Protein AF-A0AAD5GJM3-F1 (afdb_monomer_lite)

Sequence (458 aa):
MDRRSWLWRRKSSEKSPGETESSAGSMSSHSERFSDDQLYSNQSFQSPEVTSKAELQPEELEGSVKTLSQKLSEALLNISLKEDLVKQHSKVAEEAVEGWEKAESEVLALKQQVEVLTLRNSTLEDRVSHLDGALKECLRQLRQTREESDEKVDEILEKKTSEWQMTKAELEKQLADLRSQLQSAKKTEPSSTSNEMAEKQISALKLELASMAEELELRYIERELSNQAAEQASKLHLESAKKANKFEAECRRLNAALRKALAINGQKSSTDSQSTVESDDLKDANEFESNRPTPAKGINLMHDFLEMERLVALPKSDPSDSLQNRLSEIEEVLKRVEMEKQNVEIALSERENELKTSRNELKVAKSKLVKLEALLINANDARETTEKELKSVNGIVNLLQERYPKPAIRNPELTIKQYKKTIASLNRQLKTLATLEDFLIDTNEFSRHYRPSTGKMM

Organism: Ambrosia artemisiifolia (NCBI:txid4212)

InterPro domains:
  IPR008587 Filament-like plant protein [PF05911] (82-185)
  IPR008587 Filament-like plant protein [PF05911] (196-262)

Secondary structure (DSSP, 8-state):
---------------------------------------------------------HHHHHHHHHHHHHHHHHHHHHHHHHHHHHHHHHHHHHHHHHHHHHHHHHHHHHHHHHHHHHHHHHHHHHHHHHHHHHHHHHHHHHHHHHHHHHHHHHHHHHHHHHHHHHHHHHHHHHHHHHHHHHHHHTTSPPPHHHHHHHHHHHHHHHHHHHHHHHHHHHHHHHHHHHHHHHHHHHHHHHHHHHHHHHHHHHHHHHHHHHHHHHHHHT--S------------------------PPPSP--HHHHHHHHHHHHSS----THHHHHHHHHHHHHHHHHHHHHHHHHHHHHHHHHHHHHHHHHHHHHHHHHHHHHHHHHHHHHHHHHHHHHHHHHHHHHHHHHHHHS-----S-HHHHHHHHHHHHHHHHHHHHHHHHHHHHHHHHHHGGGG---------

Structure (mmCIF, N/CA/C/O backbone):
data_AF-A0AAD5GJM3-F1
#
_entry.id   AF-A0AAD5GJM3-F1
#
loop_
_atom_site.group_PDB
_atom_site.id
_atom_site.type_symbol
_atom_site.label_atom_id
_atom_site.label_alt_id
_atom_site.label_comp_id
_atom_site.label_asym_id
_atom_site.label_entity_id
_atom_site.label_seq_id
_atom_site.pdbx_PDB_ins_code
_atom_site.Cartn_x
_atom_site.Cartn_y
_atom_site.Cartn_z
_atom_site.occupancy
_atom_site.B_iso_or_equiv
_atom_site.auth_seq_id
_atom_site.auth_comp_id
_atom_site.auth_asym_id
_atom_site.auth_atom_id
_atom_site.pdbx_PDB_model_num
ATOM 1 N N . MET A 1 1 ? -13.395 41.910 16.707 1.00 40.91 1 MET A N 1
ATOM 2 C CA . MET A 1 1 ? -14.623 41.091 16.747 1.00 40.91 1 MET A CA 1
ATOM 3 C C . MET A 1 1 ? -14.185 39.657 16.462 1.00 40.91 1 MET A C 1
ATOM 5 O O . MET A 1 1 ? -13.370 39.500 15.568 1.00 40.91 1 MET A O 1
ATOM 9 N N . ASP A 1 2 ? -14.539 38.630 17.233 1.00 43.12 2 ASP A N 1
ATOM 10 C CA . ASP A 1 2 ? -15.557 38.582 18.291 1.00 43.12 2 ASP A CA 1
ATOM 11 C C . ASP A 1 2 ? -15.086 37.967 19.621 1.00 43.12 2 ASP A C 1
ATOM 13 O O . ASP A 1 2 ? -13.996 37.408 19.723 1.00 43.12 2 ASP A O 1
ATOM 17 N N . ARG A 1 3 ? -15.908 38.129 20.666 1.00 58.38 3 ARG A N 1
ATOM 18 C CA . ARG A 1 3 ? -15.676 37.604 22.025 1.00 58.38 3 ARG A CA 1
ATOM 19 C C . ARG A 1 3 ? -16.586 36.403 22.306 1.00 58.38 3 ARG A C 1
ATOM 21 O O . ARG A 1 3 ? -17.781 36.526 22.065 1.00 58.38 3 ARG A O 1
ATOM 28 N N . ARG A 1 4 ? -16.051 35.347 22.941 1.00 56.03 4 ARG A N 1
ATOM 29 C CA . ARG A 1 4 ? -16.660 34.450 23.972 1.00 56.03 4 ARG A CA 1
ATOM 30 C C . ARG A 1 4 ? -15.701 33.256 24.176 1.00 56.03 4 ARG A C 1
ATOM 32 O O . ARG A 1 4 ? -15.303 32.657 23.192 1.00 56.03 4 ARG A O 1
ATOM 39 N N . SER A 1 5 ? -15.086 32.989 25.336 1.00 55.81 5 SER A N 1
ATOM 40 C CA . SER A 1 5 ? -15.601 32.664 26.689 1.00 55.81 5 SER A CA 1
ATOM 41 C C . SER A 1 5 ? -16.298 31.301 26.770 1.00 55.81 5 SER A C 1
ATOM 43 O O . SER A 1 5 ? -17.261 31.119 26.037 1.00 55.81 5 SER A O 1
ATOM 45 N N . TRP A 1 6 ? -15.962 30.343 27.644 1.00 44.53 6 TRP A N 1
ATOM 46 C CA . TRP A 1 6 ? -14.944 30.161 28.713 1.00 44.53 6 TRP A CA 1
ATOM 47 C C . TRP A 1 6 ? -14.582 28.646 28.747 1.00 44.53 6 TRP A C 1
ATOM 49 O O . TRP A 1 6 ? -15.169 27.889 27.983 1.00 44.53 6 TRP A O 1
ATOM 59 N N . LEU A 1 7 ? -13.683 28.190 29.639 1.00 44.50 7 LEU A N 1
ATOM 60 C CA . LEU A 1 7 ? -13.953 27.136 30.655 1.00 44.50 7 LEU A CA 1
ATOM 61 C C . LEU A 1 7 ? -12.649 26.632 31.327 1.00 44.50 7 LEU A C 1
ATOM 63 O O . LEU A 1 7 ? -11.776 26.035 30.709 1.00 44.50 7 LEU A O 1
ATOM 67 N N . TRP A 1 8 ? -12.558 26.914 32.626 1.00 45.59 8 TRP A N 1
ATOM 68 C CA . TRP A 1 8 ? -11.717 26.350 33.693 1.00 45.59 8 TRP A CA 1
ATOM 69 C C . TRP A 1 8 ? -10.678 25.255 33.362 1.00 45.59 8 TRP A C 1
ATOM 71 O O . TRP A 1 8 ? -11.000 24.075 33.256 1.00 45.59 8 TRP A O 1
ATOM 81 N N . ARG A 1 9 ? -9.388 25.620 33.438 1.00 40.94 9 ARG A N 1
ATOM 82 C CA . ARG A 1 9 ? -8.285 24.682 33.719 1.00 40.94 9 ARG A CA 1
ATOM 83 C C . ARG A 1 9 ? -7.893 24.796 35.197 1.00 40.94 9 ARG A C 1
ATOM 85 O O . ARG A 1 9 ? -7.357 25.825 35.601 1.00 40.94 9 ARG A O 1
ATOM 92 N N . ARG A 1 10 ? -8.107 23.746 36.001 1.00 40.34 10 ARG A N 1
ATOM 93 C CA . ARG A 1 10 ? -7.501 23.610 37.342 1.00 40.34 10 ARG A CA 1
ATOM 94 C C . ARG A 1 10 ? -7.205 22.152 37.701 1.00 40.34 10 ARG A C 1
ATOM 96 O O . ARG A 1 10 ? -8.125 21.376 37.932 1.00 40.34 10 ARG A O 1
ATOM 103 N N . LYS A 1 11 ? -5.906 21.849 37.754 1.00 38.75 11 LYS A N 1
ATOM 104 C CA . LYS A 1 11 ? -5.144 20.772 38.428 1.00 38.75 11 LYS A CA 1
ATOM 105 C C . LYS A 1 11 ? -3.722 20.879 37.826 1.00 38.75 11 LYS A C 1
ATOM 107 O O . LYS A 1 11 ? -3.620 21.193 36.644 1.00 38.75 11 LYS A O 1
ATOM 112 N N . SER A 1 12 ? -2.613 20.775 38.553 1.00 35.38 12 SER A N 1
ATOM 113 C CA . SER A 1 12 ? -2.385 20.285 39.921 1.00 35.38 12 SER A CA 1
ATOM 114 C C . SER A 1 12 ? -1.340 21.156 40.632 1.00 35.38 12 SER A C 1
ATOM 116 O O . SER A 1 12 ? -0.503 21.756 39.966 1.00 35.38 12 SER A O 1
ATOM 118 N N . SER A 1 13 ? -1.357 21.204 41.968 1.00 36.16 13 SER A N 1
ATOM 119 C CA . SER A 1 13 ? -0.197 21.691 42.728 1.00 36.16 13 SER A CA 1
ATOM 120 C C . SER A 1 13 ? 0.829 20.570 42.816 1.00 36.16 13 SER A C 1
ATOM 122 O O . SER A 1 13 ? 0.507 19.491 43.314 1.00 36.16 13 SER A O 1
ATOM 124 N N . GLU A 1 14 ? 2.055 20.838 42.385 1.00 34.44 14 GLU A N 1
ATOM 125 C CA . GLU A 1 14 ? 3.218 20.055 42.800 1.00 34.44 14 GLU A CA 1
ATOM 126 C C . GLU A 1 14 ? 3.517 20.323 44.287 1.00 34.44 14 GLU A C 1
ATOM 128 O O . GLU A 1 14 ? 2.916 21.207 44.914 1.00 34.44 14 GLU A O 1
ATOM 133 N N . LYS A 1 15 ? 4.403 19.518 44.877 1.00 46.34 15 LYS A N 1
ATOM 134 C CA . LYS A 1 15 ? 4.763 19.575 46.300 1.00 46.34 15 LYS A CA 1
ATOM 135 C C . LYS A 1 15 ? 6.283 19.564 46.468 1.00 46.34 15 LYS A C 1
ATOM 137 O O . LYS A 1 15 ? 6.972 18.957 45.655 1.00 46.34 15 LYS A O 1
ATOM 142 N N . SER A 1 16 ? 6.740 20.110 47.603 1.00 36.00 16 SER A N 1
ATOM 143 C CA . SER A 1 16 ? 8.128 20.149 48.113 1.00 36.00 16 SER A CA 1
ATOM 144 C C . SER A 1 16 ? 8.909 21.436 47.751 1.00 36.00 16 SER A C 1
ATOM 146 O O . SER A 1 16 ? 8.458 22.185 46.889 1.00 36.00 16 SER A O 1
ATOM 148 N N . PRO A 1 17 ? 10.000 21.778 48.468 1.00 51.00 17 PRO A N 1
ATOM 149 C CA . PRO A 1 17 ? 9.912 22.290 49.843 1.00 51.00 17 PRO A CA 1
ATOM 150 C C . PRO A 1 17 ? 10.738 23.582 50.048 1.00 51.00 17 PRO A C 1
ATOM 152 O O . PRO A 1 17 ? 11.680 23.842 49.305 1.00 51.00 17 PRO A O 1
ATOM 155 N N . GLY A 1 18 ? 10.455 24.362 51.095 1.00 32.66 18 GLY A N 1
ATOM 156 C CA . GLY A 1 18 ? 11.289 25.523 51.427 1.00 32.66 18 GLY A CA 1
ATOM 157 C C . GLY A 1 18 ? 10.789 26.346 52.612 1.00 32.66 18 GLY A C 1
ATOM 158 O O . GLY A 1 18 ? 9.662 26.829 52.612 1.00 32.66 18 GLY A O 1
ATOM 159 N N . GLU A 1 19 ? 11.661 26.476 53.605 1.00 39.97 19 GLU A N 1
ATOM 160 C CA . GLU A 1 19 ? 11.643 27.424 54.727 1.00 39.97 19 GLU A CA 1
ATOM 161 C C . GLU A 1 19 ? 11.663 28.889 54.189 1.00 39.97 19 GLU A C 1
ATOM 163 O O . GLU A 1 19 ? 11.973 29.085 53.016 1.00 39.97 19 GLU A O 1
ATOM 168 N N . THR A 1 20 ? 11.332 29.982 54.891 1.00 40.59 20 THR A N 1
ATOM 169 C CA . THR A 1 20 ? 11.406 30.351 56.324 1.00 40.59 20 THR A CA 1
ATOM 170 C C . THR A 1 20 ? 10.516 31.605 56.607 1.00 40.59 20 THR A C 1
ATOM 172 O O . THR A 1 20 ? 9.919 32.173 55.700 1.00 40.59 20 THR A O 1
ATOM 175 N N . GLU A 1 21 ? 10.499 32.070 57.869 1.00 32.47 21 GLU A N 1
ATOM 176 C CA . GLU A 1 21 ? 10.176 33.446 58.344 1.00 32.47 21 GLU A CA 1
ATOM 177 C C . GLU A 1 21 ? 8.703 33.906 58.509 1.00 32.47 21 GLU A C 1
ATOM 179 O O . GLU A 1 21 ? 8.066 34.488 57.641 1.00 32.47 21 GLU A O 1
ATOM 184 N N . SER A 1 22 ? 8.218 33.726 59.743 1.00 41.19 22 SER A N 1
ATOM 185 C CA . SER A 1 22 ? 7.732 34.776 60.661 1.00 41.19 22 SER A CA 1
ATOM 186 C C . SER A 1 22 ? 6.864 35.971 60.200 1.00 41.19 22 SER A C 1
ATOM 188 O O . SER A 1 22 ? 7.323 36.898 59.546 1.00 41.19 22 SER A O 1
ATOM 190 N N . SER A 1 23 ? 5.736 36.089 60.920 1.00 39.78 23 SER A N 1
ATOM 191 C CA . SER A 1 23 ? 5.153 37.333 61.476 1.00 39.78 23 SER A CA 1
ATOM 192 C C . SER A 1 23 ? 4.178 38.172 60.632 1.00 39.78 23 SER A C 1
ATOM 194 O O . SER A 1 23 ? 4.576 38.983 59.804 1.00 39.78 23 SER A O 1
ATOM 196 N N . ALA A 1 24 ? 2.887 38.083 60.991 1.00 36.56 24 ALA A N 1
ATOM 197 C CA . ALA A 1 24 ? 2.109 39.153 61.657 1.00 36.56 24 ALA A CA 1
ATOM 198 C C . ALA A 1 24 ? 0.624 39.134 61.232 1.00 36.56 24 ALA A C 1
ATOM 200 O O . ALA A 1 24 ? 0.319 39.205 60.046 1.00 36.56 24 ALA A O 1
ATOM 201 N N . GLY A 1 25 ? -0.312 39.100 62.194 1.00 33.25 25 GLY A N 1
ATOM 202 C CA . GLY A 1 25 ? -1.751 39.217 61.891 1.00 33.25 25 GLY A CA 1
ATOM 203 C C . GLY A 1 25 ? -2.696 38.528 62.879 1.00 33.25 25 GLY A C 1
ATOM 204 O O . GLY A 1 25 ? -3.436 37.630 62.494 1.00 33.25 25 GLY A O 1
ATOM 205 N N . SER A 1 26 ? -2.668 38.921 64.155 1.00 41.12 26 SER A N 1
ATOM 206 C CA . SER A 1 26 ? -3.616 38.428 65.171 1.00 41.12 26 SER A CA 1
ATOM 207 C C . SER A 1 26 ? -5.036 38.989 64.999 1.00 41.12 26 SER A C 1
ATOM 209 O O . SER A 1 26 ? -5.192 40.063 64.428 1.00 41.12 26 SER A O 1
ATOM 211 N N . MET A 1 27 ? -6.003 38.295 65.631 1.00 34.09 27 MET A N 1
ATOM 212 C CA . MET A 1 27 ? -7.373 38.661 66.087 1.00 34.09 27 MET A CA 1
ATOM 213 C C . MET A 1 27 ? -8.412 37.645 65.548 1.00 34.09 27 MET A C 1
ATOM 215 O O . MET A 1 27 ? -8.387 37.345 64.364 1.00 34.09 27 MET A O 1
ATOM 219 N N . SER A 1 28 ? -9.382 37.101 66.301 1.00 32.75 28 SER A N 1
ATOM 220 C CA . SER A 1 28 ? -9.676 37.113 67.750 1.00 32.75 28 SER A CA 1
ATOM 221 C C . SER A 1 28 ? -10.874 36.175 68.050 1.00 32.75 28 SER A C 1
ATOM 223 O O . SER A 1 28 ? -11.890 36.358 67.393 1.00 32.75 28 SER A O 1
ATOM 225 N N . SER A 1 29 ? -10.790 35.304 69.079 1.00 35.81 29 SER A N 1
ATOM 226 C CA . SER A 1 29 ? -11.909 34.724 69.899 1.00 35.81 29 SER A CA 1
ATOM 227 C C . SER A 1 29 ? -13.072 33.985 69.153 1.00 35.81 29 SER A C 1
ATOM 229 O O . SER A 1 29 ? -13.086 33.969 67.933 1.00 35.81 29 SER A O 1
ATOM 231 N N . HIS A 1 30 ? -14.091 33.298 69.714 1.00 34.19 30 HIS A N 1
ATOM 232 C CA . HIS A 1 30 ? -14.603 32.932 71.062 1.00 34.19 30 HIS A CA 1
ATOM 233 C C . HIS A 1 30 ? -15.666 31.792 70.854 1.00 34.19 30 HIS A C 1
ATOM 235 O O . HIS A 1 30 ? -16.366 31.870 69.848 1.00 34.19 30 HIS A O 1
ATOM 241 N N . SER A 1 31 ? -15.953 30.778 71.692 1.00 37.41 31 SER A N 1
ATOM 242 C CA . SER A 1 31 ? -15.162 29.931 72.614 1.00 37.41 31 SER A CA 1
ATOM 243 C C . SER A 1 31 ? -15.914 28.596 72.926 1.00 37.41 31 SER A C 1
ATOM 245 O O . SER A 1 31 ? -17.112 28.491 72.698 1.00 37.41 31 SER A O 1
ATOM 247 N N . GLU A 1 32 ? -15.189 27.611 73.484 1.00 38.28 32 GLU A N 1
ATOM 248 C CA . GLU A 1 32 ? -15.596 26.697 74.588 1.00 38.28 32 GLU A CA 1
ATOM 249 C C . GLU A 1 32 ? -16.571 25.503 74.462 1.00 38.28 32 GLU A C 1
ATOM 251 O O . GLU A 1 32 ? -17.495 25.421 73.659 1.00 38.28 32 GLU A O 1
ATOM 256 N N . ARG A 1 33 ? -16.294 24.543 75.364 1.00 46.44 33 ARG A N 1
ATOM 257 C CA . ARG A 1 33 ? -17.126 23.406 75.778 1.00 46.44 33 ARG A CA 1
ATOM 258 C C . ARG A 1 33 ? -18.122 23.854 76.855 1.00 46.44 33 ARG A C 1
ATOM 260 O O . ARG A 1 33 ? -17.742 24.624 77.729 1.00 46.44 33 ARG A O 1
ATOM 267 N N . PHE A 1 34 ? -19.284 23.210 76.892 1.00 35.47 34 PHE A N 1
ATOM 268 C CA . PHE A 1 34 ? -20.183 2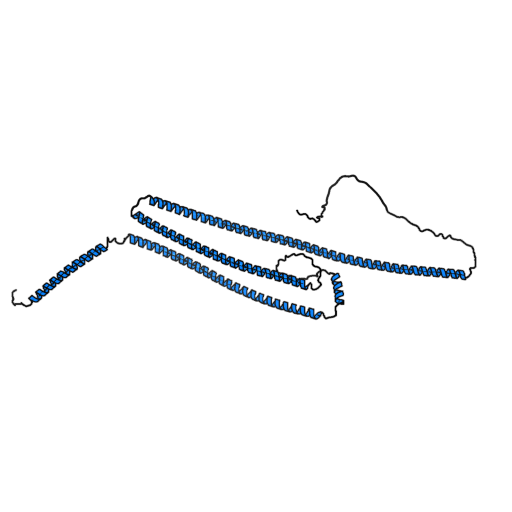3.113 78.052 1.00 35.47 34 PHE A CA 1
ATOM 269 C C . PHE A 1 34 ? -20.612 21.629 78.150 1.00 35.47 34 PHE A C 1
ATOM 271 O O . PHE A 1 34 ? -20.827 21.025 77.101 1.00 35.47 34 PHE A O 1
ATOM 278 N N . SER A 1 35 ? -20.738 20.903 79.269 1.00 43.62 35 SER A N 1
ATOM 279 C CA . SER A 1 35 ? -20.708 21.189 80.715 1.00 43.62 35 SER A CA 1
ATOM 280 C C . SER A 1 35 ? -21.354 22.508 81.137 1.00 43.62 35 SER A C 1
ATOM 282 O O . SER A 1 35 ? -20.677 23.528 81.147 1.00 43.62 35 SER A O 1
ATOM 284 N N . ASP A 1 36 ? -22.628 22.495 81.536 1.00 34.09 36 ASP A N 1
ATOM 285 C CA . ASP A 1 36 ? -22.986 22.211 82.940 1.00 34.09 36 ASP A CA 1
ATOM 286 C C . ASP A 1 36 ? -24.517 22.027 83.121 1.00 34.09 36 ASP A C 1
ATOM 288 O O . ASP A 1 36 ? -25.283 22.189 82.167 1.00 34.09 36 ASP A O 1
ATOM 292 N N . ASP A 1 37 ? -24.936 21.644 84.329 1.00 38.66 37 ASP A N 1
ATOM 293 C CA . ASP A 1 37 ? -26.302 21.339 84.791 1.00 38.66 37 ASP A CA 1
ATOM 294 C C . ASP A 1 37 ? -27.403 22.382 84.486 1.00 38.66 37 ASP A C 1
ATOM 296 O O . ASP A 1 37 ? -27.173 23.586 84.587 1.00 38.66 37 ASP A O 1
ATOM 300 N N . GLN A 1 38 ? -28.664 21.919 84.348 1.00 42.00 38 GLN A N 1
ATOM 301 C CA . GLN A 1 38 ? -29.819 22.600 84.972 1.00 42.00 38 GLN A CA 1
ATOM 302 C C . GLN A 1 38 ? -30.899 21.656 85.545 1.00 42.00 38 GLN A C 1
ATOM 304 O O . GLN A 1 38 ? -31.699 21.031 84.853 1.00 42.00 38 GLN A O 1
ATOM 309 N N . LEU A 1 39 ? -30.922 21.675 86.876 1.00 36.06 39 LEU A N 1
ATOM 310 C CA . LEU A 1 39 ? -31.987 21.385 87.838 1.00 36.06 39 LEU A CA 1
ATOM 311 C C . LEU A 1 39 ? -33.457 21.604 87.398 1.00 36.06 39 LEU A C 1
ATOM 313 O O . LEU A 1 39 ? -33.851 22.705 87.025 1.00 36.06 39 LEU A O 1
ATOM 317 N N . TYR A 1 40 ? -34.309 20.637 87.759 1.00 39.62 40 TYR A N 1
ATOM 318 C CA . TYR A 1 40 ? -35.607 20.891 88.413 1.00 39.62 40 TYR A CA 1
ATOM 319 C C . TYR A 1 40 ? -35.608 20.071 89.720 1.00 39.62 40 TYR A C 1
ATOM 321 O O . TYR A 1 40 ? -35.653 18.849 89.686 1.00 39.62 40 TYR A O 1
ATOM 329 N N . SER A 1 41 ? -35.273 20.643 90.878 1.00 37.09 41 SER A N 1
ATOM 330 C CA . SER A 1 41 ? -36.089 21.538 91.716 1.00 37.09 41 SER A CA 1
ATOM 331 C C . SER A 1 41 ? -37.306 20.859 92.371 1.00 37.09 41 SER A C 1
ATOM 333 O O . SER A 1 41 ? -38.387 20.790 91.800 1.00 37.09 41 SER A O 1
ATOM 335 N N . ASN A 1 42 ? -37.094 20.470 93.634 1.00 30.70 42 ASN A N 1
ATOM 336 C CA . ASN A 1 42 ? -38.068 20.368 94.728 1.00 30.70 42 ASN A CA 1
ATOM 337 C C . ASN A 1 42 ? -39.279 19.417 94.608 1.00 30.70 42 ASN A C 1
ATOM 339 O O . ASN A 1 42 ? -40.338 19.794 94.116 1.00 30.70 42 ASN A O 1
ATOM 343 N N . GLN A 1 43 ? -39.236 18.350 95.415 1.00 35.62 43 GLN A N 1
ATOM 344 C CA . GLN A 1 43 ? -40.120 18.344 96.588 1.00 35.62 43 GLN A CA 1
ATOM 345 C C . GLN A 1 43 ? -39.462 17.704 97.816 1.00 35.62 43 GLN A C 1
ATOM 347 O O . GLN A 1 43 ? -39.045 16.550 97.809 1.00 35.62 43 GLN A O 1
ATOM 352 N N . SER A 1 44 ? -39.386 18.501 98.882 1.00 36.50 44 SER A N 1
ATOM 353 C CA . SER A 1 44 ? -39.116 18.037 100.238 1.00 36.50 44 SER A CA 1
ATOM 354 C C . SER A 1 44 ? -40.259 17.136 100.702 1.00 36.50 44 SER A C 1
ATOM 356 O O . SER A 1 44 ? -41.406 17.579 100.726 1.00 36.50 44 SER A O 1
ATOM 358 N N . PHE A 1 45 ? -39.935 15.921 101.139 1.00 32.28 45 PHE A N 1
ATOM 359 C CA . PHE A 1 45 ? -40.770 15.188 102.082 1.00 32.28 45 PHE A CA 1
ATOM 360 C C . PHE A 1 45 ? -39.995 15.036 103.384 1.00 32.28 45 PHE A C 1
ATOM 362 O O . PHE A 1 45 ? -39.095 14.210 103.513 1.00 32.28 45 PHE A O 1
ATOM 369 N N . GLN A 1 46 ? -40.348 15.892 104.341 1.00 34.94 46 GLN A N 1
ATOM 370 C CA . GLN A 1 46 ? -39.958 15.737 105.734 1.00 34.94 46 GLN A CA 1
ATOM 371 C C . GLN A 1 46 ? -40.465 14.387 106.248 1.00 34.94 46 GLN A C 1
ATOM 373 O O . GLN A 1 46 ? -41.631 14.048 106.045 1.00 34.94 46 GLN A O 1
ATOM 378 N N . SER A 1 47 ? -39.627 13.662 106.983 1.00 38.44 47 SER A N 1
ATOM 379 C CA . SER A 1 47 ? -40.108 12.637 107.909 1.00 38.44 47 SER A CA 1
ATOM 380 C C . SER A 1 47 ? -40.947 13.291 109.013 1.00 38.44 47 SER A C 1
ATOM 382 O O . SER A 1 47 ? -40.498 14.286 109.588 1.00 38.44 47 SER A O 1
ATOM 384 N N . PRO A 1 48 ? -42.086 12.702 109.404 1.00 44.75 48 PRO A N 1
ATOM 385 C CA . PRO A 1 48 ? -42.652 12.890 110.729 1.00 44.75 48 PRO A CA 1
ATOM 386 C C . PRO A 1 48 ? -42.537 11.586 111.523 1.00 44.75 48 PRO A C 1
ATOM 388 O O . PRO A 1 48 ? -43.161 10.573 111.204 1.00 44.75 48 PRO A O 1
ATOM 391 N N . GLU A 1 49 ? -41.736 11.618 112.582 1.00 32.97 49 GLU A N 1
ATOM 392 C CA . GLU A 1 49 ? -41.607 10.510 113.521 1.00 32.97 49 GLU A CA 1
ATOM 393 C C . GLU A 1 49 ? -42.701 10.609 114.609 1.00 32.97 49 GLU A C 1
ATOM 395 O O . GLU A 1 49 ? -42.640 11.463 115.488 1.00 32.97 49 GLU A O 1
ATOM 400 N N . VAL A 1 50 ? -43.665 9.674 114.560 1.00 38.59 50 VAL A N 1
ATOM 401 C CA . VAL A 1 50 ? -44.523 9.205 115.679 1.00 38.59 50 VAL A CA 1
ATOM 402 C C . VAL A 1 50 ? -45.722 10.090 116.123 1.00 38.59 50 VAL A C 1
ATOM 404 O O . VAL A 1 50 ? -45.760 11.307 116.005 1.00 38.59 50 VAL A O 1
ATOM 407 N N . THR A 1 51 ? -46.726 9.411 116.702 1.00 36.81 51 THR A N 1
ATOM 408 C CA . THR A 1 51 ? -47.981 9.893 117.332 1.00 36.81 51 THR A CA 1
ATOM 409 C C . THR A 1 51 ? -49.147 10.369 116.443 1.00 36.81 51 THR A C 1
ATOM 411 O O . THR A 1 51 ? -49.380 11.553 116.240 1.00 36.81 51 THR A O 1
ATOM 414 N N . SER A 1 52 ? -50.053 9.447 116.101 1.00 37.16 52 SER A N 1
ATOM 415 C CA . SER A 1 52 ? -51.410 9.441 116.698 1.00 37.16 52 SER A CA 1
ATOM 416 C C . SER A 1 52 ? -52.235 8.225 116.256 1.00 37.16 52 SER A C 1
ATOM 418 O O . SER A 1 52 ? -52.331 7.880 115.083 1.00 37.16 52 SER A O 1
ATOM 420 N N . LYS A 1 53 ? -52.844 7.558 117.240 1.00 46.97 53 LYS A N 1
ATOM 421 C CA . LYS A 1 53 ? -53.801 6.466 117.050 1.00 46.97 53 LYS A CA 1
ATOM 422 C C . LYS A 1 53 ? -55.174 7.089 116.783 1.00 46.97 53 LYS A C 1
ATOM 424 O O . LYS A 1 53 ? -55.881 7.411 117.733 1.00 46.97 53 LYS A O 1
ATOM 429 N N . ALA A 1 54 ? -55.516 7.280 115.512 1.00 43.41 54 ALA A N 1
ATOM 430 C CA . ALA A 1 54 ? -56.839 7.712 115.072 1.00 43.41 54 ALA A CA 1
ATOM 431 C C . ALA A 1 54 ? -57.474 6.603 114.223 1.00 43.41 54 ALA A C 1
ATOM 433 O O . ALA A 1 54 ? -56.883 6.123 113.258 1.00 43.41 54 ALA A O 1
ATOM 434 N N . GLU A 1 55 ? -58.657 6.161 114.633 1.00 50.56 55 GLU A N 1
ATOM 435 C CA . GLU A 1 55 ? -59.391 5.059 114.014 1.00 50.56 55 GLU A CA 1
ATOM 436 C C . GLU A 1 55 ? -60.123 5.596 112.775 1.00 50.56 55 GLU A C 1
ATOM 438 O O . GLU A 1 55 ? -61.209 6.167 112.874 1.00 50.56 55 GLU A O 1
ATOM 443 N N . LEU A 1 56 ? -59.460 5.511 111.615 1.00 49.03 56 LEU A N 1
ATOM 444 C CA . LEU A 1 56 ? -59.985 6.012 110.343 1.00 49.03 56 LEU A CA 1
ATOM 445 C C . LEU A 1 56 ? -61.241 5.240 109.926 1.00 49.03 56 LEU A C 1
ATOM 447 O O . LEU A 1 56 ? -61.272 4.008 109.955 1.00 49.03 56 LEU A O 1
ATOM 451 N N . GLN A 1 57 ? -62.261 5.983 109.495 1.00 55.75 57 GLN A N 1
ATOM 452 C CA . GLN A 1 57 ? -63.484 5.416 108.934 1.00 55.75 57 GLN A CA 1
ATOM 453 C C . GLN A 1 57 ? -63.146 4.622 107.654 1.00 55.75 57 GLN A C 1
ATOM 455 O O . GLN A 1 57 ? -62.354 5.097 106.834 1.00 55.75 57 GLN A O 1
ATOM 460 N N . PRO A 1 58 ? -63.739 3.431 107.440 1.00 59.97 58 PRO A N 1
ATOM 461 C CA . PRO A 1 58 ? -63.340 2.539 106.348 1.00 59.97 58 PRO A CA 1
ATOM 462 C C . PRO A 1 58 ? -63.522 3.133 104.936 1.00 59.97 58 PRO A C 1
ATOM 464 O O . PRO A 1 58 ? -62.789 2.747 104.026 1.00 59.97 58 PRO A O 1
ATOM 467 N N . GLU A 1 59 ? -64.427 4.102 104.745 1.00 60.41 59 GLU A N 1
ATOM 468 C CA . GLU A 1 59 ? -64.661 4.741 103.439 1.00 60.41 59 GLU A CA 1
ATOM 469 C C . GLU A 1 59 ? -63.467 5.573 102.926 1.00 60.41 59 GLU A C 1
ATOM 471 O O . GLU A 1 59 ? -63.164 5.535 101.731 1.00 60.41 59 GLU A O 1
ATOM 476 N N . GLU A 1 60 ? -62.747 6.292 103.799 1.00 65.38 60 GLU A N 1
ATOM 477 C CA . GLU A 1 60 ? -61.607 7.131 103.382 1.00 65.38 60 GLU A CA 1
ATOM 478 C C . GLU A 1 60 ? -60.413 6.279 102.931 1.00 65.38 60 GLU A C 1
ATOM 480 O O . GLU A 1 60 ? -59.760 6.574 101.922 1.00 65.38 60 GLU A O 1
ATOM 485 N N . LEU A 1 61 ? -60.169 5.168 103.635 1.00 71.44 61 LEU A N 1
ATOM 486 C CA . LEU A 1 61 ? -59.154 4.191 103.251 1.00 71.44 61 LEU A CA 1
ATOM 487 C C . LEU A 1 61 ? -59.485 3.572 101.888 1.00 71.44 61 LEU A C 1
ATOM 489 O O . LEU A 1 61 ? -58.605 3.502 101.028 1.00 71.44 61 LEU A O 1
ATOM 493 N N . GLU A 1 62 ? -60.745 3.208 101.636 1.00 79.00 62 GLU A N 1
ATOM 494 C CA . GLU A 1 62 ? -61.151 2.646 100.344 1.00 79.00 62 GLU A CA 1
ATOM 495 C C . GLU A 1 62 ? -61.016 3.662 99.189 1.00 79.00 62 GLU A C 1
ATOM 497 O O . GLU A 1 62 ? -60.597 3.298 98.085 1.00 79.00 62 GLU A O 1
ATOM 502 N N . GLY A 1 63 ? -61.272 4.951 99.439 1.00 82.44 63 GLY A N 1
ATOM 503 C CA . GLY A 1 63 ? -60.983 6.037 98.491 1.00 82.44 63 GLY A CA 1
ATOM 504 C C . GLY A 1 63 ? -59.487 6.183 98.168 1.00 82.44 63 GLY A C 1
ATOM 505 O O . GLY A 1 63 ? -59.104 6.342 97.001 1.00 82.44 63 GLY A O 1
ATOM 506 N N . SER A 1 64 ? -58.617 6.058 99.175 1.00 83.62 64 SER A N 1
ATOM 507 C CA . SER A 1 64 ? -57.159 6.101 98.980 1.00 83.62 64 SER A CA 1
ATOM 508 C C . SER A 1 64 ? -56.642 4.906 98.159 1.00 83.62 64 SER A C 1
ATOM 510 O O . SER A 1 64 ? -55.825 5.076 97.253 1.00 83.62 64 SER A O 1
ATOM 512 N N . VAL A 1 65 ? -57.194 3.708 98.379 1.00 87.50 65 VAL A N 1
ATOM 513 C CA . VAL A 1 65 ? -56.857 2.498 97.610 1.00 87.50 65 VAL A CA 1
ATOM 514 C C . VAL A 1 65 ? -57.320 2.618 96.156 1.00 87.50 65 VAL A C 1
ATOM 516 O O . VAL A 1 65 ? -56.554 2.293 95.247 1.00 87.50 65 VAL A O 1
ATOM 519 N N . LYS A 1 66 ? -58.524 3.151 95.904 1.00 90.31 66 LYS A N 1
ATOM 520 C CA . LYS A 1 66 ? -59.033 3.398 94.540 1.00 90.31 66 LYS A CA 1
ATOM 521 C C . LYS A 1 66 ? -58.154 4.385 93.766 1.00 90.31 66 LYS A C 1
ATOM 523 O O . LYS A 1 66 ? -57.799 4.113 92.621 1.00 90.31 66 LYS A O 1
ATOM 528 N N . THR A 1 67 ? -57.737 5.487 94.390 1.00 88.69 67 THR A N 1
ATOM 529 C CA . THR A 1 67 ? -56.859 6.479 93.734 1.00 88.69 67 THR A CA 1
ATOM 530 C C . THR A 1 67 ? -55.436 5.963 93.499 1.00 88.69 67 THR A C 1
ATOM 532 O O . THR A 1 67 ? -54.858 6.248 92.449 1.00 88.69 67 THR A O 1
ATOM 535 N N . LEU A 1 68 ? -54.875 5.153 94.404 1.00 92.81 68 LEU A N 1
ATOM 536 C CA . LEU A 1 68 ? -53.595 4.468 94.172 1.00 92.81 68 LEU A CA 1
ATOM 537 C C . LEU A 1 68 ? -53.698 3.407 93.065 1.00 92.81 68 LEU A C 1
ATOM 539 O O . LEU A 1 68 ? -52.809 3.330 92.221 1.00 92.81 68 LEU A O 1
ATOM 543 N N . SER A 1 69 ? -54.789 2.639 93.016 1.00 93.31 69 SER A N 1
ATOM 544 C CA . SER A 1 69 ? -55.057 1.663 91.950 1.00 93.31 69 SER A CA 1
ATOM 545 C C . SER A 1 69 ? -55.197 2.333 90.577 1.00 93.31 69 SER A C 1
ATOM 547 O O . SER A 1 69 ? -54.628 1.849 89.594 1.00 93.31 69 SER A O 1
ATOM 549 N N . GLN A 1 70 ? -55.864 3.490 90.508 1.00 94.56 70 GLN A N 1
ATOM 550 C CA . GLN A 1 70 ? -55.946 4.293 89.288 1.00 94.56 70 GLN A CA 1
ATOM 551 C C . GLN A 1 70 ? -54.565 4.802 88.850 1.00 94.56 70 GLN A C 1
ATOM 553 O O . GLN A 1 70 ? -54.197 4.608 87.695 1.00 94.56 70 GLN A O 1
ATOM 558 N N . LYS A 1 71 ? -53.766 5.372 89.766 1.00 95.81 71 LYS A N 1
ATOM 559 C CA . LYS A 1 71 ? -52.392 5.825 89.470 1.00 95.81 71 LYS A CA 1
ATOM 560 C C . LYS A 1 71 ? -51.471 4.685 89.032 1.00 95.81 71 LYS A C 1
ATOM 562 O O . LYS A 1 71 ? -50.665 4.874 88.129 1.00 95.81 71 LYS A O 1
ATOM 567 N N . LEU A 1 72 ? -51.596 3.502 89.639 1.00 95.38 72 LEU A N 1
ATOM 568 C CA . LEU A 1 72 ? -50.865 2.305 89.218 1.00 95.38 72 LEU A CA 1
ATOM 569 C C . LEU A 1 72 ? -51.266 1.900 87.793 1.00 95.38 72 LEU A C 1
ATOM 571 O O . LEU A 1 72 ? -50.400 1.632 86.969 1.00 95.38 72 LEU A O 1
ATOM 575 N N . SER A 1 73 ? -52.565 1.903 87.490 1.00 95.38 73 SER A N 1
ATOM 576 C CA . SER A 1 73 ? -53.089 1.568 86.159 1.00 95.38 73 SER A CA 1
ATOM 577 C C . SER A 1 73 ? -52.628 2.570 85.096 1.00 95.38 73 SER A C 1
ATOM 579 O O . SER A 1 73 ? -52.201 2.170 84.017 1.00 95.38 73 SER A O 1
ATOM 581 N N . GLU A 1 74 ? -52.644 3.866 85.413 1.00 95.56 74 GLU A N 1
ATOM 582 C CA . GLU A 1 74 ? -52.136 4.941 84.555 1.00 95.56 74 GLU A CA 1
ATOM 583 C C . GLU A 1 74 ? -50.619 4.829 84.333 1.00 95.56 74 GLU A C 1
ATOM 585 O O . GLU A 1 74 ? -50.150 4.956 83.202 1.00 95.56 74 GLU A O 1
ATOM 590 N N . ALA A 1 75 ? -49.848 4.515 85.380 1.00 96.38 75 ALA A N 1
ATOM 591 C CA . ALA A 1 75 ? -48.410 4.282 85.278 1.00 96.38 75 ALA A CA 1
ATOM 592 C C . ALA A 1 75 ? -48.080 3.039 84.432 1.00 96.38 75 ALA A C 1
ATOM 594 O O . ALA A 1 75 ? -47.196 3.109 83.582 1.00 96.38 75 ALA A O 1
ATOM 595 N N . LEU A 1 76 ? -48.808 1.931 84.606 1.00 95.25 76 LEU A N 1
ATOM 596 C CA . LEU A 1 76 ? -48.655 0.717 83.793 1.00 95.25 76 LEU A CA 1
ATOM 597 C C . LEU A 1 76 ? -49.007 0.972 82.319 1.00 95.25 76 LEU A C 1
ATOM 599 O O . LEU A 1 76 ? -48.281 0.529 81.431 1.00 95.25 76 LEU A O 1
ATOM 603 N N . LEU A 1 77 ? -50.062 1.746 82.048 1.00 96.75 77 LEU A N 1
ATOM 604 C CA . LEU A 1 77 ? -50.429 2.166 80.693 1.00 96.75 77 LEU A CA 1
ATOM 605 C C . LEU A 1 77 ? -49.319 3.048 80.084 1.00 96.75 77 LEU A C 1
ATOM 607 O O . LEU A 1 77 ? -48.870 2.787 78.968 1.00 96.75 77 LEU A O 1
ATOM 611 N N . ASN A 1 78 ? -48.785 4.016 80.839 1.00 96.50 78 ASN A N 1
ATOM 612 C CA . ASN A 1 78 ? -47.657 4.859 80.419 1.00 96.50 78 ASN A CA 1
ATOM 613 C C . ASN A 1 78 ? -46.389 4.039 80.112 1.00 96.50 78 ASN A C 1
ATOM 615 O O . ASN A 1 78 ? -45.710 4.313 79.122 1.00 96.50 78 ASN A O 1
ATOM 619 N N . ILE A 1 79 ? -46.093 3.022 80.931 1.00 96.50 79 ILE A N 1
ATOM 620 C CA . ILE A 1 79 ? -44.992 2.076 80.706 1.00 96.50 79 ILE A CA 1
ATOM 621 C C . ILE A 1 79 ? -45.226 1.301 79.405 1.00 96.50 79 ILE A C 1
ATOM 623 O O . ILE A 1 79 ? -44.356 1.340 78.542 1.00 96.50 79 ILE A O 1
ATOM 627 N N . SER A 1 80 ? -46.405 0.703 79.200 1.00 96.56 80 SER A N 1
ATOM 628 C CA . SER A 1 80 ? -46.696 -0.060 77.973 1.00 96.56 80 SER A CA 1
ATOM 629 C C . SER A 1 80 ? -46.595 0.787 76.694 1.00 96.56 80 SER A C 1
ATOM 631 O O . SER A 1 80 ? -45.981 0.358 75.720 1.00 96.56 80 SER A O 1
ATOM 633 N N . LEU A 1 81 ? -47.078 2.038 76.716 1.00 97.19 81 LEU A N 1
ATOM 634 C CA . LEU A 1 81 ? -46.929 2.973 75.592 1.00 97.19 81 LEU A CA 1
ATOM 635 C C . LEU A 1 81 ? -45.460 3.311 75.301 1.00 97.19 81 LEU A C 1
ATOM 637 O O . LEU A 1 81 ? -45.072 3.432 74.139 1.00 97.19 81 LEU A O 1
ATOM 641 N N . LYS A 1 82 ? -44.631 3.465 76.340 1.00 97.31 82 LYS A N 1
ATOM 642 C CA . LYS A 1 82 ? -43.190 3.707 76.182 1.00 97.31 82 LYS A CA 1
ATOM 643 C C . LYS A 1 82 ? -42.448 2.467 75.696 1.00 97.31 82 LYS A C 1
ATOM 645 O O . LYS A 1 82 ? -41.557 2.605 74.867 1.00 97.31 82 LYS A O 1
ATOM 650 N N . GLU A 1 83 ? -42.816 1.278 76.160 1.00 97.44 83 GLU A N 1
ATOM 651 C CA . GLU A 1 83 ? -42.269 0.016 75.655 1.00 97.44 83 GLU A CA 1
ATOM 652 C C . GLU A 1 83 ? -42.576 -0.168 74.165 1.00 97.44 83 GLU A C 1
ATOM 654 O O . GLU A 1 83 ? -41.684 -0.532 73.400 1.00 97.44 83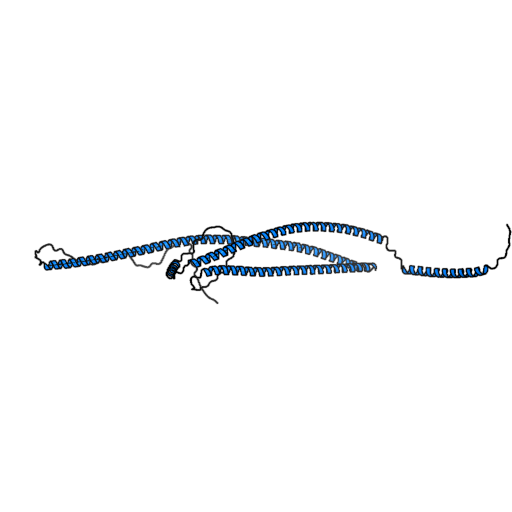 GLU A O 1
ATOM 659 N N . ASP A 1 84 ? -43.800 0.129 73.726 1.00 97.56 84 ASP A N 1
ATOM 660 C CA . ASP A 1 84 ? -44.173 0.057 72.310 1.00 97.56 84 ASP A CA 1
ATOM 661 C C . ASP A 1 84 ? -43.466 1.126 71.462 1.00 97.56 84 ASP A C 1
ATOM 663 O O . ASP A 1 84 ? -43.008 0.824 70.357 1.00 97.56 84 ASP A O 1
ATOM 667 N N . LEU A 1 85 ? -43.271 2.338 71.993 1.00 97.62 85 LEU A N 1
ATOM 668 C CA . LEU A 1 85 ? -42.459 3.372 71.343 1.00 97.62 85 LEU A CA 1
ATOM 669 C C . LEU A 1 85 ? -40.981 2.950 71.212 1.00 97.62 85 LEU A C 1
ATOM 671 O O . LEU A 1 85 ? -40.371 3.157 70.165 1.00 97.62 85 LEU A O 1
ATOM 675 N N . VAL A 1 86 ? -40.405 2.310 72.235 1.00 98.00 86 VAL A N 1
ATOM 676 C CA . VAL A 1 86 ? -39.034 1.769 72.181 1.00 98.00 86 VAL A CA 1
ATOM 677 C C . VAL A 1 86 ? -38.922 0.646 71.145 1.00 98.00 86 VAL A C 1
ATOM 679 O O . VAL A 1 86 ? -37.960 0.641 70.379 1.00 98.00 86 VAL A O 1
ATOM 682 N N . LYS A 1 87 ? -39.914 -0.252 71.037 1.00 98.19 87 LYS A N 1
ATOM 683 C CA . LYS A 1 87 ? -39.961 -1.277 69.972 1.00 98.19 87 LYS A CA 1
ATOM 684 C C . LYS A 1 87 ? -40.007 -0.641 68.579 1.00 98.19 87 LYS A C 1
ATOM 686 O O . LYS A 1 87 ? -39.284 -1.082 67.689 1.00 98.19 87 LYS A O 1
ATOM 691 N N . GLN A 1 88 ? -40.812 0.410 68.389 1.00 98.12 88 GLN A N 1
ATOM 692 C CA . GLN A 1 88 ? -40.856 1.155 67.125 1.00 98.12 88 GLN A CA 1
ATOM 693 C C . GLN A 1 88 ? -39.510 1.813 66.799 1.00 98.12 88 GLN A C 1
ATOM 695 O O . GLN A 1 88 ? -39.047 1.706 65.667 1.00 98.12 88 GLN A O 1
ATOM 700 N N . HIS A 1 89 ? -38.848 2.440 67.776 1.00 97.81 89 HIS A N 1
ATOM 701 C CA . HIS A 1 89 ? -37.524 3.027 67.568 1.00 97.81 89 HIS A CA 1
ATOM 702 C C . HIS A 1 89 ? -36.439 1.979 67.276 1.00 97.81 89 HIS A C 1
ATOM 704 O O . HIS A 1 89 ? -35.611 2.234 66.406 1.00 97.81 89 HIS A O 1
ATOM 710 N N . SER A 1 90 ? -36.469 0.806 67.925 1.00 97.38 90 SER A N 1
ATOM 711 C CA . SER A 1 90 ? -35.576 -0.321 67.596 1.00 97.38 90 SER A CA 1
ATOM 712 C C . SER A 1 90 ? -35.751 -0.732 66.138 1.00 97.38 90 SER A C 1
ATOM 714 O O . SER A 1 90 ? -34.791 -0.714 65.376 1.00 97.38 90 SER A O 1
ATOM 716 N N . LYS A 1 91 ? -36.999 -0.962 65.709 1.00 97.88 91 LYS A N 1
ATOM 717 C CA . LYS A 1 91 ? -37.306 -1.368 64.334 1.00 97.88 91 LYS A CA 1
ATOM 718 C C . LYS A 1 91 ? -36.873 -0.331 63.293 1.00 97.88 91 LYS A C 1
ATOM 720 O O . LYS A 1 91 ? -36.309 -0.697 62.272 1.00 97.88 91 LYS A O 1
ATOM 725 N N . VAL A 1 92 ? -37.098 0.960 63.549 1.00 98.06 92 VAL A N 1
ATOM 726 C CA . VAL A 1 92 ? -36.652 2.037 62.643 1.00 98.06 92 VAL A CA 1
ATOM 727 C C . VAL A 1 92 ? -35.121 2.137 62.598 1.00 98.06 92 VAL A C 1
ATOM 729 O O . VAL A 1 92 ? -34.567 2.455 61.548 1.00 98.06 92 VAL A O 1
ATOM 732 N N . ALA A 1 93 ? -34.424 1.853 63.702 1.00 97.56 93 ALA A N 1
ATOM 733 C CA . ALA A 1 93 ? -32.964 1.788 63.716 1.00 97.56 93 ALA A CA 1
ATOM 734 C C . ALA A 1 93 ? -32.431 0.562 62.950 1.00 97.56 93 ALA A C 1
ATOM 736 O O . ALA A 1 93 ? -31.476 0.703 62.191 1.00 97.56 93 ALA A O 1
ATOM 737 N N . GLU A 1 94 ? -33.068 -0.602 63.094 1.00 96.44 94 GLU A N 1
ATOM 738 C CA . GLU A 1 94 ? -32.767 -1.826 62.336 1.00 96.44 94 GLU A CA 1
ATOM 739 C C . GLU A 1 94 ? -32.965 -1.603 60.825 1.00 96.44 94 GLU A C 1
ATOM 741 O O . GLU A 1 94 ? -32.018 -1.763 60.059 1.00 96.44 94 GLU A O 1
ATOM 746 N N . GLU A 1 95 ? -34.135 -1.109 60.399 1.00 96.56 95 GLU A N 1
ATOM 747 C CA . GLU A 1 95 ? -34.434 -0.785 58.990 1.00 96.56 95 GLU A CA 1
ATOM 748 C C . GLU A 1 95 ? -33.461 0.260 58.408 1.00 96.56 95 GLU A C 1
ATOM 750 O O . GLU A 1 95 ? -33.083 0.189 57.235 1.00 96.56 95 GLU A O 1
ATOM 755 N N . ALA A 1 96 ? -33.014 1.226 59.221 1.00 96.56 96 ALA A N 1
ATOM 756 C CA . ALA A 1 96 ? -31.986 2.174 58.810 1.00 96.56 96 ALA A CA 1
ATOM 757 C C . ALA A 1 96 ? -30.628 1.485 58.600 1.00 96.56 96 ALA A C 1
ATOM 759 O O . ALA A 1 96 ? -30.002 1.712 57.565 1.00 96.56 96 ALA A O 1
ATOM 760 N N . VAL A 1 97 ? -30.173 0.644 59.537 1.00 97.81 97 VAL A N 1
ATOM 761 C CA . VAL A 1 97 ? -28.900 -0.092 59.417 1.00 97.81 97 VAL A CA 1
ATOM 762 C C . VAL A 1 97 ? -28.914 -1.020 58.200 1.00 97.81 97 VAL A C 1
ATOM 764 O O . VAL A 1 97 ? -27.981 -0.953 57.405 1.00 97.81 97 VAL A O 1
ATOM 767 N N . GLU A 1 98 ? -29.990 -1.778 57.971 1.00 96.44 98 GLU A N 1
ATOM 768 C CA . GLU A 1 98 ? -30.150 -2.613 56.768 1.00 96.44 98 GLU A CA 1
ATOM 769 C C . GLU A 1 98 ? -30.037 -1.786 55.471 1.00 96.44 98 GLU A C 1
ATOM 771 O O . GLU A 1 98 ? -29.380 -2.193 54.508 1.00 96.44 98 GLU A O 1
ATOM 776 N N . GLY A 1 99 ? -30.632 -0.587 55.447 1.00 96.75 99 GLY A N 1
ATOM 777 C CA . GLY A 1 99 ? -30.513 0.351 54.328 1.00 96.75 99 GLY A CA 1
ATOM 778 C C . GLY A 1 99 ? -29.085 0.869 54.109 1.00 96.75 99 GLY A C 1
ATOM 779 O O . GLY A 1 99 ? -28.644 0.982 52.961 1.00 96.75 99 GLY A O 1
ATOM 780 N N . TRP A 1 100 ? -28.349 1.152 55.188 1.00 97.44 100 TRP A N 1
ATOM 781 C CA . TRP A 1 100 ? -26.944 1.574 55.137 1.00 97.44 100 TRP A CA 1
ATOM 782 C C . TRP A 1 100 ? -26.018 0.446 54.667 1.00 97.44 100 TRP A C 1
ATOM 784 O O . TRP A 1 100 ? -25.219 0.673 53.759 1.00 97.44 100 TRP A O 1
ATOM 794 N N . GLU A 1 101 ? -26.150 -0.764 55.216 1.00 97.31 101 GLU A N 1
ATOM 795 C CA . GLU A 1 101 ? -25.359 -1.938 54.816 1.00 97.31 101 GLU A CA 1
ATOM 796 C C . GLU A 1 101 ? -25.586 -2.288 53.340 1.00 97.31 101 GLU A C 1
ATOM 798 O O . GLU A 1 101 ? -24.635 -2.543 52.591 1.00 97.31 101 GLU A O 1
ATOM 803 N N . LYS A 1 102 ? -26.841 -2.216 52.875 1.00 97.81 102 LYS A N 1
ATOM 804 C CA . LYS A 1 102 ? -27.165 -2.396 51.459 1.00 97.81 102 LYS A CA 1
ATOM 805 C C . LYS A 1 102 ? -26.475 -1.343 50.588 1.00 97.81 102 LYS A C 1
ATOM 807 O O . LYS A 1 102 ? -25.791 -1.714 49.632 1.00 97.81 102 LYS A O 1
ATOM 812 N N . ALA A 1 103 ? -26.596 -0.059 50.928 1.00 96.12 103 ALA A N 1
ATOM 813 C CA . ALA A 1 103 ? -25.954 1.023 50.180 1.00 96.12 103 ALA A CA 1
ATOM 814 C C . ALA A 1 103 ? -24.416 0.905 50.173 1.00 96.12 103 ALA A C 1
ATOM 816 O O . ALA A 1 103 ? -23.783 1.153 49.145 1.00 96.12 103 ALA A O 1
ATOM 817 N N . GLU A 1 104 ? -23.802 0.477 51.279 1.00 96.44 104 GLU A N 1
ATOM 818 C CA . GLU A 1 104 ? -22.363 0.207 51.345 1.00 96.44 104 GLU A CA 1
ATOM 819 C C . GLU A 1 104 ? -21.959 -0.942 50.408 1.00 96.44 104 GLU A C 1
ATOM 821 O O . GLU A 1 104 ? -20.993 -0.803 49.650 1.00 96.44 104 GLU A O 1
ATOM 826 N N . SER A 1 105 ? -22.728 -2.035 50.380 1.00 95.44 105 SER A N 1
ATOM 827 C CA . SER A 1 105 ? -22.477 -3.166 49.476 1.00 95.44 105 SER A CA 1
ATOM 828 C C . SER A 1 105 ? -22.565 -2.771 47.992 1.00 95.44 105 SER A C 1
ATOM 830 O O . SER A 1 105 ? -21.701 -3.150 47.195 1.00 95.44 105 SER A O 1
ATOM 832 N N . GLU A 1 106 ? -23.538 -1.929 47.626 1.00 96.81 106 GLU A N 1
ATOM 833 C CA . GLU A 1 106 ? -23.694 -1.389 46.271 1.00 96.81 106 GLU A CA 1
ATOM 834 C C . GLU A 1 106 ? -22.522 -0.463 45.901 1.00 96.81 106 GLU A C 1
ATOM 836 O O . GLU A 1 106 ? -21.949 -0.581 44.814 1.00 96.81 106 GLU A O 1
ATOM 841 N N . VAL A 1 107 ? -22.084 0.403 46.822 1.00 97.00 107 VAL A N 1
ATOM 842 C CA . VAL A 1 107 ? -20.908 1.270 46.632 1.00 97.00 107 VAL A CA 1
ATOM 843 C C . VAL A 1 107 ? -19.620 0.456 46.465 1.00 97.00 107 VAL A C 1
ATOM 845 O O . VAL A 1 107 ? -18.776 0.822 45.643 1.00 97.00 107 VAL A O 1
ATOM 848 N N . LEU A 1 108 ? -19.445 -0.647 47.198 1.00 97.06 108 LEU A N 1
ATOM 849 C CA . LEU A 1 108 ? -18.297 -1.547 47.030 1.00 97.06 108 LEU A CA 1
ATOM 850 C C . LEU A 1 108 ? -18.323 -2.253 45.666 1.00 97.06 108 LEU A C 1
ATOM 852 O O . LEU A 1 108 ? -17.301 -2.271 44.975 1.00 97.06 108 LEU A O 1
ATOM 856 N N . ALA A 1 109 ? -19.482 -2.752 45.231 1.00 95.62 109 ALA A N 1
ATOM 857 C CA . ALA A 1 109 ? -19.643 -3.367 43.913 1.00 95.62 109 ALA A CA 1
ATOM 858 C C . ALA A 1 109 ? -19.382 -2.373 42.763 1.00 95.62 109 ALA A C 1
ATOM 860 O O . ALA A 1 109 ? -18.770 -2.732 41.753 1.00 95.62 109 ALA A O 1
ATOM 861 N N . LEU A 1 110 ? -19.799 -1.111 42.912 1.00 95.69 110 LEU A N 1
ATOM 862 C CA . LEU A 1 110 ? -19.515 -0.049 41.941 1.00 95.69 110 LEU A CA 1
ATOM 863 C C . LEU A 1 110 ? -18.029 0.343 41.924 1.00 95.69 110 LEU A C 1
ATOM 865 O O . LEU A 1 110 ? -17.472 0.521 40.842 1.00 95.69 110 LEU A O 1
ATOM 869 N N . LYS A 1 111 ? -17.357 0.421 43.083 1.00 97.38 111 LYS A N 1
ATOM 870 C CA . LYS A 1 111 ? -15.900 0.662 43.153 1.00 97.38 111 LYS A CA 1
ATOM 871 C C . LYS A 1 111 ? -15.114 -0.416 42.406 1.00 97.38 111 LYS A C 1
ATOM 873 O O . LYS A 1 111 ? -14.296 -0.075 41.556 1.00 97.38 111 LYS A O 1
ATOM 878 N N . GLN A 1 112 ? -15.422 -1.693 42.641 1.00 97.50 112 GLN A N 1
ATOM 879 C CA . GLN A 1 112 ? -14.784 -2.813 41.937 1.00 97.50 112 GLN A CA 1
ATOM 880 C C . GLN A 1 112 ? -15.004 -2.743 40.417 1.00 97.50 112 GLN A C 1
ATOM 882 O O . GLN A 1 112 ? -14.070 -2.955 39.645 1.00 97.50 112 GLN A O 1
ATOM 887 N N . GLN A 1 113 ? -16.213 -2.391 39.965 1.00 95.88 113 GLN A N 1
ATOM 888 C CA . GLN A 1 113 ? -16.486 -2.184 38.537 1.00 95.88 113 GLN A CA 1
ATOM 889 C C . GLN A 1 113 ? -15.671 -1.023 37.952 1.00 95.88 113 GLN A C 1
ATOM 891 O O . GLN A 1 113 ? -15.119 -1.162 36.861 1.00 95.88 113 GLN A O 1
ATOM 896 N N . VAL A 1 114 ? -15.550 0.098 38.671 1.00 94.81 114 VAL A N 1
ATOM 897 C CA . VAL A 1 114 ? -14.715 1.234 38.249 1.00 94.81 114 VAL A CA 1
ATOM 898 C C . VAL A 1 114 ? -13.242 0.830 38.162 1.00 94.81 114 VAL A C 1
ATOM 900 O O . VAL A 1 114 ? -12.612 1.139 37.157 1.00 94.81 114 VAL A O 1
ATOM 903 N N . GLU A 1 115 ? -12.702 0.102 39.140 1.00 97.81 115 GLU A N 1
ATOM 904 C CA . GLU A 1 115 ? -11.314 -0.395 39.126 1.00 97.81 115 GLU A CA 1
ATOM 905 C C . GLU A 1 115 ? -11.037 -1.337 37.939 1.00 97.81 115 GLU A C 1
ATOM 907 O O . GLU A 1 115 ? -10.035 -1.190 37.237 1.00 97.81 115 GLU A O 1
ATOM 912 N N . VAL A 1 116 ? -11.953 -2.265 37.645 1.00 96.31 116 VAL A N 1
ATOM 913 C CA . VAL A 1 116 ? -11.843 -3.151 36.472 1.00 96.31 116 VAL A CA 1
ATOM 914 C C . VAL A 1 116 ? -11.901 -2.357 35.163 1.00 96.31 116 VAL A C 1
ATOM 916 O O . VAL A 1 116 ? -11.140 -2.638 34.230 1.00 96.31 116 VAL A O 1
ATOM 919 N N . LEU A 1 117 ? -12.778 -1.353 35.072 1.00 94.31 117 LEU A N 1
ATOM 920 C CA . LEU A 1 117 ? -12.897 -0.507 33.885 1.00 94.31 117 LEU A CA 1
ATOM 921 C C . LEU A 1 117 ? -11.684 0.412 33.696 1.00 94.31 117 LEU A C 1
ATOM 923 O O . LEU A 1 117 ? -11.245 0.570 32.557 1.00 94.31 117 LEU A O 1
ATOM 927 N N . THR A 1 118 ? -11.100 0.971 34.760 1.00 96.19 118 THR A N 1
ATOM 928 C CA . THR A 1 118 ? -9.890 1.806 34.652 1.00 96.19 118 THR A CA 1
ATOM 929 C C . THR A 1 118 ? -8.673 0.986 34.232 1.00 96.19 118 THR A C 1
ATOM 931 O O . THR A 1 118 ? -7.961 1.416 33.326 1.00 96.19 118 THR A O 1
ATOM 934 N N . LEU A 1 119 ? -8.485 -0.223 34.775 1.00 98.19 119 LEU A N 1
ATOM 935 C CA . LEU A 1 119 ? -7.424 -1.145 34.341 1.00 98.19 119 LEU A CA 1
ATOM 936 C C . LEU A 1 119 ? -7.600 -1.586 32.878 1.00 98.19 119 LEU A C 1
ATOM 938 O O . LEU A 1 119 ? -6.636 -1.657 32.110 1.00 98.19 119 LEU A O 1
ATOM 942 N N . ARG A 1 120 ? -8.841 -1.866 32.456 1.00 96.75 120 ARG A N 1
ATOM 943 C CA . ARG A 1 120 ? -9.142 -2.157 31.047 1.00 96.75 120 ARG A CA 1
ATOM 944 C C . ARG A 1 120 ? -8.833 -0.951 30.159 1.00 96.75 120 ARG A C 1
ATOM 946 O O . ARG A 1 120 ? -8.318 -1.143 29.061 1.00 96.75 120 ARG A O 1
ATOM 953 N N . ASN A 1 121 ? -9.143 0.261 30.615 1.00 94.75 121 ASN A N 1
ATOM 954 C CA . ASN A 1 121 ? -8.898 1.482 29.858 1.00 94.75 121 ASN A CA 1
ATOM 955 C C . ASN A 1 121 ? -7.396 1.756 29.689 1.00 94.75 121 ASN A C 1
ATOM 957 O O . ASN A 1 121 ? -6.965 1.938 28.556 1.00 94.75 121 ASN A O 1
ATOM 961 N N . SER A 1 122 ? -6.583 1.657 30.749 1.00 96.38 122 SER A N 1
ATOM 962 C CA . SER A 1 122 ? -5.122 1.813 30.626 1.00 96.38 122 SER A CA 1
ATOM 963 C C . SER A 1 122 ? -4.513 0.763 29.686 1.00 96.38 122 SER A C 1
ATOM 965 O O . SER A 1 122 ? -3.728 1.095 28.807 1.00 96.38 122 SER A O 1
ATOM 967 N N . THR A 1 123 ? -4.976 -0.492 29.764 1.00 96.81 123 THR A N 1
ATOM 968 C CA . THR A 1 123 ? -4.556 -1.563 28.837 1.00 96.81 123 THR A CA 1
ATOM 969 C C . THR A 1 123 ? -4.902 -1.244 27.371 1.00 96.81 123 THR A C 1
ATOM 971 O O . THR A 1 123 ? -4.201 -1.667 26.448 1.00 96.81 123 THR A O 1
ATOM 974 N N . LEU A 1 124 ? -6.000 -0.524 27.116 1.00 95.62 124 LEU A N 1
ATOM 975 C CA . LEU A 1 124 ? -6.368 -0.074 25.771 1.00 95.62 124 LEU A CA 1
ATOM 976 C C . LEU A 1 124 ? -5.534 1.137 25.329 1.00 95.62 124 LEU A C 1
ATOM 978 O O . LEU A 1 124 ? -5.122 1.175 24.172 1.00 95.62 124 LEU A O 1
ATOM 982 N N . GLU A 1 125 ? -5.230 2.071 26.230 1.00 96.69 125 GLU A N 1
ATOM 983 C CA . GLU A 1 125 ? -4.341 3.218 25.985 1.00 96.69 125 GLU A CA 1
ATOM 984 C C . GLU A 1 125 ? -2.911 2.767 25.629 1.00 96.69 125 GLU A C 1
ATOM 986 O O . GLU A 1 125 ? -2.335 3.257 24.651 1.00 96.69 125 GLU A O 1
ATOM 991 N N . ASP A 1 126 ? -2.378 1.756 26.321 1.00 97.88 126 ASP A N 1
ATOM 992 C CA . ASP A 1 126 ? -1.094 1.119 25.993 1.00 97.88 126 ASP A CA 1
ATOM 993 C C . ASP A 1 126 ? -1.126 0.490 24.588 1.00 97.88 126 ASP A C 1
ATOM 995 O O . ASP A 1 126 ? -0.244 0.725 23.757 1.00 97.88 126 ASP A O 1
ATOM 999 N N . ARG A 1 127 ? -2.188 -0.264 24.264 1.00 97.81 127 ARG A N 1
ATOM 1000 C CA . ARG A 1 127 ? -2.369 -0.870 22.931 1.00 97.81 127 ARG A CA 1
ATOM 1001 C C . ARG A 1 127 ? -2.477 0.173 21.820 1.00 97.81 127 ARG A C 1
ATOM 1003 O O . ARG A 1 127 ? -1.900 -0.034 20.754 1.00 97.81 127 ARG A O 1
ATOM 1010 N N . VAL A 1 128 ? -3.186 1.278 22.049 1.00 96.62 128 VAL A N 1
ATOM 1011 C CA . VAL A 1 128 ? -3.263 2.402 21.099 1.00 96.62 128 VAL A CA 1
ATOM 1012 C C . VAL A 1 128 ? -1.881 3.024 20.900 1.00 96.62 128 VAL A C 1
ATOM 1014 O O . VAL A 1 128 ? -1.481 3.246 19.759 1.00 96.62 128 VAL A O 1
ATOM 1017 N N . SER A 1 129 ? -1.117 3.212 21.977 1.00 96.81 129 SER A N 1
ATOM 1018 C CA . SER A 1 129 ? 0.249 3.750 21.926 1.00 96.81 129 SER A CA 1
ATOM 1019 C C . SER A 1 129 ? 1.203 2.845 21.133 1.00 96.81 129 SER A C 1
ATOM 1021 O O . SER A 1 129 ? 1.983 3.328 20.310 1.00 96.81 129 SER A O 1
ATOM 1023 N N . HIS A 1 130 ? 1.104 1.522 21.301 1.00 98.19 130 HIS A N 1
ATOM 1024 C CA . HIS A 1 130 ? 1.866 0.556 20.502 1.00 98.19 130 HIS A CA 1
ATOM 1025 C C . HIS A 1 130 ? 1.473 0.567 19.015 1.00 98.19 130 HIS A C 1
ATOM 1027 O O . HIS A 1 130 ? 2.352 0.514 18.153 1.00 98.19 130 HIS A O 1
ATOM 1033 N N . LEU A 1 131 ? 0.176 0.657 18.699 1.00 97.38 131 LEU A N 1
ATOM 1034 C CA . LEU A 1 131 ? -0.313 0.710 17.316 1.00 97.38 131 LEU A CA 1
ATOM 1035 C C . LEU A 1 131 ? 0.078 2.014 16.606 1.00 97.38 131 LEU A C 1
ATOM 1037 O O . LEU A 1 131 ? 0.466 1.972 15.440 1.00 97.38 131 LEU A O 1
ATOM 1041 N N . ASP A 1 132 ? 0.033 3.152 17.298 1.00 97.31 132 ASP A N 1
ATOM 1042 C CA . ASP A 1 132 ? 0.522 4.438 16.786 1.00 97.31 132 ASP A CA 1
ATOM 1043 C C . ASP A 1 132 ? 2.043 4.405 16.537 1.00 97.31 132 ASP A C 1
ATOM 1045 O O . ASP A 1 132 ? 2.510 4.844 15.484 1.00 97.31 132 ASP A O 1
ATOM 1049 N N . GLY A 1 133 ? 2.817 3.791 17.439 1.00 97.50 133 GLY A N 1
ATOM 1050 C CA . GLY A 1 133 ? 4.247 3.537 17.236 1.00 97.50 133 GLY A CA 1
ATOM 1051 C C . GLY A 1 133 ? 4.537 2.681 15.996 1.00 97.50 133 GLY A C 1
ATOM 1052 O O . GLY A 1 133 ? 5.362 3.061 15.163 1.00 97.50 133 GLY A O 1
ATOM 1053 N N . ALA A 1 134 ? 3.819 1.567 15.825 1.00 97.31 134 ALA A N 1
ATOM 1054 C CA . ALA A 1 134 ? 3.950 0.700 14.653 1.00 97.31 134 ALA A CA 1
ATOM 1055 C C . ALA A 1 134 ? 3.552 1.419 13.350 1.00 97.31 134 ALA A C 1
ATOM 1057 O O . ALA A 1 134 ? 4.273 1.344 12.355 1.00 97.31 134 ALA A O 1
ATOM 1058 N N . LEU A 1 135 ? 2.451 2.179 13.361 1.00 97.06 135 LEU A N 1
ATOM 1059 C CA . LEU A 1 135 ? 2.000 2.967 12.212 1.00 97.06 135 LEU A CA 1
ATOM 1060 C C . LEU A 1 135 ? 3.032 4.027 11.808 1.00 97.06 135 LEU A C 1
ATOM 1062 O O . LEU A 1 135 ? 3.306 4.193 10.618 1.00 97.06 135 LEU A O 1
ATOM 1066 N N . LYS A 1 136 ? 3.632 4.726 12.778 1.00 98.38 136 LYS A N 1
ATOM 1067 C CA . LYS A 1 136 ? 4.701 5.706 12.532 1.00 98.38 136 LYS A CA 1
ATOM 1068 C C . LYS A 1 136 ? 5.914 5.066 11.862 1.00 98.38 136 LYS A C 1
ATOM 1070 O O . LYS A 1 136 ? 6.430 5.645 10.906 1.00 98.38 136 LYS A O 1
ATOM 1075 N N . GLU A 1 137 ? 6.322 3.876 12.296 1.00 98.12 137 GLU A N 1
ATOM 1076 C CA . GLU A 1 137 ? 7.430 3.139 11.679 1.00 98.12 137 GLU A CA 1
ATOM 1077 C C . GLU A 1 137 ? 7.085 2.656 10.259 1.00 98.12 137 GLU A C 1
ATOM 1079 O O . GLU A 1 137 ? 7.862 2.894 9.335 1.00 98.12 137 GLU A O 1
ATOM 1084 N N . CYS A 1 138 ? 5.892 2.098 10.023 1.00 97.31 138 CYS A N 1
ATOM 1085 C CA . CYS A 1 138 ? 5.448 1.743 8.667 1.00 97.31 138 CYS A CA 1
ATOM 1086 C C . CYS A 1 138 ? 5.410 2.963 7.725 1.00 97.31 138 CYS A C 1
ATOM 1088 O O . CYS A 1 138 ? 5.851 2.884 6.579 1.00 97.31 138 CYS A O 1
ATOM 1090 N N . LEU A 1 139 ? 4.941 4.121 8.205 1.00 98.38 139 LEU A N 1
ATOM 1091 C CA . LEU A 1 139 ? 4.941 5.374 7.439 1.00 98.38 139 LEU A CA 1
ATOM 1092 C C . LEU A 1 139 ? 6.348 5.960 7.234 1.00 98.38 139 LEU A C 1
ATOM 1094 O O . LEU A 1 139 ? 6.556 6.729 6.291 1.00 98.38 139 LEU A O 1
ATOM 1098 N N . ARG A 1 140 ? 7.311 5.646 8.108 1.00 98.25 140 ARG A N 1
ATOM 1099 C CA . ARG A 1 140 ? 8.727 5.996 7.933 1.00 98.25 140 ARG A CA 1
ATOM 1100 C C . ARG A 1 140 ? 9.358 5.127 6.845 1.00 98.25 140 ARG A C 1
ATOM 1102 O O . ARG A 1 140 ? 9.982 5.666 5.9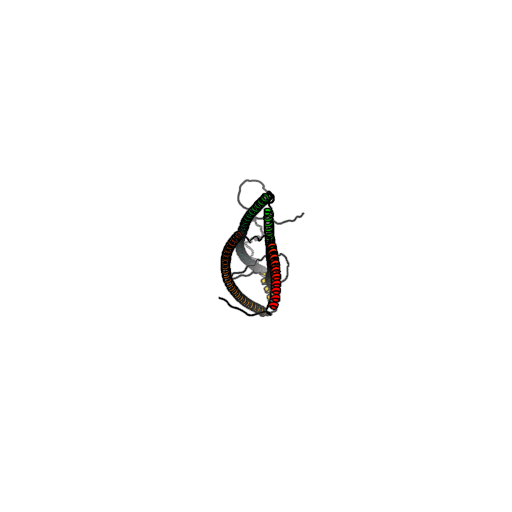39 1.00 98.25 140 ARG A O 1
ATOM 1109 N N . GLN A 1 141 ? 9.122 3.816 6.882 1.00 98.19 141 GLN A N 1
ATOM 1110 C CA . GLN A 1 141 ? 9.588 2.864 5.865 1.00 98.19 141 GLN A CA 1
ATOM 1111 C C . GLN A 1 141 ? 9.004 3.168 4.477 1.00 98.19 141 GLN A C 1
ATOM 1113 O O . GLN A 1 141 ? 9.734 3.154 3.488 1.00 98.19 141 GLN A O 1
ATOM 1118 N N . LEU A 1 142 ? 7.713 3.512 4.390 1.00 96.94 142 LEU A N 1
ATOM 1119 C CA . LEU A 1 142 ? 7.078 3.916 3.130 1.00 96.94 142 LEU A CA 1
ATOM 1120 C C . LEU A 1 142 ? 7.728 5.177 2.533 1.00 96.94 142 LEU A C 1
ATOM 1122 O O . LEU A 1 142 ? 7.958 5.239 1.330 1.00 96.94 142 LEU A O 1
ATOM 1126 N N . ARG A 1 143 ? 8.038 6.179 3.368 1.00 97.56 143 ARG A N 1
ATOM 1127 C CA . ARG A 1 143 ? 8.750 7.389 2.928 1.00 97.56 143 ARG A CA 1
ATOM 1128 C C . ARG A 1 143 ? 10.161 7.071 2.454 1.00 97.56 143 ARG A C 1
ATOM 1130 O O . ARG A 1 143 ? 10.481 7.401 1.323 1.00 97.56 143 ARG A O 1
ATOM 1137 N N . GLN A 1 144 ? 10.929 6.338 3.257 1.00 98.19 144 GLN A N 1
ATOM 1138 C CA . GLN A 1 144 ? 12.294 5.948 2.911 1.00 98.19 144 GLN A CA 1
ATOM 1139 C C . GLN A 1 144 ? 12.346 5.151 1.596 1.00 98.19 144 GLN A C 1
ATOM 1141 O O . GLN A 1 144 ? 13.118 5.486 0.709 1.00 98.19 144 GLN A O 1
ATOM 1146 N N . THR A 1 145 ? 11.497 4.132 1.422 1.00 96.75 145 THR A N 1
ATOM 1147 C CA . THR A 1 145 ? 11.471 3.332 0.178 1.00 96.75 145 THR A CA 1
ATOM 1148 C C . THR A 1 145 ? 11.063 4.142 -1.049 1.00 96.75 145 THR A C 1
ATOM 1150 O O . THR A 1 145 ? 11.531 3.847 -2.149 1.00 96.75 145 THR A O 1
ATOM 1153 N N . ARG A 1 146 ? 10.226 5.173 -0.873 1.00 97.44 146 ARG A N 1
ATOM 1154 C CA . ARG A 1 146 ? 9.907 6.127 -1.934 1.00 97.44 146 ARG A CA 1
ATOM 1155 C C . ARG A 1 146 ? 11.095 7.039 -2.243 1.00 97.44 146 ARG A C 1
ATOM 1157 O O . ARG A 1 146 ? 11.457 7.138 -3.408 1.00 97.44 146 ARG A O 1
ATOM 1164 N N . GLU A 1 147 ? 11.696 7.665 -1.236 1.00 97.94 147 GLU A N 1
ATOM 1165 C CA . GLU A 1 147 ? 12.872 8.539 -1.373 1.00 97.94 147 GLU A CA 1
ATOM 1166 C C . GLU A 1 147 ? 14.014 7.788 -2.080 1.00 97.94 147 GLU A C 1
ATOM 1168 O O . GLU A 1 147 ? 14.486 8.227 -3.122 1.00 97.94 147 GLU A O 1
ATOM 1173 N N . GLU A 1 148 ? 14.322 6.564 -1.642 1.00 98.00 148 GLU A N 1
ATOM 1174 C CA . GLU A 1 148 ? 15.279 5.662 -2.295 1.00 98.00 148 GLU A CA 1
ATOM 1175 C C . GLU A 1 148 ? 14.892 5.252 -3.731 1.00 98.00 148 GLU A C 1
ATOM 1177 O O . GLU A 1 148 ? 15.731 4.707 -4.454 1.00 98.00 148 GLU A O 1
ATOM 1182 N N . SER A 1 149 ? 13.627 5.381 -4.139 1.00 92.00 149 SER A N 1
ATOM 1183 C CA . SER A 1 149 ? 13.182 5.103 -5.513 1.00 92.00 149 SER A CA 1
ATOM 1184 C C . SER A 1 149 ? 13.231 6.349 -6.393 1.00 92.00 149 SER A C 1
ATOM 1186 O O . SER A 1 149 ? 13.672 6.249 -7.537 1.00 92.00 149 SER A O 1
ATOM 1188 N N . ASP A 1 150 ? 12.873 7.508 -5.834 1.00 95.12 150 ASP A N 1
ATOM 1189 C CA . ASP A 1 150 ? 12.947 8.814 -6.485 1.00 95.12 150 ASP A CA 1
ATOM 1190 C C . ASP A 1 150 ? 14.439 9.149 -6.762 1.00 95.12 150 ASP A C 1
ATOM 1192 O O . ASP A 1 150 ? 14.800 9.414 -7.907 1.00 95.12 150 ASP A O 1
ATOM 1196 N N . GLU A 1 151 ? 15.347 8.938 -5.793 1.00 97.81 151 GLU A N 1
ATOM 1197 C CA . GLU A 1 151 ? 16.811 9.075 -5.969 1.00 97.81 151 GLU A CA 1
ATOM 1198 C C . GLU A 1 151 ? 17.383 8.184 -7.090 1.00 97.81 151 GLU A C 1
ATOM 1200 O O . GLU A 1 151 ? 18.234 8.614 -7.870 1.00 97.81 151 GLU A O 1
ATOM 1205 N N . LYS A 1 152 ? 16.917 6.930 -7.206 1.00 98.06 152 LYS A N 1
ATOM 1206 C CA . LYS A 1 152 ? 17.358 6.007 -8.271 1.00 98.06 152 LYS A CA 1
ATOM 1207 C C . LYS A 1 152 ? 16.851 6.436 -9.647 1.00 98.06 152 LYS A C 1
ATOM 1209 O O . LYS A 1 152 ? 17.538 6.210 -10.643 1.00 98.06 152 LYS A O 1
ATOM 1214 N N . VAL A 1 153 ? 15.653 7.017 -9.719 1.00 95.19 153 VAL A N 1
ATOM 1215 C CA . VAL A 1 153 ? 15.114 7.581 -10.962 1.00 95.19 153 VAL A CA 1
ATOM 1216 C C . VAL A 1 153 ? 15.947 8.787 -11.382 1.00 95.19 153 VAL A C 1
ATOM 1218 O O . VAL A 1 153 ? 16.380 8.825 -12.534 1.00 95.19 153 VAL A O 1
ATOM 1221 N N . ASP A 1 154 ? 16.255 9.697 -10.459 1.00 95.62 154 ASP A N 1
ATOM 1222 C CA . ASP A 1 154 ? 17.094 10.866 -10.734 1.00 95.62 154 ASP A CA 1
ATOM 1223 C C . ASP A 1 154 ? 18.509 10.456 -11.186 1.00 95.62 154 ASP A C 1
ATOM 1225 O O . ASP A 1 154 ? 18.977 10.931 -12.221 1.00 95.62 154 ASP A O 1
ATOM 1229 N N . GLU A 1 155 ? 19.151 9.476 -10.535 1.00 98.12 155 GLU A N 1
ATOM 1230 C CA . GLU A 1 155 ? 20.467 8.961 -10.958 1.00 98.12 155 GLU A CA 1
ATOM 1231 C C . GLU A 1 155 ? 20.439 8.363 -12.386 1.00 98.12 155 GLU A C 1
ATOM 1233 O O . GLU A 1 155 ? 21.378 8.530 -13.174 1.00 98.12 155 GLU A O 1
ATOM 1238 N N . ILE A 1 156 ? 19.357 7.668 -12.759 1.00 96.88 156 ILE A N 1
ATOM 1239 C CA . ILE A 1 156 ? 19.168 7.130 -14.118 1.00 96.88 156 ILE A CA 1
ATOM 1240 C C . ILE A 1 156 ? 18.921 8.261 -15.126 1.00 96.88 156 ILE A C 1
ATOM 1242 O O . ILE A 1 156 ? 19.465 8.216 -16.236 1.00 96.88 156 ILE A O 1
ATOM 1246 N N . LEU A 1 157 ? 18.131 9.274 -14.759 1.00 95.75 157 LEU A N 1
ATOM 1247 C CA . LEU A 1 157 ? 17.849 10.442 -15.595 1.00 95.75 157 LEU A CA 1
ATOM 1248 C C . LEU A 1 157 ? 19.110 11.279 -15.838 1.00 95.75 157 LEU A C 1
ATOM 1250 O O . LEU A 1 157 ? 19.352 11.673 -16.981 1.00 95.75 157 LEU A O 1
ATOM 1254 N N . GLU A 1 158 ? 19.949 11.499 -14.825 1.00 98.00 158 GLU A N 1
ATOM 1255 C CA . GLU A 1 158 ? 21.239 12.184 -14.968 1.00 98.00 158 GLU A CA 1
ATOM 1256 C C . GLU A 1 158 ? 22.181 11.416 -15.899 1.00 98.00 158 GLU A C 1
ATOM 1258 O O . GLU A 1 158 ? 22.706 11.992 -16.859 1.00 98.00 158 GLU A O 1
ATOM 1263 N N . LYS A 1 159 ? 22.334 10.098 -15.697 1.00 98.19 159 LYS A N 1
ATOM 1264 C CA . LYS A 1 159 ? 23.131 9.234 -16.587 1.00 98.19 159 LYS A CA 1
ATOM 1265 C C . LYS A 1 159 ? 22.644 9.334 -18.032 1.00 98.19 159 LYS A C 1
ATOM 1267 O O . LYS A 1 159 ? 23.441 9.665 -18.910 1.00 98.19 159 LYS A O 1
ATOM 1272 N N . LYS A 1 160 ? 21.343 9.150 -18.285 1.00 97.62 160 LYS A N 1
ATOM 1273 C CA . LYS A 1 160 ? 20.762 9.241 -19.639 1.00 97.62 160 LYS A CA 1
ATOM 1274 C C . LYS A 1 160 ? 20.878 10.638 -20.246 1.00 97.62 160 LYS A C 1
ATOM 1276 O O . LYS A 1 160 ? 21.131 10.757 -21.444 1.00 97.62 160 LYS A O 1
ATOM 1281 N N . THR A 1 161 ? 20.766 11.685 -19.435 1.00 95.81 161 THR A N 1
ATOM 1282 C CA . THR A 1 161 ? 20.988 13.066 -19.878 1.00 95.81 161 THR A CA 1
ATOM 1283 C C . THR A 1 161 ? 22.445 13.275 -20.286 1.00 95.81 161 THR A C 1
ATOM 1285 O O . THR A 1 161 ? 22.693 13.833 -21.353 1.00 95.81 161 THR A O 1
ATOM 1288 N N . SER A 1 162 ? 23.417 12.782 -19.511 1.00 97.56 162 SER A N 1
ATOM 1289 C CA . SER A 1 162 ? 24.840 12.886 -19.866 1.00 97.56 162 SER A CA 1
ATOM 1290 C C . SER A 1 162 ? 25.191 12.101 -21.138 1.00 97.56 162 SER A C 1
ATOM 1292 O O . SER A 1 162 ? 25.846 12.650 -22.022 1.00 97.56 162 SER A O 1
ATOM 1294 N N . GLU A 1 163 ? 24.680 10.874 -21.302 1.00 97.56 163 GLU A N 1
ATOM 1295 C CA . GLU A 1 163 ? 24.815 10.088 -22.538 1.00 97.56 163 GLU A CA 1
ATOM 1296 C C . GLU A 1 163 ? 24.259 10.854 -23.754 1.00 97.56 163 GLU A C 1
ATOM 1298 O O . GLU A 1 163 ? 24.916 10.958 -24.796 1.00 97.56 163 GLU A O 1
ATOM 1303 N N . TRP A 1 164 ? 23.068 11.446 -23.618 1.00 96.38 164 TRP A N 1
ATOM 1304 C CA . TRP A 1 164 ? 22.454 12.240 -24.681 1.00 96.38 164 TRP A CA 1
ATOM 1305 C C . TRP A 1 164 ? 23.268 13.498 -25.015 1.00 96.38 164 TRP A C 1
ATOM 1307 O O . TRP A 1 164 ? 23.498 13.776 -26.190 1.00 96.38 164 TRP A O 1
ATOM 1317 N N . GLN A 1 165 ? 23.782 14.224 -24.018 1.00 97.31 165 GLN A N 1
ATOM 1318 C CA . GLN A 1 165 ? 24.649 15.386 -24.258 1.00 97.31 165 GLN A CA 1
ATOM 1319 C C . GLN A 1 165 ? 25.965 14.991 -24.948 1.00 97.31 165 GLN A C 1
ATOM 1321 O O . GLN A 1 165 ? 26.407 15.697 -25.852 1.00 97.31 165 GLN A O 1
ATOM 1326 N N . MET A 1 166 ? 26.566 13.850 -24.591 1.00 97.62 166 MET A N 1
ATOM 1327 C CA . MET A 1 166 ? 27.786 13.352 -25.243 1.00 97.62 166 MET A CA 1
ATOM 1328 C C . MET A 1 166 ? 27.542 12.960 -26.706 1.00 97.62 166 MET A C 1
ATOM 1330 O O . MET A 1 166 ? 28.306 13.364 -27.583 1.00 97.62 166 MET A O 1
ATOM 1334 N N . THR A 1 167 ? 26.463 12.222 -26.996 1.00 96.50 167 THR A N 1
ATOM 1335 C CA . THR A 1 167 ? 26.105 11.875 -28.387 1.00 96.50 167 THR A CA 1
ATOM 1336 C C . THR A 1 167 ? 25.748 13.111 -29.212 1.00 96.50 167 THR A C 1
ATOM 1338 O O . THR A 1 167 ? 26.195 13.234 -30.352 1.00 96.50 167 THR A O 1
ATOM 1341 N N . LYS A 1 168 ? 25.030 14.075 -28.625 1.00 96.00 168 LYS A N 1
ATOM 1342 C CA . LYS A 1 168 ? 24.745 15.370 -29.248 1.00 96.00 168 LYS A CA 1
ATOM 1343 C C . LYS A 1 168 ? 26.029 16.141 -29.576 1.00 96.00 168 LYS A C 1
ATOM 1345 O O . LYS A 1 168 ? 26.160 16.612 -30.701 1.00 96.00 168 LYS A O 1
ATOM 1350 N N . ALA A 1 169 ? 26.974 16.246 -28.641 1.00 96.94 169 ALA A N 1
ATOM 1351 C CA . ALA A 1 169 ? 28.232 16.963 -28.855 1.00 96.94 169 ALA A CA 1
ATOM 1352 C C . ALA A 1 169 ? 29.091 16.328 -29.967 1.00 96.94 169 ALA A C 1
ATOM 1354 O O . ALA A 1 169 ? 29.682 17.044 -30.776 1.00 96.94 169 ALA A O 1
ATOM 1355 N N . GLU A 1 170 ? 29.126 14.995 -30.058 1.00 97.75 170 GLU A N 1
ATOM 1356 C CA . GLU A 1 170 ? 29.831 14.297 -31.142 1.00 97.75 170 GLU A CA 1
ATOM 1357 C C . GLU A 1 170 ? 29.148 14.520 -32.506 1.00 97.75 170 GLU A C 1
ATOM 1359 O O . GLU A 1 170 ? 29.836 14.781 -33.493 1.00 97.75 170 GLU A O 1
ATOM 1364 N N . LEU A 1 171 ? 27.811 14.531 -32.574 1.00 93.69 171 LEU A N 1
ATOM 1365 C CA . LEU A 1 171 ? 27.077 14.883 -33.800 1.00 93.69 171 LEU A CA 1
ATOM 1366 C C . LEU A 1 171 ? 27.270 16.359 -34.200 1.00 93.69 171 LEU A C 1
ATOM 1368 O O . LEU A 1 171 ? 27.454 16.665 -35.379 1.00 93.69 171 LEU A O 1
ATOM 1372 N N . GLU A 1 172 ? 27.278 17.288 -33.240 1.00 96.06 172 GLU A N 1
ATOM 1373 C CA . GLU A 1 172 ? 27.559 18.712 -33.487 1.00 96.06 172 GLU A CA 1
ATOM 1374 C C . GLU A 1 172 ? 28.977 18.926 -34.040 1.00 96.06 172 GLU A C 1
ATOM 1376 O O . GLU A 1 172 ? 29.163 19.714 -34.974 1.00 96.06 172 GLU A O 1
ATOM 1381 N N . LYS A 1 173 ? 29.960 18.174 -33.532 1.00 96.62 173 LYS A N 1
ATOM 1382 C CA . LYS A 1 173 ? 31.334 18.139 -34.047 1.00 96.62 173 LYS A CA 1
ATOM 1383 C C . LYS A 1 173 ? 31.398 17.576 -35.470 1.00 96.62 173 LYS A C 1
ATOM 1385 O O . LYS A 1 173 ? 31.966 18.232 -36.339 1.00 96.62 173 LYS A O 1
ATOM 1390 N N . GLN A 1 174 ? 30.759 16.438 -35.750 1.00 97.44 174 GLN A N 1
ATOM 1391 C CA . GLN A 1 174 ? 30.711 15.865 -37.106 1.00 97.44 174 GLN A CA 1
ATOM 1392 C C . GLN A 1 174 ? 30.073 16.834 -38.117 1.00 97.44 174 GLN A C 1
ATOM 1394 O O . GLN A 1 174 ? 30.585 17.011 -39.225 1.00 97.44 174 GLN A O 1
ATOM 1399 N N . LEU A 1 175 ? 29.010 17.545 -37.723 1.00 93.25 175 LEU A N 1
ATOM 1400 C CA . LEU A 1 175 ? 28.411 18.606 -38.539 1.00 93.25 175 LEU A CA 1
ATOM 1401 C C . LEU A 1 175 ? 29.357 19.798 -38.757 1.00 93.25 175 LEU A C 1
ATOM 1403 O O . LEU A 1 175 ? 29.341 20.392 -39.837 1.00 93.25 175 LEU A O 1
ATOM 1407 N N . ALA A 1 176 ? 30.169 20.177 -37.767 1.00 95.62 176 ALA A N 1
ATOM 1408 C CA . ALA A 1 176 ? 31.182 21.224 -37.920 1.00 95.62 176 ALA A CA 1
ATOM 1409 C C . ALA A 1 176 ? 32.307 20.795 -38.882 1.00 95.62 176 ALA A C 1
ATOM 1411 O O . ALA A 1 176 ? 32.656 21.557 -39.789 1.00 95.62 176 ALA A O 1
ATOM 1412 N N . ASP A 1 177 ? 32.797 19.562 -38.753 1.00 94.25 177 ASP A N 1
ATOM 1413 C CA . ASP A 1 177 ? 33.828 18.990 -39.621 1.00 94.25 177 ASP A CA 1
ATOM 1414 C C . ASP A 1 177 ? 33.344 18.917 -41.079 1.00 94.25 177 ASP A C 1
ATOM 1416 O O . ASP A 1 177 ? 34.014 19.444 -41.973 1.00 94.25 177 ASP A O 1
ATOM 1420 N N . LEU A 1 178 ? 32.141 18.386 -41.332 1.00 93.19 178 LEU A N 1
ATOM 1421 C CA . LEU A 1 178 ? 31.531 18.349 -42.670 1.00 93.19 178 LEU A CA 1
ATOM 1422 C C . LEU A 1 178 ? 31.326 19.752 -43.267 1.00 93.19 178 LEU A C 1
ATOM 1424 O O . LEU A 1 178 ? 31.611 19.977 -44.446 1.00 93.19 178 LEU A O 1
ATOM 1428 N N . ARG A 1 179 ? 30.890 20.732 -42.461 1.00 93.31 179 ARG A N 1
ATOM 1429 C CA . ARG A 1 179 ? 30.785 22.137 -42.899 1.00 93.31 179 ARG A CA 1
ATOM 1430 C C . ARG A 1 179 ? 32.147 22.711 -43.291 1.00 93.31 179 ARG A C 1
ATOM 1432 O O . ARG A 1 179 ? 32.221 23.441 -44.280 1.00 93.31 179 ARG A O 1
ATOM 1439 N N . SER A 1 180 ? 33.213 22.380 -42.560 1.00 91.94 180 SER A N 1
ATOM 1440 C CA . SER A 1 180 ? 34.572 22.839 -42.873 1.00 91.94 180 SER A CA 1
ATOM 1441 C C . SER A 1 180 ? 35.093 22.250 -44.193 1.00 91.94 180 SER A C 1
ATOM 1443 O O . SER A 1 180 ? 35.631 22.991 -45.018 1.00 91.94 180 SER A O 1
ATOM 1445 N N . GLN A 1 181 ? 34.843 20.959 -44.444 1.00 90.31 181 GLN A N 1
ATOM 1446 C CA . GLN A 1 181 ? 35.205 20.270 -45.688 1.00 90.31 181 GLN A CA 1
ATOM 1447 C C . GLN A 1 181 ? 34.445 20.842 -46.891 1.00 90.31 181 GLN A C 1
ATOM 1449 O O . GLN A 1 181 ? 35.031 21.098 -47.942 1.00 90.31 181 GLN A O 1
ATOM 1454 N N . LEU A 1 182 ? 33.149 21.128 -46.730 1.00 82.44 182 LEU A N 1
ATOM 1455 C CA . LEU A 1 182 ? 32.359 21.764 -47.782 1.00 82.44 182 LEU A CA 1
ATOM 1456 C C . LEU A 1 182 ? 32.864 23.186 -48.079 1.00 82.44 182 LEU A C 1
ATOM 1458 O O . LEU A 1 182 ? 32.920 23.584 -49.240 1.00 82.44 182 LEU A O 1
ATOM 1462 N N . GLN A 1 183 ? 33.284 23.951 -47.065 1.00 82.00 183 GLN A N 1
ATOM 1463 C CA . GLN A 1 183 ? 33.868 25.284 -47.262 1.00 82.00 183 GLN A CA 1
ATOM 1464 C C . GLN A 1 183 ? 35.268 25.267 -47.891 1.00 82.00 183 GLN A C 1
ATOM 1466 O O . GLN A 1 183 ? 35.595 26.205 -48.620 1.00 82.00 183 GLN A O 1
ATOM 1471 N N . SER A 1 184 ? 36.100 24.252 -47.635 1.00 79.00 184 SER A N 1
ATOM 1472 C CA . SER A 1 184 ? 37.412 24.128 -48.284 1.00 79.00 184 SER A CA 1
ATOM 1473 C C . SER A 1 184 ? 37.274 23.690 -49.744 1.00 79.00 184 SER A C 1
ATOM 1475 O O . SER A 1 184 ? 37.869 24.327 -50.613 1.00 79.00 184 SER A O 1
ATOM 1477 N N . ALA A 1 185 ? 36.399 22.723 -50.040 1.00 75.19 185 ALA A N 1
ATOM 1478 C CA . ALA A 1 185 ? 36.057 22.325 -51.410 1.00 75.19 185 ALA A CA 1
ATOM 1479 C C . ALA A 1 185 ? 35.468 23.486 -52.237 1.00 75.19 185 ALA A C 1
ATOM 1481 O O . ALA A 1 185 ? 35.733 23.608 -53.430 1.00 75.19 185 ALA A O 1
ATOM 1482 N N . LYS A 1 186 ? 34.717 24.399 -51.604 1.00 65.25 186 LYS A N 1
ATOM 1483 C CA . LYS A 1 186 ? 34.158 25.589 -52.270 1.00 65.25 186 LYS A CA 1
ATOM 1484 C C . LYS A 1 186 ? 35.171 26.712 -52.545 1.00 65.25 186 LYS A C 1
ATOM 1486 O O . LYS A 1 186 ? 34.815 27.676 -53.212 1.00 65.25 186 LYS A O 1
ATOM 1491 N N . LYS A 1 187 ? 36.402 26.627 -52.020 1.00 61.00 187 LYS A N 1
ATOM 1492 C CA . LYS A 1 187 ? 37.489 27.602 -52.265 1.00 61.00 187 LYS A CA 1
ATOM 1493 C C . LYS A 1 187 ? 38.411 27.200 -53.422 1.00 61.00 187 LYS A C 1
ATOM 1495 O O . LYS A 1 187 ? 39.300 27.968 -53.783 1.00 61.00 187 LYS A O 1
ATOM 1500 N N . THR A 1 188 ? 38.197 26.024 -54.007 1.00 48.69 188 THR A N 1
ATOM 1501 C CA . THR A 1 188 ? 38.822 25.587 -55.259 1.00 48.69 188 THR A CA 1
ATOM 1502 C C . THR A 1 188 ? 37.852 25.800 -56.425 1.00 48.69 188 THR A C 1
ATOM 1504 O O . THR A 1 188 ? 36.816 25.144 -56.488 1.00 48.69 188 THR A O 1
ATOM 1507 N N . GLU A 1 189 ? 38.191 26.722 -57.331 1.00 39.97 189 GLU A N 1
ATOM 1508 C CA . GLU A 1 189 ? 37.429 27.050 -58.551 1.00 39.97 189 GLU A CA 1
ATOM 1509 C C . GLU A 1 189 ? 37.300 25.851 -59.530 1.00 39.97 189 GLU A C 1
ATOM 1511 O O . GLU A 1 189 ? 38.087 24.898 -59.462 1.00 39.97 189 GLU A O 1
ATOM 1516 N N . PRO A 1 190 ? 36.289 25.841 -60.423 1.00 48.69 190 PRO A N 1
ATOM 1517 C CA . PRO A 1 190 ? 35.702 24.600 -60.917 1.00 48.69 190 PRO A CA 1
ATOM 1518 C C . PRO A 1 190 ? 36.437 23.988 -62.115 1.00 48.69 190 PRO A C 1
ATOM 1520 O O . PRO A 1 190 ? 36.391 24.493 -63.238 1.00 48.69 190 PRO A O 1
ATOM 1523 N N . SER A 1 191 ? 36.984 22.787 -61.918 1.00 46.22 191 SER A N 1
ATOM 1524 C CA . SER A 1 191 ? 37.072 21.805 -63.001 1.00 46.22 191 SER A CA 1
ATOM 1525 C C . SER A 1 191 ? 35.694 21.169 -63.223 1.00 46.22 191 SER A C 1
ATOM 1527 O O . SER A 1 191 ? 34.939 20.940 -62.275 1.00 46.22 191 SER A O 1
ATOM 1529 N N . SER A 1 192 ? 35.346 20.853 -64.473 1.00 52.97 192 SER A N 1
ATOM 1530 C CA . SER A 1 192 ? 34.015 20.330 -64.839 1.00 52.97 192 SER A CA 1
ATOM 1531 C C . SER A 1 192 ? 33.645 19.003 -64.160 1.00 52.97 192 SER A C 1
ATOM 1533 O O . SER A 1 192 ? 32.466 18.694 -64.029 1.00 52.97 192 SER A O 1
ATOM 1535 N N . THR A 1 193 ? 34.627 18.246 -63.666 1.00 56.03 193 THR A N 1
ATOM 1536 C CA . THR A 1 193 ? 34.424 17.021 -62.876 1.00 56.03 193 THR A CA 1
ATOM 1537 C C . THR A 1 193 ? 34.120 17.286 -61.397 1.00 56.03 193 THR A C 1
ATOM 1539 O O . THR A 1 193 ? 33.522 16.434 -60.743 1.00 56.03 193 THR A O 1
ATOM 1542 N N . SER A 1 194 ? 34.513 18.448 -60.859 1.00 55.25 194 SER A N 1
ATOM 1543 C CA . SER A 1 194 ? 34.221 18.838 -59.472 1.00 55.25 194 SER A CA 1
ATOM 1544 C C . SER A 1 194 ? 32.732 19.134 -59.285 1.00 55.25 194 SER A C 1
ATOM 1546 O O . SER A 1 194 ? 32.127 18.637 -58.338 1.00 55.25 194 SER A O 1
ATOM 1548 N N . ASN A 1 195 ? 32.107 19.840 -60.239 1.00 58.84 195 ASN A N 1
ATOM 1549 C CA . ASN A 1 195 ? 30.667 20.112 -60.195 1.00 58.84 195 ASN A CA 1
ATOM 1550 C C . ASN A 1 195 ? 29.837 18.821 -60.199 1.00 58.84 195 ASN A C 1
ATOM 1552 O O . ASN A 1 195 ? 28.972 18.681 -59.346 1.00 58.84 195 ASN A O 1
ATOM 1556 N N . GLU A 1 196 ? 30.136 17.835 -61.056 1.00 67.81 196 GLU A N 1
ATOM 1557 C CA . GLU A 1 196 ? 29.412 16.552 -61.025 1.00 67.81 196 GLU A CA 1
ATOM 1558 C C . GLU A 1 196 ? 29.591 15.789 -59.701 1.00 67.81 196 GLU A C 1
ATOM 1560 O O . GLU A 1 196 ? 28.671 15.107 -59.245 1.00 67.81 196 GLU A O 1
ATOM 1565 N N . MET A 1 197 ? 30.774 15.860 -59.080 1.00 72.62 197 MET A N 1
ATOM 1566 C CA . MET A 1 197 ? 31.028 15.208 -57.791 1.00 72.62 197 MET A CA 1
ATOM 1567 C C . MET A 1 197 ? 30.294 15.927 -56.650 1.00 72.62 197 MET A C 1
ATOM 1569 O O . MET A 1 197 ? 29.658 15.271 -55.825 1.00 72.62 197 MET A O 1
ATOM 1573 N N . ALA A 1 198 ? 30.310 17.260 -56.649 1.00 76.00 198 ALA A N 1
ATOM 1574 C CA . ALA A 1 198 ? 29.574 18.090 -55.703 1.00 76.00 198 ALA A CA 1
ATOM 1575 C C . ALA A 1 198 ? 28.052 17.942 -55.874 1.00 76.00 198 ALA A C 1
ATOM 1577 O O . ALA A 1 198 ? 27.340 17.828 -54.883 1.00 76.00 198 ALA A O 1
ATOM 1578 N N . GLU A 1 199 ? 27.534 17.861 -57.101 1.00 74.44 199 GLU A N 1
ATOM 1579 C CA . GLU A 1 199 ? 26.115 17.603 -57.382 1.00 74.44 199 GLU A CA 1
ATOM 1580 C C . GLU A 1 199 ? 25.681 16.209 -56.913 1.00 74.44 199 GLU A C 1
ATOM 1582 O O . GLU A 1 199 ? 24.601 16.068 -56.331 1.00 74.44 199 GLU A O 1
ATOM 1587 N N . LYS A 1 200 ? 26.531 15.185 -57.081 1.00 85.94 200 LYS A N 1
ATOM 1588 C CA . LYS A 1 200 ? 26.299 13.840 -56.523 1.00 85.94 200 LYS A CA 1
ATOM 1589 C C . LYS A 1 200 ? 26.297 13.855 -54.993 1.00 85.94 200 LYS A C 1
ATOM 1591 O O . LYS A 1 200 ? 25.388 13.282 -54.401 1.00 85.94 200 LYS A O 1
ATOM 1596 N N . GLN A 1 201 ? 27.235 14.555 -54.349 1.00 87.69 201 GLN A N 1
ATOM 1597 C CA . GLN A 1 201 ? 27.258 14.715 -52.887 1.00 87.69 201 GLN A CA 1
ATOM 1598 C C . GLN A 1 201 ? 26.049 15.505 -52.365 1.00 87.69 201 GLN A C 1
ATOM 1600 O O . GLN A 1 201 ? 25.421 15.086 -51.400 1.00 87.69 201 GLN A O 1
ATOM 1605 N N . ILE A 1 202 ? 25.658 16.599 -53.024 1.00 82.88 202 ILE A N 1
ATOM 1606 C CA . ILE A 1 202 ? 24.450 17.371 -52.689 1.00 82.88 202 ILE A CA 1
ATOM 1607 C C . ILE A 1 202 ? 23.195 16.506 -52.847 1.00 82.88 202 ILE A C 1
ATOM 1609 O O . ILE A 1 202 ? 22.275 16.615 -52.041 1.00 82.88 202 ILE A O 1
ATOM 1613 N N . SER A 1 203 ? 23.143 15.641 -53.862 1.00 88.06 203 SER A N 1
ATOM 1614 C CA . SER A 1 203 ? 22.022 14.717 -54.067 1.00 88.06 203 SER A CA 1
ATOM 1615 C C . SER A 1 203 ? 21.986 13.613 -53.007 1.00 88.06 203 SER A C 1
ATOM 1617 O O . SER A 1 203 ? 20.910 13.309 -52.499 1.00 88.06 203 SER A O 1
ATOM 1619 N N . ALA A 1 204 ? 23.143 13.070 -52.616 1.00 90.19 204 ALA A N 1
ATOM 1620 C CA . ALA A 1 204 ? 23.258 12.099 -51.529 1.00 90.19 204 ALA A CA 1
ATOM 1621 C C . ALA A 1 204 ? 22.836 12.704 -50.179 1.00 90.19 204 ALA A C 1
ATOM 1623 O O . ALA A 1 204 ? 21.956 12.156 -49.526 1.00 90.19 204 ALA A O 1
ATOM 1624 N N . LEU A 1 205 ? 23.363 13.880 -49.818 1.00 91.44 205 LEU A N 1
ATOM 1625 C CA . LEU A 1 205 ? 23.006 14.591 -48.583 1.00 91.44 205 LEU A CA 1
ATOM 1626 C C . LEU A 1 205 ? 21.527 15.006 -48.544 1.00 91.44 205 LEU A C 1
ATOM 1628 O O . LEU A 1 205 ? 20.922 15.014 -47.478 1.00 91.44 205 LEU A O 1
ATOM 1632 N N . LYS A 1 206 ? 20.914 15.335 -49.691 1.00 92.81 206 LYS A N 1
ATOM 1633 C CA . LYS A 1 206 ? 19.461 15.572 -49.775 1.00 92.81 206 LYS A CA 1
ATOM 1634 C C . LYS A 1 206 ? 18.650 14.306 -49.507 1.00 92.81 206 LYS A C 1
ATOM 1636 O O . LYS A 1 206 ? 17.606 14.400 -48.873 1.00 92.81 206 LYS A O 1
ATOM 1641 N N . LEU A 1 207 ? 19.107 13.155 -50.000 1.00 92.56 207 LEU A N 1
ATOM 1642 C CA . LEU A 1 207 ? 18.437 11.868 -49.808 1.00 92.56 207 LEU A CA 1
ATOM 1643 C C . LEU A 1 207 ? 18.595 11.385 -48.358 1.00 92.56 207 LEU A C 1
ATOM 1645 O O . LEU A 1 207 ? 17.617 10.978 -47.743 1.00 92.56 207 LEU A O 1
ATOM 1649 N N . GLU A 1 208 ? 19.786 11.537 -47.781 1.00 94.00 208 GLU A N 1
ATOM 1650 C CA . GLU A 1 208 ? 20.059 11.284 -46.363 1.00 94.00 208 GLU A CA 1
ATOM 1651 C C . GLU A 1 208 ? 19.192 12.178 -45.460 1.00 94.00 208 GLU A C 1
ATOM 1653 O O . GLU A 1 208 ? 18.478 11.673 -44.595 1.00 94.00 208 GLU A O 1
ATOM 1658 N N . LEU A 1 209 ? 19.135 13.487 -45.730 1.00 93.00 209 LEU A N 1
ATOM 1659 C CA . LEU A 1 209 ? 18.298 14.429 -44.977 1.00 93.00 209 LEU A CA 1
ATOM 1660 C C . LEU A 1 209 ? 16.791 14.151 -45.136 1.00 93.00 209 LEU A C 1
ATOM 1662 O O . LEU A 1 209 ? 16.045 14.333 -44.177 1.00 93.00 209 LEU A O 1
ATOM 1666 N N . ALA A 1 210 ? 16.343 13.670 -46.301 1.00 93.38 210 ALA A N 1
ATOM 1667 C CA . ALA A 1 210 ? 14.973 13.190 -46.486 1.00 93.38 210 ALA A CA 1
ATOM 1668 C C . ALA A 1 210 ? 14.701 11.920 -45.661 1.00 93.38 210 ALA A C 1
ATOM 1670 O O . ALA A 1 210 ? 13.706 11.870 -44.945 1.00 93.38 210 ALA A O 1
ATOM 1671 N N . SER A 1 211 ? 15.615 10.943 -45.667 1.00 92.31 211 SER A N 1
ATOM 1672 C CA . SER A 1 211 ? 15.471 9.720 -44.863 1.00 92.31 211 SER A CA 1
ATOM 1673 C C . SER A 1 211 ? 15.481 9.991 -43.352 1.00 92.31 211 SER A C 1
ATOM 1675 O O . SER A 1 211 ? 14.707 9.388 -42.615 1.00 92.31 211 SER A O 1
ATOM 1677 N N . MET A 1 212 ? 16.276 10.964 -42.885 1.00 94.06 212 MET A N 1
ATOM 1678 C CA . MET A 1 212 ? 16.238 11.427 -41.494 1.00 94.06 212 MET A CA 1
ATOM 1679 C C . MET A 1 212 ? 14.920 12.130 -41.147 1.00 94.06 212 MET A C 1
ATOM 1681 O O . MET A 1 212 ? 14.445 12.004 -40.021 1.00 94.06 212 MET A O 1
ATOM 1685 N N . ALA A 1 213 ? 14.327 12.878 -42.084 1.00 93.50 213 ALA A N 1
ATOM 1686 C CA . ALA A 1 213 ? 13.020 13.497 -41.877 1.00 93.50 213 ALA A CA 1
ATOM 1687 C C . ALA A 1 213 ? 11.910 12.435 -41.777 1.00 93.50 213 ALA A C 1
ATOM 1689 O O . ALA A 1 213 ? 11.098 12.501 -40.856 1.00 93.50 213 ALA A O 1
ATOM 1690 N N . GLU A 1 214 ? 11.931 11.423 -42.650 1.00 95.75 214 GLU A N 1
ATOM 1691 C CA . GLU A 1 214 ? 11.014 10.276 -42.595 1.00 95.75 214 GLU A CA 1
ATOM 1692 C C . GLU A 1 214 ? 11.180 9.466 -41.296 1.00 95.75 214 GLU A C 1
ATOM 1694 O O . GLU A 1 214 ? 10.180 9.135 -40.659 1.00 95.75 214 GLU A O 1
ATOM 1699 N N . GLU A 1 215 ? 12.411 9.203 -40.830 1.00 94.38 215 GLU A N 1
ATOM 1700 C CA . GLU A 1 215 ? 12.624 8.533 -39.535 1.00 94.38 215 GLU A CA 1
ATOM 1701 C C . GLU A 1 215 ? 12.088 9.380 -38.369 1.00 94.38 215 GLU A C 1
ATOM 1703 O O . GLU A 1 215 ? 11.422 8.849 -37.481 1.00 94.38 215 GLU A O 1
ATOM 1708 N N . LEU A 1 216 ? 12.321 10.696 -38.361 1.00 93.94 216 LEU A N 1
ATOM 1709 C CA . LEU A 1 216 ? 11.793 11.581 -37.317 1.00 93.94 216 LEU A CA 1
ATOM 1710 C C . LEU A 1 216 ? 10.259 11.640 -37.315 1.00 93.94 216 LEU A C 1
ATOM 1712 O O . LEU A 1 216 ? 9.664 11.695 -36.236 1.00 93.94 216 LEU A O 1
ATOM 1716 N N . GLU A 1 217 ? 9.614 11.599 -38.481 1.00 96.44 217 GLU A N 1
ATOM 1717 C CA . GLU A 1 217 ? 8.153 11.566 -38.586 1.00 96.44 217 GLU A CA 1
ATOM 1718 C C . GLU A 1 217 ? 7.580 10.213 -38.132 1.00 96.44 217 GLU A C 1
ATOM 1720 O O . GLU A 1 217 ? 6.615 10.187 -37.365 1.00 96.44 217 GLU A O 1
ATOM 1725 N N . LEU A 1 218 ? 8.233 9.093 -38.464 1.00 94.94 218 LEU A N 1
ATOM 1726 C CA . LEU A 1 218 ? 7.893 7.776 -37.911 1.00 94.94 218 LEU A CA 1
ATOM 1727 C C . LEU A 1 218 ? 8.026 7.751 -36.381 1.00 94.94 218 LEU A C 1
ATOM 1729 O O . LEU A 1 218 ? 7.072 7.387 -35.696 1.00 94.94 218 LEU A O 1
ATOM 1733 N N . ARG A 1 219 ? 9.150 8.223 -35.824 1.00 94.62 219 ARG A N 1
ATOM 1734 C CA . ARG A 1 219 ? 9.368 8.328 -34.364 1.00 94.62 219 ARG A CA 1
ATOM 1735 C C . ARG A 1 219 ? 8.332 9.230 -33.689 1.00 94.62 219 ARG A C 1
ATOM 1737 O O . ARG A 1 219 ? 7.936 8.973 -32.551 1.00 94.62 219 ARG A O 1
ATOM 1744 N N . TYR A 1 220 ? 7.903 10.299 -34.363 1.00 94.25 220 TYR A N 1
ATOM 1745 C CA . TYR A 1 220 ? 6.846 11.182 -33.877 1.00 94.25 220 TYR A CA 1
ATOM 1746 C C . TYR A 1 220 ? 5.502 10.445 -33.804 1.00 94.25 220 TYR A C 1
ATOM 1748 O O . TYR A 1 220 ? 4.862 10.477 -32.751 1.00 94.25 220 TYR A O 1
ATOM 1756 N N . ILE A 1 221 ? 5.117 9.729 -34.865 1.00 97.06 221 ILE A N 1
ATOM 1757 C CA . ILE A 1 221 ? 3.879 8.934 -34.926 1.00 97.06 221 ILE A CA 1
ATOM 1758 C C . ILE A 1 221 ? 3.902 7.788 -33.902 1.00 97.06 221 ILE A C 1
ATOM 1760 O O . ILE A 1 221 ? 2.925 7.603 -33.181 1.00 97.06 221 ILE A O 1
ATOM 1764 N N . GLU A 1 222 ? 5.010 7.054 -33.771 1.00 93.06 222 GLU A N 1
ATOM 1765 C CA . GLU A 1 222 ? 5.177 5.990 -32.767 1.00 93.06 222 GLU A CA 1
ATOM 1766 C C . GLU A 1 222 ? 4.987 6.515 -31.339 1.00 93.06 222 GLU A C 1
ATOM 1768 O O . GLU A 1 222 ? 4.263 5.916 -30.539 1.00 93.06 222 GLU A O 1
ATOM 1773 N N . ARG A 1 223 ? 5.601 7.661 -31.017 1.00 95.88 223 ARG A N 1
ATOM 1774 C CA . ARG A 1 223 ? 5.438 8.315 -29.714 1.00 95.88 223 ARG A CA 1
ATOM 1775 C C . ARG A 1 223 ? 3.997 8.768 -29.490 1.00 95.88 223 ARG A C 1
ATOM 1777 O O . ARG A 1 223 ? 3.490 8.608 -28.385 1.00 95.88 223 ARG A O 1
ATOM 1784 N N . GLU A 1 224 ? 3.342 9.312 -30.509 1.00 97.75 224 GLU A N 1
ATOM 1785 C CA . GLU A 1 224 ? 1.959 9.782 -30.408 1.00 97.75 224 GLU A CA 1
ATOM 1786 C C . GLU A 1 224 ? 0.979 8.615 -30.195 1.00 97.75 224 GLU A C 1
ATOM 1788 O O . GLU A 1 224 ? 0.117 8.680 -29.320 1.00 97.75 224 GLU A O 1
ATOM 1793 N N . LEU A 1 225 ? 1.169 7.494 -30.897 1.00 95.81 225 LEU A N 1
ATOM 1794 C CA . LEU A 1 225 ? 0.413 6.256 -30.673 1.00 95.81 225 LEU A CA 1
ATOM 1795 C C . LEU A 1 225 ? 0.674 5.662 -29.278 1.00 95.81 225 LEU A C 1
ATOM 1797 O O . LEU A 1 225 ? -0.260 5.196 -28.625 1.00 95.81 225 LEU A O 1
ATOM 1801 N N . SER A 1 226 ? 1.919 5.714 -28.795 1.00 95.69 226 SER A N 1
ATOM 1802 C CA . SER A 1 226 ? 2.283 5.291 -27.435 1.00 95.69 226 SER A CA 1
ATOM 1803 C C . SER A 1 226 ? 1.617 6.166 -26.362 1.00 95.69 226 SER A C 1
ATOM 1805 O O . SER A 1 226 ? 1.036 5.640 -25.409 1.00 95.69 226 SER A O 1
ATOM 1807 N N . ASN A 1 227 ? 1.602 7.491 -26.554 1.00 93.44 227 ASN A N 1
ATOM 1808 C CA . ASN A 1 227 ? 0.875 8.430 -25.695 1.00 93.44 227 ASN A CA 1
ATOM 1809 C C . ASN A 1 227 ? -0.627 8.121 -25.685 1.00 93.44 227 ASN A C 1
ATOM 1811 O O . ASN A 1 227 ? -1.208 7.965 -24.613 1.00 93.44 227 ASN A O 1
ATOM 1815 N N . GLN A 1 228 ? -1.251 7.952 -26.854 1.00 96.56 228 GLN A N 1
ATOM 1816 C CA . GLN A 1 228 ? -2.678 7.624 -26.958 1.00 96.56 228 GLN A CA 1
ATOM 1817 C C . GLN A 1 228 ? -3.021 6.289 -26.279 1.00 96.56 228 GLN A C 1
ATOM 1819 O O . GLN A 1 228 ? -4.046 6.190 -25.603 1.00 96.56 228 GLN A O 1
ATOM 1824 N N . ALA A 1 229 ? -2.162 5.272 -26.398 1.00 92.69 229 ALA A N 1
ATOM 1825 C CA . ALA A 1 229 ? -2.331 4.003 -25.690 1.00 92.69 229 ALA A CA 1
ATOM 1826 C C . ALA A 1 229 ? -2.235 4.178 -24.161 1.00 92.69 229 ALA A C 1
ATOM 1828 O O . ALA A 1 229 ? -3.063 3.635 -23.424 1.00 92.69 229 ALA A O 1
ATOM 1829 N N . ALA A 1 230 ? -1.277 4.977 -23.678 1.00 90.38 230 ALA A N 1
ATOM 1830 C CA . ALA A 1 230 ? -1.127 5.295 -22.258 1.00 90.38 230 ALA A CA 1
ATOM 1831 C C . ALA A 1 230 ? -2.315 6.110 -21.708 1.00 90.38 230 ALA A C 1
ATOM 1833 O O . ALA A 1 230 ? -2.814 5.816 -20.619 1.00 90.38 230 ALA A O 1
ATOM 1834 N N . GLU A 1 231 ? -2.827 7.083 -22.466 1.00 95.31 231 GLU A N 1
ATOM 1835 C CA . GLU A 1 231 ? -4.024 7.855 -22.113 1.00 95.31 231 GLU A CA 1
ATOM 1836 C C . GLU A 1 231 ? -5.281 6.980 -22.061 1.00 95.31 231 GLU A C 1
ATOM 1838 O O . GLU A 1 231 ? -6.064 7.079 -21.112 1.00 95.31 231 GLU A O 1
ATOM 1843 N N . GLN A 1 232 ? -5.471 6.082 -23.034 1.00 95.06 232 GLN A N 1
ATOM 1844 C CA . GLN A 1 232 ? -6.588 5.134 -23.032 1.00 95.06 232 GLN A CA 1
ATOM 1845 C C . GLN A 1 232 ? -6.514 4.179 -21.835 1.00 95.06 232 GLN A C 1
ATOM 1847 O O . GLN A 1 232 ? -7.520 3.996 -21.145 1.00 95.06 232 GLN A O 1
ATOM 1852 N N . ALA A 1 233 ? -5.334 3.630 -21.530 1.00 91.25 233 ALA A N 1
ATOM 1853 C CA . ALA A 1 233 ? -5.127 2.802 -20.343 1.00 91.25 233 ALA A CA 1
ATOM 1854 C C . ALA A 1 233 ? -5.424 3.583 -19.050 1.00 91.25 233 ALA A C 1
ATOM 1856 O O . ALA A 1 233 ? -6.197 3.120 -18.211 1.00 91.25 233 ALA A O 1
ATOM 1857 N N . SER A 1 234 ? -4.894 4.803 -18.916 1.00 93.69 234 SER A N 1
ATOM 1858 C CA . SER A 1 234 ? -5.149 5.695 -17.776 1.00 93.69 234 SER A CA 1
ATOM 1859 C C . SER A 1 234 ? -6.641 6.005 -17.602 1.00 93.69 234 SER A C 1
ATOM 1861 O O . SER A 1 234 ? -7.179 5.915 -16.495 1.00 93.69 234 SER A O 1
ATOM 1863 N N . LYS A 1 235 ? -7.359 6.275 -18.699 1.00 96.62 235 LYS A N 1
ATOM 1864 C CA . LYS A 1 235 ? -8.810 6.498 -18.685 1.00 96.62 235 LYS A CA 1
ATOM 1865 C C . LYS A 1 235 ? -9.578 5.259 -18.220 1.00 96.62 235 LYS A C 1
ATOM 1867 O O . LYS A 1 235 ? -10.458 5.388 -17.369 1.00 96.62 235 LYS A O 1
ATOM 1872 N N . LEU A 1 236 ? -9.230 4.070 -18.718 1.00 95.00 236 LEU A N 1
ATOM 1873 C CA . LEU A 1 236 ? -9.836 2.808 -18.279 1.00 95.00 236 LEU A CA 1
ATOM 1874 C C . LEU A 1 236 ? -9.565 2.538 -16.792 1.00 95.00 236 LEU A C 1
ATOM 1876 O O . LEU A 1 236 ? -10.495 2.181 -16.067 1.00 95.00 236 LEU A O 1
ATOM 1880 N N . HIS A 1 237 ? -8.343 2.786 -16.312 1.00 93.75 237 HIS A N 1
ATOM 1881 C CA . HIS A 1 237 ? -8.003 2.687 -14.890 1.00 93.75 237 HIS A CA 1
ATOM 1882 C C . HIS A 1 237 ? -8.793 3.684 -14.029 1.00 93.75 237 HIS A C 1
ATOM 1884 O O . HIS A 1 237 ? -9.316 3.316 -12.975 1.00 93.75 237 HIS A O 1
ATOM 1890 N N . LEU A 1 238 ? -8.958 4.929 -14.484 1.00 96.38 238 LEU A N 1
ATOM 1891 C CA . LEU A 1 238 ? -9.765 5.936 -13.794 1.00 96.38 238 LEU A CA 1
ATOM 1892 C C . LEU A 1 238 ? -11.254 5.552 -13.761 1.00 96.38 238 LEU A C 1
ATOM 1894 O O . LEU A 1 238 ? -11.930 5.777 -12.756 1.00 96.38 238 LEU A O 1
ATOM 1898 N N . GLU A 1 239 ? -11.785 4.963 -14.831 1.00 96.06 239 GLU A N 1
ATOM 1899 C CA . GLU A 1 239 ? -13.155 4.442 -14.869 1.00 96.06 239 GLU A CA 1
ATOM 1900 C C . GLU A 1 239 ? -13.335 3.211 -13.968 1.00 96.06 239 GLU A C 1
ATOM 1902 O O . GLU A 1 239 ? -14.351 3.123 -13.270 1.00 96.06 239 GLU A O 1
ATOM 1907 N N . SER A 1 240 ? -12.360 2.296 -13.907 1.00 92.94 240 SER A N 1
ATOM 1908 C CA . SER A 1 240 ? -12.395 1.166 -12.970 1.00 92.94 240 SER A CA 1
ATOM 1909 C C . SER A 1 240 ? -12.289 1.630 -11.518 1.00 92.94 240 SER A C 1
ATOM 1911 O O . SER A 1 240 ? -13.061 1.163 -10.686 1.00 92.94 240 SER A O 1
ATOM 1913 N N . ALA A 1 241 ? -11.431 2.610 -11.217 1.00 95.62 241 ALA A N 1
ATOM 1914 C CA . ALA A 1 241 ? -11.319 3.211 -9.888 1.00 95.62 241 ALA A CA 1
ATOM 1915 C C . ALA A 1 241 ? -12.616 3.932 -9.479 1.00 95.62 241 ALA A C 1
ATOM 1917 O O . ALA A 1 241 ? -13.110 3.747 -8.372 1.00 95.62 241 ALA A O 1
ATOM 1918 N N . LYS A 1 242 ? -13.256 4.676 -10.393 1.00 96.31 242 LYS A N 1
ATOM 1919 C CA . LYS A 1 242 ? -14.580 5.281 -10.147 1.00 96.31 242 LYS A CA 1
ATOM 1920 C C . LYS A 1 242 ? -15.664 4.235 -9.866 1.00 96.31 242 LYS A C 1
ATOM 1922 O O . LYS A 1 242 ? -16.557 4.508 -9.067 1.00 96.31 242 LYS A O 1
ATOM 1927 N N . LYS A 1 243 ? -15.618 3.061 -10.509 1.00 96.19 243 LYS A N 1
ATOM 1928 C CA . LYS A 1 243 ? -16.524 1.937 -10.203 1.00 96.19 243 LYS A CA 1
ATOM 1929 C C . LYS A 1 243 ? -16.198 1.327 -8.836 1.00 96.19 243 LYS A C 1
ATOM 1931 O O . LYS A 1 243 ? -17.111 1.174 -8.035 1.00 96.19 243 LYS A O 1
ATOM 1936 N N . ALA A 1 244 ? -14.923 1.072 -8.540 1.00 91.75 244 ALA A N 1
ATOM 1937 C CA . ALA A 1 244 ? -14.467 0.566 -7.245 1.00 91.75 244 ALA A CA 1
ATOM 1938 C C . ALA A 1 244 ? -14.907 1.478 -6.088 1.00 91.75 244 ALA A C 1
ATOM 1940 O O . ALA A 1 244 ? -15.555 1.002 -5.166 1.00 91.75 244 ALA A O 1
ATOM 1941 N N . ASN A 1 245 ? -14.697 2.794 -6.192 1.00 93.31 245 ASN A N 1
ATOM 1942 C CA . ASN A 1 245 ? -15.118 3.763 -5.174 1.00 93.31 245 ASN A CA 1
ATOM 1943 C C . ASN A 1 245 ? -16.647 3.791 -4.972 1.00 93.31 245 ASN A C 1
ATOM 1945 O O . ASN A 1 245 ? -17.116 4.031 -3.862 1.00 93.31 245 ASN A O 1
ATOM 1949 N N . LYS A 1 246 ? -17.444 3.542 -6.025 1.00 96.06 246 LYS A N 1
ATOM 1950 C CA . LYS A 1 246 ? -18.908 3.398 -5.901 1.00 96.06 246 LYS A CA 1
ATOM 1951 C C . LYS A 1 246 ? -19.291 2.114 -5.168 1.00 96.06 246 LYS A C 1
ATOM 1953 O O . LYS A 1 246 ? -20.153 2.167 -4.298 1.00 96.06 246 LYS A O 1
ATOM 1958 N N . PHE A 1 247 ? -18.652 0.989 -5.492 1.00 94.06 247 PHE A N 1
ATOM 1959 C CA . PHE A 1 247 ? -18.872 -0.267 -4.771 1.00 94.06 247 PHE A CA 1
ATOM 1960 C C . PHE A 1 247 ? -18.426 -0.160 -3.311 1.00 94.06 247 PHE A C 1
ATOM 1962 O O . PHE A 1 247 ? -19.156 -0.587 -2.429 1.00 94.06 247 PHE A O 1
ATOM 1969 N N . GLU A 1 248 ? -17.297 0.490 -3.032 1.00 92.88 248 GLU A N 1
ATOM 1970 C CA . GLU A 1 248 ? -16.829 0.738 -1.669 1.00 92.88 248 GLU A CA 1
ATOM 1971 C C . GLU A 1 248 ? -17.806 1.631 -0.883 1.00 92.88 248 GLU A C 1
ATOM 1973 O O . GLU A 1 248 ? -18.117 1.340 0.271 1.00 92.88 248 GLU A O 1
ATOM 1978 N N . ALA A 1 249 ? -18.358 2.677 -1.510 1.00 94.44 249 ALA A N 1
ATOM 1979 C CA . ALA A 1 249 ? -19.401 3.504 -0.905 1.00 94.44 249 ALA A CA 1
ATOM 1980 C C . ALA A 1 249 ? -20.693 2.710 -0.625 1.00 94.44 249 ALA A C 1
ATOM 1982 O O . ALA A 1 249 ? -21.285 2.881 0.440 1.00 94.44 249 ALA A O 1
ATOM 1983 N N . GLU A 1 250 ? -21.107 1.813 -1.526 1.00 95.06 250 GLU A N 1
ATOM 1984 C CA . GLU A 1 250 ? -22.231 0.894 -1.291 1.00 95.06 250 GLU A CA 1
ATOM 1985 C C . GLU A 1 250 ? -21.937 -0.100 -0.157 1.00 95.06 250 GLU A C 1
ATOM 1987 O O . GLU A 1 250 ? -22.776 -0.263 0.724 1.00 95.06 250 GLU A O 1
ATOM 1992 N N . CYS A 1 251 ? -20.739 -0.690 -0.089 1.00 90.81 251 CYS A N 1
ATOM 1993 C CA . CYS A 1 251 ? -20.328 -1.551 1.025 1.00 90.81 251 CYS A CA 1
ATOM 1994 C C . CYS A 1 251 ? -20.357 -0.799 2.364 1.00 90.81 251 CYS A C 1
ATOM 1996 O O . CYS A 1 251 ? -20.938 -1.286 3.333 1.00 90.81 251 CYS A O 1
ATOM 1998 N N . ARG A 1 252 ? -19.821 0.429 2.420 1.00 92.69 252 ARG A N 1
ATOM 1999 C CA . ARG A 1 252 ? -19.901 1.288 3.616 1.00 92.69 252 ARG A CA 1
ATOM 2000 C C . ARG A 1 252 ? -21.354 1.623 3.975 1.00 92.69 252 ARG A C 1
ATOM 2002 O O . ARG A 1 252 ? -21.710 1.567 5.151 1.00 92.69 252 ARG A O 1
ATOM 2009 N N . ARG A 1 253 ? -22.213 1.911 2.988 1.00 95.50 253 ARG A N 1
ATOM 2010 C CA . ARG A 1 253 ? -23.651 2.180 3.185 1.00 95.50 253 ARG A CA 1
ATOM 2011 C C . ARG A 1 253 ? -24.396 0.952 3.709 1.00 95.50 253 ARG A C 1
ATOM 2013 O O . ARG A 1 253 ? -25.228 1.099 4.601 1.00 95.50 253 ARG A O 1
ATOM 2020 N N . LEU A 1 254 ? -24.101 -0.240 3.193 1.00 91.75 254 LEU A N 1
ATOM 2021 C CA . LEU A 1 254 ? -24.668 -1.508 3.660 1.00 91.75 254 LEU A CA 1
ATOM 2022 C C . LEU A 1 254 ? -24.191 -1.840 5.079 1.00 91.75 254 LEU A C 1
ATOM 2024 O O . LEU A 1 254 ? -25.030 -2.140 5.925 1.00 91.75 254 LEU A O 1
ATOM 2028 N N . ASN A 1 255 ? -22.903 -1.670 5.393 1.00 88.19 255 ASN A N 1
ATOM 2029 C CA . ASN A 1 255 ? -22.380 -1.833 6.756 1.00 88.19 255 ASN A CA 1
ATOM 2030 C C . ASN A 1 255 ? -23.000 -0.821 7.737 1.00 88.19 255 ASN A C 1
ATOM 2032 O O . ASN A 1 255 ? -23.370 -1.187 8.855 1.00 88.19 255 ASN A O 1
ATOM 2036 N N . ALA A 1 256 ? -23.195 0.436 7.328 1.00 91.31 256 ALA A N 1
ATOM 2037 C CA . ALA A 1 256 ? -23.905 1.435 8.126 1.00 91.31 256 ALA A CA 1
ATOM 2038 C C . ALA A 1 256 ? -25.394 1.082 8.309 1.00 91.31 256 ALA A C 1
ATOM 2040 O O . ALA A 1 256 ? -25.923 1.196 9.415 1.00 91.31 256 ALA A O 1
ATOM 2041 N N . ALA A 1 257 ? -26.067 0.597 7.261 1.00 91.31 257 ALA A N 1
ATOM 2042 C CA . ALA A 1 257 ? -27.453 0.138 7.329 1.00 91.31 257 ALA A CA 1
ATOM 2043 C C . ALA A 1 257 ? -27.609 -1.102 8.222 1.00 91.31 257 ALA A C 1
ATOM 2045 O O . ALA A 1 257 ? -28.568 -1.165 8.986 1.00 91.31 257 ALA A O 1
ATOM 2046 N N . LEU A 1 258 ? -26.653 -2.035 8.201 1.00 88.12 258 LEU A N 1
ATOM 2047 C CA . LEU A 1 258 ? -26.598 -3.198 9.088 1.00 88.12 258 LEU A CA 1
ATOM 2048 C C . LEU A 1 258 ? -26.431 -2.762 10.550 1.00 88.12 258 LEU A C 1
ATOM 2050 O O . LEU A 1 258 ? -27.242 -3.135 11.396 1.00 88.12 258 LEU A O 1
ATOM 2054 N N . ARG A 1 259 ? -25.451 -1.893 10.846 1.00 87.06 259 ARG A N 1
ATOM 2055 C CA . ARG A 1 259 ? -25.268 -1.295 12.185 1.00 87.06 259 ARG A CA 1
ATOM 2056 C C . ARG A 1 259 ? -26.534 -0.564 12.653 1.00 87.06 259 ARG A C 1
ATOM 2058 O O . ARG A 1 259 ? -26.945 -0.721 13.801 1.00 87.06 259 ARG A O 1
ATOM 2065 N N . LYS A 1 260 ? -27.203 0.176 11.761 1.00 87.75 260 LYS A N 1
ATOM 2066 C CA . LYS A 1 260 ? -28.457 0.886 12.060 1.00 87.75 260 LYS A CA 1
ATOM 2067 C C . LYS A 1 260 ? -29.647 -0.060 12.252 1.00 87.75 260 LYS A C 1
ATOM 2069 O O . LYS A 1 260 ? -30.461 0.190 13.131 1.00 87.75 260 LYS A O 1
ATOM 2074 N N . ALA A 1 261 ? -29.748 -1.150 11.494 1.00 81.75 261 ALA A N 1
ATOM 2075 C CA . ALA A 1 261 ? -30.784 -2.168 11.671 1.00 81.75 261 ALA A CA 1
ATOM 2076 C C . ALA A 1 261 ? -30.618 -2.903 13.010 1.00 81.75 261 ALA A C 1
ATOM 2078 O O . ALA A 1 261 ? -31.596 -3.080 13.734 1.00 81.75 261 ALA A O 1
ATOM 2079 N N . LEU A 1 262 ? -29.379 -3.236 13.386 1.00 74.75 262 LEU A N 1
ATOM 2080 C CA . LEU A 1 262 ? -29.042 -3.782 14.704 1.00 74.75 262 LEU A CA 1
ATOM 2081 C C . LEU A 1 262 ? -29.395 -2.800 15.838 1.00 74.75 262 LEU A C 1
ATOM 2083 O O . LEU A 1 262 ? -29.931 -3.224 16.861 1.00 74.75 262 LEU A O 1
ATOM 2087 N N . ALA A 1 263 ? -29.180 -1.494 15.643 1.00 72.25 263 ALA A N 1
ATOM 2088 C CA . ALA A 1 263 ? -29.592 -0.462 16.598 1.00 72.25 263 ALA A CA 1
ATOM 2089 C C . ALA A 1 263 ? -31.126 -0.298 16.687 1.00 72.25 263 ALA A C 1
ATOM 2091 O O . ALA A 1 263 ? -31.674 -0.254 17.786 1.00 72.25 263 ALA A O 1
ATOM 2092 N N . ILE A 1 264 ? -31.837 -0.267 15.552 1.00 64.44 264 ILE A N 1
ATOM 2093 C CA . ILE A 1 264 ? -33.306 -0.126 15.496 1.00 64.44 264 ILE A CA 1
ATOM 2094 C C . ILE A 1 264 ? -34.011 -1.346 16.099 1.00 64.44 264 ILE A C 1
ATOM 2096 O O . ILE A 1 264 ? -35.017 -1.193 16.791 1.00 64.44 264 ILE A O 1
ATOM 2100 N N . ASN A 1 265 ? -33.477 -2.556 15.910 1.00 56.03 265 ASN A N 1
ATOM 2101 C CA . ASN A 1 265 ? -34.034 -3.755 16.542 1.00 56.03 265 ASN A CA 1
ATOM 2102 C C . ASN A 1 265 ? -33.828 -3.760 18.076 1.00 56.03 265 ASN A C 1
ATOM 2104 O O . ASN A 1 265 ? -34.529 -4.475 18.784 1.00 56.03 265 ASN A O 1
ATOM 2108 N N . GLY A 1 266 ? -32.924 -2.915 18.592 1.00 51.47 266 GLY A N 1
ATOM 2109 C CA . GLY A 1 266 ? -32.795 -2.570 20.014 1.00 51.47 266 GLY A CA 1
ATOM 2110 C C . GLY A 1 266 ? -33.629 -1.359 20.469 1.00 51.47 266 GLY A C 1
ATOM 2111 O O . GLY A 1 266 ? -33.574 -1.005 21.639 1.00 51.47 266 GLY A O 1
ATOM 2112 N N . GLN A 1 267 ? -34.396 -0.718 19.578 1.00 46.34 267 GLN A N 1
ATOM 2113 C CA . GLN A 1 267 ? -35.183 0.501 19.843 1.00 46.34 267 GLN A CA 1
ATOM 2114 C C . GLN A 1 267 ? -36.706 0.278 19.755 1.00 46.34 267 GLN A C 1
ATOM 2116 O O . GLN A 1 267 ? -37.477 1.231 19.680 1.00 46.34 267 GLN A O 1
ATOM 2121 N N . LYS A 1 268 ? -37.184 -0.974 19.829 1.00 46.44 268 LYS A N 1
ATOM 2122 C CA . LYS A 1 268 ? -38.622 -1.258 20.038 1.00 46.44 268 LYS A CA 1
ATOM 2123 C C . LYS A 1 268 ? -39.111 -0.977 21.471 1.00 46.44 268 LYS A C 1
ATOM 2125 O O . LYS A 1 268 ? -40.300 -1.123 21.747 1.00 46.44 268 LYS A O 1
ATOM 2130 N N . SER A 1 269 ? -38.228 -0.518 22.360 1.00 46.78 269 SER A N 1
ATOM 2131 C CA . SER A 1 269 ? -38.556 0.019 23.682 1.00 46.78 269 SER A CA 1
ATOM 2132 C C . SER A 1 269 ? -38.376 1.545 23.728 1.00 46.78 269 SER A C 1
ATOM 2134 O O . SER A 1 269 ? -37.298 2.043 24.032 1.00 46.78 269 SER A O 1
ATOM 2136 N N . SER A 1 270 ? -39.489 2.243 23.495 1.00 36.59 270 SER A N 1
ATOM 2137 C CA . SER A 1 270 ? -39.748 3.668 23.760 1.00 36.59 270 SER A CA 1
ATOM 2138 C C . SER A 1 270 ? -38.973 4.730 22.970 1.00 36.59 270 SER A C 1
ATOM 2140 O O . SER A 1 270 ? -37.812 5.037 23.223 1.00 36.59 270 SER A O 1
ATOM 2142 N N . THR A 1 271 ? -39.727 5.427 22.122 1.00 38.25 271 THR A N 1
ATOM 2143 C CA . THR A 1 271 ? -39.557 6.857 21.849 1.00 38.25 271 THR A CA 1
ATOM 2144 C C . THR A 1 271 ? -39.566 7.631 23.175 1.00 38.25 271 THR A C 1
ATOM 2146 O O . THR A 1 271 ? -40.529 7.490 23.926 1.00 38.25 271 THR A O 1
ATOM 2149 N N . ASP A 1 272 ? -38.519 8.398 23.488 1.00 38.00 272 ASP A N 1
ATOM 2150 C CA . ASP A 1 272 ? -38.554 9.874 23.498 1.00 38.00 272 ASP A CA 1
ATOM 2151 C C . ASP A 1 272 ? -37.143 10.467 23.742 1.00 38.00 272 ASP A C 1
ATOM 2153 O O . ASP A 1 272 ? -36.221 9.747 24.117 1.00 38.00 272 ASP A O 1
ATOM 2157 N N . SER A 1 273 ? -36.998 11.788 23.591 1.00 37.69 273 SER A N 1
ATOM 2158 C CA . SER A 1 273 ? -35.788 12.603 23.843 1.00 37.69 273 SER A CA 1
ATOM 2159 C C . SER A 1 273 ? -34.666 12.531 22.795 1.00 37.69 273 SER A C 1
ATOM 2161 O O . SER A 1 273 ? -33.748 11.714 22.828 1.00 37.69 273 SER A O 1
ATOM 2163 N N . GLN A 1 274 ? -34.709 13.508 21.891 1.00 39.12 274 GLN A N 1
ATOM 2164 C CA . GLN A 1 274 ? -33.717 13.798 20.860 1.00 39.12 274 GLN A CA 1
ATOM 2165 C C . GLN A 1 274 ? -32.616 14.734 21.396 1.00 39.12 274 GLN A C 1
ATOM 2167 O O . GLN A 1 274 ? -32.895 15.889 21.714 1.00 39.12 274 GLN A O 1
ATOM 2172 N N . SER A 1 275 ? -31.350 14.301 21.400 1.00 30.03 275 SER A N 1
ATOM 2173 C CA . SER A 1 275 ? -30.210 15.229 21.402 1.00 30.03 275 SER A CA 1
ATOM 2174 C C . SER A 1 275 ? -29.050 14.727 20.535 1.00 30.03 275 SER A C 1
ATOM 2176 O O . SER A 1 275 ? -28.631 13.575 20.565 1.00 30.03 275 SER A O 1
ATOM 2178 N N . THR A 1 276 ? -28.582 15.639 19.693 1.00 40.38 276 THR A N 1
ATOM 2179 C CA . THR A 1 276 ? -27.477 15.517 18.740 1.00 40.38 276 THR A CA 1
ATOM 2180 C C . THR A 1 276 ? -26.132 15.193 19.394 1.00 40.38 276 THR A C 1
ATOM 2182 O O . THR A 1 276 ? -25.791 15.827 20.389 1.00 40.38 276 THR A O 1
ATOM 2185 N N . VAL A 1 277 ? -25.309 14.367 18.738 1.00 35.34 277 VAL A N 1
ATOM 2186 C CA . VAL A 1 277 ? -24.018 14.771 18.127 1.00 35.34 277 VAL A CA 1
ATOM 2187 C C . VAL A 1 277 ? -23.482 13.609 17.274 1.00 35.34 277 VAL A C 1
ATOM 2189 O O . VAL A 1 277 ? -23.580 12.446 17.657 1.00 35.34 277 VAL A O 1
ATOM 2192 N N . GLU A 1 278 ? -22.959 13.934 16.094 1.00 42.94 278 GLU A N 1
ATOM 2193 C CA . GLU A 1 278 ? -22.319 12.996 15.164 1.00 42.94 278 GLU A CA 1
ATOM 2194 C C . GLU A 1 278 ? -20.912 12.606 15.639 1.00 42.94 278 GLU A C 1
ATOM 2196 O O . GLU A 1 278 ? -20.197 13.446 16.177 1.00 42.94 278 GLU A O 1
ATOM 2201 N N . SER A 1 279 ? -20.501 11.366 15.354 1.00 37.31 279 SER A N 1
ATOM 2202 C CA . SER A 1 279 ? -19.093 10.960 15.223 1.00 37.31 279 SER A CA 1
ATOM 2203 C C . SER A 1 279 ? -19.020 9.696 14.364 1.00 37.31 279 SER A C 1
ATOM 2205 O O . SER A 1 279 ? -19.172 8.581 14.868 1.00 37.31 279 SER A O 1
ATOM 2207 N N . ASP A 1 280 ? -18.803 9.874 13.062 1.00 37.41 280 ASP A N 1
ATOM 2208 C CA . ASP A 1 280 ? -18.283 8.811 12.201 1.00 37.41 280 ASP A CA 1
ATOM 2209 C C . ASP A 1 280 ? -16.803 8.579 12.536 1.00 37.41 280 ASP A C 1
ATOM 2211 O O . ASP A 1 280 ? -16.019 9.520 12.493 1.00 37.41 280 ASP A O 1
ATOM 2215 N N . ASP A 1 281 ? -16.429 7.335 12.845 1.00 40.25 281 ASP A N 1
ATOM 2216 C CA . ASP A 1 281 ? -15.208 6.697 12.325 1.00 40.25 281 ASP A CA 1
ATOM 2217 C C . ASP A 1 281 ? -15.100 5.252 12.842 1.00 40.25 281 ASP A C 1
ATOM 2219 O O . ASP A 1 281 ? -14.742 4.984 13.989 1.00 40.25 281 ASP A O 1
ATOM 2223 N N . LEU A 1 282 ? -15.381 4.282 11.969 1.00 35.62 282 LEU A N 1
ATOM 2224 C CA . LEU A 1 282 ? -15.069 2.870 12.201 1.00 35.62 282 LEU A CA 1
ATOM 2225 C C . LEU A 1 282 ? -14.398 2.293 10.959 1.00 35.62 282 LEU A C 1
ATOM 2227 O O . LEU A 1 282 ? -15.072 1.930 9.991 1.00 35.62 282 LEU A O 1
ATOM 2231 N N . LYS A 1 283 ? -13.067 2.183 11.027 1.00 42.56 283 LYS A N 1
ATOM 2232 C CA . LYS A 1 283 ? -12.274 1.360 10.108 1.00 42.56 283 LYS A CA 1
ATOM 2233 C C . LYS A 1 283 ? -12.666 -0.110 10.240 1.00 42.56 283 LYS A C 1
ATOM 2235 O O . LYS A 1 283 ? -13.012 -0.578 11.322 1.00 42.56 283 LYS A O 1
ATOM 2240 N N . ASP A 1 284 ? -12.581 -0.805 9.116 1.00 34.38 284 ASP A N 1
ATOM 2241 C CA . ASP A 1 284 ? -12.965 -2.201 8.946 1.00 34.38 284 ASP A CA 1
ATOM 2242 C C . ASP A 1 284 ? -11.707 -3.072 8.809 1.00 34.38 284 ASP A C 1
ATOM 2244 O O . ASP A 1 284 ? -10.794 -2.689 8.073 1.00 34.38 284 ASP A O 1
ATOM 2248 N N . ALA A 1 285 ? -11.646 -4.201 9.525 1.00 38.62 285 ALA A N 1
ATOM 2249 C CA . ALA A 1 285 ? -10.645 -5.261 9.341 1.00 38.62 285 ALA A CA 1
ATOM 2250 C C . ALA A 1 285 ? -11.014 -6.541 10.128 1.00 38.62 285 ALA A C 1
ATOM 2252 O O . ALA A 1 285 ? -10.759 -6.653 11.328 1.00 38.62 285 ALA A O 1
ATOM 2253 N N . ASN A 1 286 ? -11.572 -7.510 9.402 1.00 34.25 286 ASN A N 1
ATOM 2254 C CA . ASN A 1 286 ? -11.550 -8.958 9.670 1.00 34.25 286 ASN A CA 1
ATOM 2255 C C . ASN A 1 286 ? -10.116 -9.481 9.953 1.00 34.25 286 ASN A C 1
ATOM 2257 O O . ASN A 1 286 ? -9.148 -8.838 9.555 1.00 34.25 286 ASN A O 1
ATOM 2261 N N . GLU A 1 287 ? -9.850 -10.666 10.514 1.00 35.50 287 GLU A N 1
ATOM 2262 C CA . GLU A 1 287 ? -10.618 -11.671 11.279 1.00 35.50 287 GLU A CA 1
ATOM 2263 C C . GLU A 1 287 ? -9.568 -12.666 11.826 1.00 35.50 287 GLU A C 1
ATOM 2265 O O . GLU A 1 287 ? -8.695 -13.079 11.062 1.00 35.50 287 GLU A O 1
ATOM 2270 N N . PHE A 1 288 ? -9.628 -13.088 13.095 1.00 32.25 288 PHE A N 1
ATOM 2271 C CA . PHE A 1 288 ? -9.125 -14.415 13.492 1.00 32.25 288 PHE A CA 1
ATOM 2272 C C . PHE A 1 288 ? -9.707 -14.842 14.843 1.00 32.25 288 PHE A C 1
ATOM 2274 O O . PHE A 1 288 ? -9.804 -14.044 15.778 1.00 32.25 288 PHE A O 1
ATOM 2281 N N . GLU A 1 289 ? -10.111 -16.105 14.940 1.00 41.69 289 GLU A N 1
ATOM 2282 C CA . GLU A 1 289 ? -10.848 -16.653 16.078 1.00 41.69 289 GLU A CA 1
ATOM 2283 C C . GLU A 1 289 ? -9.979 -16.832 17.333 1.00 41.69 289 GLU A C 1
ATOM 2285 O O . GLU A 1 289 ? -8.884 -17.388 17.265 1.00 41.69 289 GLU A O 1
ATOM 2290 N N . SER A 1 290 ? -10.523 -16.489 18.510 1.00 32.09 290 SER A N 1
ATOM 2291 C CA . SER A 1 290 ? -10.305 -17.281 19.733 1.00 32.09 290 SER A CA 1
ATOM 2292 C C . SER A 1 290 ? -11.329 -16.959 20.833 1.00 32.09 290 SER A C 1
ATOM 2294 O O . SER A 1 290 ? -11.211 -15.969 21.545 1.00 32.09 290 SER A O 1
ATOM 2296 N N . ASN A 1 291 ? -12.338 -17.827 20.934 1.00 34.16 291 ASN A N 1
ATOM 2297 C CA . ASN A 1 291 ? -13.054 -18.308 22.128 1.00 34.16 291 ASN A CA 1
ATOM 2298 C C . ASN A 1 291 ? -13.244 -17.444 23.409 1.00 34.16 291 ASN A C 1
ATOM 2300 O O . ASN A 1 291 ? -12.306 -16.919 24.001 1.00 34.16 291 ASN A O 1
ATOM 2304 N N . ARG A 1 292 ? -14.452 -17.623 23.988 1.00 33.28 292 ARG A N 1
ATOM 2305 C CA . ARG A 1 292 ? -14.901 -17.371 25.388 1.00 33.28 292 ARG A CA 1
ATOM 2306 C C . ARG A 1 292 ? -15.465 -15.971 25.744 1.00 33.28 292 ARG A C 1
ATOM 2308 O O . ARG A 1 292 ? -15.345 -15.040 24.957 1.00 33.28 292 ARG A O 1
ATOM 2315 N N . PRO A 1 293 ? -16.286 -15.869 26.820 1.00 39.44 293 PRO A N 1
ATOM 2316 C CA . PRO A 1 293 ? -17.633 -15.321 26.675 1.00 39.44 293 PRO A CA 1
ATOM 2317 C C . PRO A 1 293 ? -17.793 -13.915 27.260 1.00 39.44 293 PRO A C 1
ATOM 2319 O O . PRO A 1 293 ? -17.141 -13.539 28.232 1.00 39.44 293 PRO A O 1
ATOM 2322 N N . THR A 1 294 ? -18.742 -13.163 26.709 1.00 39.44 294 THR A N 1
ATOM 2323 C CA . THR A 1 294 ? -19.135 -11.834 27.192 1.00 39.44 294 THR A CA 1
ATOM 2324 C C . THR A 1 294 ? -20.096 -11.912 28.385 1.00 39.44 294 THR A C 1
ATOM 2326 O O . THR A 1 294 ? -21.169 -12.504 28.234 1.00 39.44 294 THR A O 1
ATOM 2329 N N . PRO A 1 295 ? -19.813 -11.252 29.521 1.00 39.44 295 PRO A N 1
ATOM 2330 C CA . PRO A 1 295 ? -20.838 -10.856 30.475 1.00 39.44 295 PRO A CA 1
ATOM 2331 C C . PRO A 1 295 ? -21.463 -9.501 30.093 1.00 39.44 295 PRO A C 1
ATOM 2333 O O . PRO A 1 295 ? -20.840 -8.650 29.464 1.00 39.44 295 PRO A O 1
ATOM 2336 N N . ALA A 1 296 ? -22.732 -9.370 30.465 1.00 39.28 296 ALA A N 1
ATOM 2337 C CA . ALA A 1 296 ? -23.727 -8.381 30.064 1.00 39.28 296 ALA A CA 1
ATOM 2338 C C . ALA A 1 296 ? -23.359 -6.881 30.135 1.00 39.28 296 ALA A C 1
ATOM 2340 O O . ALA A 1 296 ? -22.503 -6.431 30.894 1.00 39.28 296 ALA A O 1
ATOM 2341 N N . LYS A 1 297 ? -24.143 -6.097 29.379 1.00 49.16 297 LYS A N 1
ATOM 2342 C CA . LYS A 1 297 ? -24.358 -4.655 29.591 1.00 49.16 297 LYS A CA 1
ATOM 2343 C C . LYS A 1 297 ? -24.888 -4.408 31.014 1.00 49.16 297 LYS A C 1
ATOM 2345 O O . LYS A 1 297 ? -25.563 -5.270 31.567 1.00 49.16 297 LYS A O 1
ATOM 2350 N N . GLY A 1 298 ? -24.593 -3.233 31.575 1.00 42.88 298 GLY A N 1
ATOM 2351 C CA . GLY A 1 298 ? -24.925 -2.887 32.960 1.00 42.88 298 GLY A CA 1
ATOM 2352 C C . GLY A 1 298 ? -26.415 -3.009 33.304 1.00 42.88 298 GLY A C 1
ATOM 2353 O O . GLY A 1 298 ? -27.280 -2.673 32.495 1.00 42.88 298 GLY A O 1
ATOM 2354 N N . ILE A 1 299 ? -26.680 -3.478 34.524 1.00 53.88 299 ILE A N 1
ATOM 2355 C CA . ILE A 1 299 ? -28.017 -3.690 35.086 1.00 53.88 299 ILE A CA 1
ATOM 2356 C C . ILE A 1 299 ? -28.634 -2.326 35.414 1.00 53.88 299 ILE A C 1
ATOM 2358 O O . ILE A 1 299 ? -28.255 -1.680 36.391 1.00 53.88 299 ILE A O 1
ATOM 2362 N N . ASN A 1 300 ? -29.589 -1.879 34.600 1.00 52.84 300 ASN A N 1
ATOM 2363 C CA . ASN A 1 300 ? -30.426 -0.732 34.935 1.00 52.84 300 ASN A CA 1
ATOM 2364 C C . ASN A 1 300 ? -31.570 -1.221 35.830 1.00 52.84 300 ASN A C 1
ATOM 2366 O O . ASN A 1 300 ? -32.631 -1.575 35.333 1.00 52.84 300 ASN A O 1
ATOM 2370 N N . LEU A 1 301 ? -31.378 -1.175 37.149 1.00 64.19 301 LEU A N 1
ATOM 2371 C CA . LEU A 1 301 ? -32.363 -1.631 38.145 1.00 64.19 301 LEU A CA 1
ATOM 2372 C C . LEU A 1 301 ? -33.759 -0.982 37.979 1.00 64.19 301 LEU A C 1
ATOM 2374 O O . LEU A 1 301 ? -34.786 -1.573 38.298 1.00 64.19 301 LEU A O 1
ATOM 2378 N N . MET A 1 302 ? -33.799 0.240 37.437 1.00 67.19 302 MET A N 1
ATOM 2379 C CA . MET A 1 302 ? -35.030 0.970 37.106 1.00 67.19 302 MET A CA 1
ATOM 2380 C C . MET A 1 302 ? -35.725 0.450 35.831 1.00 67.19 302 MET A C 1
ATOM 2382 O O . MET A 1 302 ? -36.932 0.618 35.684 1.00 67.19 302 MET A O 1
ATOM 2386 N N . HIS A 1 303 ? -34.987 -0.185 34.916 1.00 61.84 303 HIS A N 1
ATOM 2387 C CA . HIS A 1 303 ? -35.553 -0.882 33.759 1.00 61.84 303 HIS A CA 1
ATOM 2388 C C . HIS A 1 303 ? -36.230 -2.176 34.209 1.00 61.84 303 HIS A C 1
ATOM 2390 O O . HIS A 1 303 ? -37.397 -2.373 33.890 1.00 61.84 303 HIS A O 1
ATOM 2396 N N . ASP A 1 304 ? -35.552 -2.972 35.041 1.00 76.25 304 ASP A N 1
ATOM 2397 C CA . ASP A 1 304 ? -36.069 -4.238 35.573 1.00 76.25 304 ASP A CA 1
ATOM 2398 C C . ASP A 1 304 ? -37.399 -4.037 36.330 1.00 76.25 304 ASP A C 1
ATOM 2400 O O . ASP A 1 304 ? -38.346 -4.806 36.162 1.00 76.25 304 ASP A O 1
ATOM 2404 N N . PHE A 1 305 ? -37.517 -2.965 37.125 1.00 74.06 305 PHE A N 1
ATOM 2405 C CA . PHE A 1 305 ? -38.743 -2.663 37.876 1.00 74.06 305 PHE A CA 1
ATOM 2406 C C . PHE A 1 305 ? -39.924 -2.282 36.960 1.00 74.06 305 PHE A C 1
ATOM 2408 O O . PHE A 1 305 ? -41.040 -2.770 37.145 1.00 74.06 305 PHE A O 1
ATOM 2415 N N . LEU A 1 306 ? -39.670 -1.462 35.932 1.00 76.12 306 LEU A N 1
ATOM 2416 C CA . LEU A 1 306 ? -40.670 -1.075 34.925 1.00 76.12 306 LEU A CA 1
ATOM 2417 C C . LEU A 1 306 ? -41.033 -2.239 33.985 1.00 76.12 306 LEU A C 1
ATOM 2419 O O . LEU A 1 306 ? -42.163 -2.325 33.506 1.00 76.12 306 LEU A O 1
ATOM 2423 N N . GLU A 1 307 ? -40.094 -3.146 33.718 1.00 68.62 307 GLU A N 1
ATOM 2424 C CA . GLU A 1 307 ? -40.330 -4.354 32.929 1.00 68.62 307 GLU A CA 1
ATOM 2425 C C . GLU A 1 307 ? -41.208 -5.349 33.701 1.00 68.62 307 GLU A C 1
ATOM 2427 O O . GLU A 1 307 ? -42.170 -5.872 33.138 1.00 68.62 307 GLU A O 1
ATOM 2432 N N . MET A 1 308 ? -40.985 -5.519 35.007 1.00 66.81 308 MET A N 1
ATOM 2433 C CA . MET A 1 308 ? -41.836 -6.344 35.877 1.00 66.81 308 MET A CA 1
ATOM 2434 C C . MET A 1 308 ? -43.270 -5.804 35.991 1.00 66.81 308 MET A C 1
ATOM 2436 O O . MET A 1 308 ? -44.221 -6.578 35.868 1.00 66.81 308 MET A O 1
ATOM 2440 N N . GLU A 1 309 ? -43.460 -4.489 36.141 1.00 68.75 309 GLU A N 1
ATOM 2441 C CA . GLU A 1 309 ? -44.797 -3.867 36.124 1.00 68.75 309 GLU A CA 1
ATOM 2442 C C . GLU A 1 309 ? -45.510 -4.096 34.776 1.00 68.75 309 GLU A C 1
ATOM 2444 O O . GLU A 1 309 ? -46.694 -4.447 34.722 1.00 68.75 309 GLU A O 1
ATOM 2449 N N . ARG A 1 310 ? -44.767 -4.000 33.667 1.00 66.38 310 ARG A N 1
ATOM 2450 C CA . ARG A 1 310 ? -45.284 -4.211 32.309 1.00 66.38 310 ARG A CA 1
ATOM 2451 C C . ARG A 1 310 ? -45.606 -5.676 31.995 1.00 66.38 310 ARG A C 1
ATOM 2453 O O . ARG A 1 310 ? -46.554 -5.931 31.253 1.00 66.38 310 ARG A O 1
ATOM 2460 N N . LEU A 1 311 ? -44.862 -6.627 32.562 1.00 61.72 311 LEU A N 1
ATOM 2461 C CA . LEU A 1 311 ? -45.140 -8.067 32.470 1.00 61.72 311 LEU A CA 1
ATOM 2462 C C . LEU A 1 311 ? -46.388 -8.465 33.274 1.00 61.72 311 LEU A C 1
ATOM 2464 O O . LEU A 1 311 ? -47.132 -9.343 32.842 1.00 61.72 311 LEU A O 1
ATOM 2468 N N . VAL A 1 312 ? -46.657 -7.796 34.401 1.00 65.88 312 VAL A N 1
ATOM 2469 C CA . VAL A 1 312 ? -47.884 -7.990 35.198 1.00 65.88 312 VAL A CA 1
ATOM 2470 C C . VAL A 1 312 ? -49.116 -7.382 34.512 1.00 65.88 312 VAL A C 1
ATOM 2472 O O . VAL A 1 312 ? -50.209 -7.939 34.614 1.00 65.88 312 VAL A O 1
ATOM 2475 N N . ALA A 1 313 ? -48.953 -6.277 33.779 1.00 60.81 313 ALA A N 1
ATOM 2476 C CA . ALA A 1 313 ? -50.039 -5.594 33.070 1.00 60.81 313 ALA A CA 1
ATOM 2477 C C . ALA A 1 313 ? -50.419 -6.211 31.704 1.00 60.81 313 ALA A C 1
ATOM 2479 O O . ALA A 1 313 ? -51.394 -5.775 31.087 1.00 60.81 313 ALA A O 1
ATOM 2480 N N . LEU A 1 314 ? -49.667 -7.195 31.197 1.00 47.59 314 LEU A N 1
ATOM 2481 C CA . LEU A 1 314 ? -49.900 -7.766 29.869 1.00 47.59 314 LEU A CA 1
ATOM 2482 C C . LEU A 1 314 ? -51.031 -8.819 29.891 1.00 47.59 314 LEU A C 1
ATOM 2484 O O . LEU A 1 314 ? -50.961 -9.776 30.667 1.00 47.59 314 LEU A O 1
ATOM 2488 N N . PRO A 1 315 ? -52.050 -8.729 29.010 1.00 53.75 315 PRO A N 1
ATOM 2489 C CA . PRO A 1 315 ? -52.968 -9.839 28.783 1.00 53.75 315 PRO A CA 1
ATOM 2490 C C . PRO A 1 315 ? -52.181 -11.078 28.343 1.00 53.75 315 PRO A C 1
ATOM 2492 O O . PRO A 1 315 ? -51.325 -10.991 27.464 1.00 53.75 315 PRO A O 1
ATOM 2495 N N . LYS A 1 316 ? -52.472 -12.236 28.947 1.00 47.09 316 LYS A N 1
ATOM 2496 C CA . LYS A 1 316 ? -51.781 -13.499 28.653 1.00 47.09 316 LYS A CA 1
ATOM 2497 C C . LYS A 1 316 ? -52.070 -13.959 27.218 1.00 47.09 316 LYS A C 1
ATOM 2499 O O . LYS A 1 316 ? -53.062 -14.639 26.976 1.00 47.09 316 LYS A O 1
ATOM 2504 N N . SER A 1 317 ? -51.190 -13.600 26.290 1.00 57.88 317 SER A N 1
ATOM 2505 C CA . SER A 1 317 ? -51.068 -14.197 24.958 1.00 57.88 317 SER A CA 1
ATOM 2506 C C . SER A 1 317 ? -49.690 -14.842 24.845 1.00 57.88 317 SER A C 1
ATOM 2508 O O . SER A 1 317 ? -48.692 -14.169 25.112 1.00 57.88 317 SER A O 1
ATOM 2510 N N . ASP A 1 318 ? -49.637 -16.123 24.485 1.00 52.94 318 ASP A N 1
ATOM 2511 C CA . ASP A 1 318 ? -48.440 -16.956 24.628 1.00 52.94 318 ASP A CA 1
ATOM 2512 C C . ASP A 1 318 ? -47.203 -16.396 23.888 1.00 52.94 318 ASP A C 1
ATOM 2514 O O . ASP A 1 318 ? -47.203 -16.295 22.660 1.00 52.94 318 ASP A O 1
ATOM 2518 N N . PRO A 1 319 ? -46.103 -16.065 24.600 1.00 54.66 319 PRO A N 1
ATOM 2519 C CA . PRO A 1 319 ? -44.891 -15.524 23.973 1.00 54.66 319 PRO A CA 1
ATOM 2520 C C . PRO A 1 319 ? -44.120 -16.524 23.093 1.00 54.66 319 PRO A C 1
ATOM 2522 O O . PRO A 1 319 ? -43.204 -16.118 22.374 1.00 54.66 319 PRO A O 1
ATOM 2525 N N . SER A 1 320 ? -44.451 -17.821 23.171 1.00 57.97 320 SER A N 1
ATOM 2526 C CA . SER A 1 320 ? -43.666 -18.912 22.578 1.00 57.97 320 SER A CA 1
ATOM 2527 C C . SER A 1 320 ? -43.573 -18.792 21.057 1.00 57.97 320 SER A C 1
ATOM 2529 O O . SER A 1 320 ? -42.474 -18.828 20.508 1.00 57.97 320 SER A O 1
ATOM 2531 N N . ASP A 1 321 ? -44.697 -18.562 20.374 1.00 57.91 321 ASP A N 1
ATOM 2532 C CA . ASP A 1 321 ? -44.769 -18.620 18.906 1.00 57.91 321 ASP A CA 1
ATOM 2533 C C . ASP A 1 321 ? -43.921 -17.527 18.234 1.00 57.91 321 ASP A C 1
ATOM 2535 O O . ASP A 1 321 ? -43.281 -17.747 17.205 1.00 57.91 321 ASP A O 1
ATOM 2539 N N . SER A 1 322 ? -43.848 -16.347 18.856 1.00 62.75 322 SER A N 1
ATOM 2540 C CA . SER A 1 322 ? -43.054 -15.211 18.367 1.00 62.75 322 SER A CA 1
ATOM 2541 C C . SER A 1 322 ? -41.545 -15.487 18.419 1.00 62.75 322 SER A C 1
ATOM 2543 O O . SER A 1 322 ? -40.804 -15.110 17.507 1.00 62.75 322 SER A O 1
ATOM 2545 N N . LEU A 1 323 ? -41.076 -16.182 19.461 1.00 69.25 323 LEU A N 1
ATOM 2546 C CA . LEU A 1 323 ? -39.672 -16.579 19.588 1.00 69.25 323 LEU A CA 1
ATOM 2547 C C . LEU A 1 323 ? -39.346 -17.803 18.723 1.00 69.25 323 LEU A C 1
ATOM 2549 O O . LEU A 1 323 ? -38.293 -17.815 18.084 1.00 69.25 323 LEU A O 1
ATOM 2553 N N . GLN A 1 324 ? -40.259 -18.773 18.620 1.00 72.81 324 GLN A N 1
ATOM 2554 C CA . GLN A 1 324 ? -40.094 -19.957 17.770 1.00 72.81 324 GLN A CA 1
ATOM 2555 C C . GLN A 1 324 ? -39.929 -19.579 16.289 1.00 72.81 324 GLN A C 1
ATOM 2557 O O . GLN A 1 324 ? -39.029 -20.086 15.614 1.00 72.81 324 GLN A O 1
ATOM 2562 N N . ASN A 1 325 ? -40.737 -18.631 15.802 1.00 73.88 325 ASN A N 1
ATOM 2563 C CA . ASN A 1 325 ? -40.648 -18.128 14.430 1.00 73.88 325 ASN A CA 1
ATOM 2564 C C . ASN A 1 325 ? -39.304 -17.430 14.163 1.00 73.88 325 ASN A C 1
ATOM 2566 O O . ASN A 1 325 ? -38.662 -17.698 13.149 1.00 73.88 325 ASN A O 1
ATOM 2570 N N . ARG A 1 326 ? -38.826 -16.595 15.097 1.00 77.69 326 ARG A N 1
ATOM 2571 C CA . ARG A 1 326 ? -37.531 -15.900 14.964 1.00 77.69 326 ARG A CA 1
ATOM 2572 C C . ARG A 1 326 ? -36.331 -16.845 15.021 1.00 77.69 326 ARG A C 1
ATOM 2574 O O . ARG A 1 326 ? -35.356 -16.615 14.314 1.00 77.69 326 ARG A O 1
ATOM 2581 N N . LEU A 1 327 ? -36.385 -17.892 15.847 1.00 76.31 327 LEU A N 1
ATOM 2582 C CA . LEU A 1 327 ? -35.344 -18.924 15.885 1.00 76.31 327 LEU A CA 1
ATOM 2583 C C . LEU A 1 327 ? -35.302 -19.715 14.572 1.00 76.31 327 LEU A C 1
ATOM 2585 O O . LEU A 1 327 ? -34.221 -19.910 14.023 1.00 76.31 327 LEU A O 1
ATOM 2589 N N . SER A 1 328 ? -36.468 -20.077 14.032 1.00 80.19 328 SER A N 1
ATOM 2590 C CA . SER A 1 328 ? -36.586 -20.779 12.745 1.00 80.19 328 SER A CA 1
ATOM 2591 C C . SER A 1 328 ? -36.040 -19.941 11.579 1.00 80.19 328 SER A C 1
ATOM 2593 O O . SER A 1 328 ? -35.290 -20.445 10.745 1.00 80.19 328 SER A O 1
ATOM 2595 N N . GLU A 1 329 ? -36.349 -18.640 11.548 1.00 85.69 329 GLU A N 1
ATOM 2596 C CA . GLU A 1 329 ? -35.853 -17.707 10.527 1.00 85.69 329 GLU A CA 1
ATOM 2597 C C . GLU A 1 329 ? -34.324 -17.526 10.595 1.00 85.69 329 GLU A C 1
ATOM 2599 O O . GLU A 1 329 ? -33.652 -17.523 9.561 1.00 85.69 329 GLU A O 1
ATOM 2604 N N . ILE A 1 330 ? -33.749 -17.446 11.803 1.00 83.44 330 ILE A N 1
ATOM 2605 C CA . ILE A 1 330 ? -32.291 -17.400 12.000 1.00 83.44 330 ILE A CA 1
ATOM 2606 C C . ILE A 1 330 ? -31.635 -18.717 11.562 1.00 83.44 330 ILE A C 1
ATOM 2608 O O . ILE A 1 330 ? -30.601 -18.680 10.896 1.00 83.44 330 ILE A O 1
ATOM 2612 N N . GLU A 1 331 ? -32.226 -19.871 11.881 1.00 89.56 331 GLU A N 1
ATOM 2613 C CA . GLU A 1 331 ? -31.701 -21.181 11.475 1.00 89.56 331 GLU A CA 1
ATOM 2614 C C . GLU A 1 331 ? -31.706 -21.350 9.944 1.00 89.56 331 GLU A C 1
ATOM 2616 O O . GLU A 1 331 ? -30.745 -21.867 9.369 1.00 89.56 331 GLU A O 1
ATOM 2621 N N . GLU A 1 332 ? -32.741 -20.861 9.257 1.00 90.88 332 GLU A N 1
ATOM 2622 C CA . GLU A 1 332 ? -32.765 -20.813 7.793 1.00 90.88 332 GLU A CA 1
ATOM 2623 C C . GLU A 1 332 ? -31.707 -19.877 7.198 1.00 90.88 332 GLU A C 1
ATOM 2625 O O . GLU A 1 332 ? -31.049 -20.243 6.222 1.00 90.88 332 GLU A O 1
ATOM 2630 N N . VAL A 1 333 ? -31.538 -18.671 7.753 1.00 90.19 333 VAL A N 1
ATOM 2631 C CA . VAL A 1 333 ? -30.489 -17.738 7.306 1.00 90.19 333 VAL A CA 1
ATOM 2632 C C . VAL A 1 333 ? -29.112 -18.371 7.487 1.00 90.19 333 VAL A C 1
ATOM 2634 O O . VAL A 1 333 ? -28.297 -18.305 6.571 1.00 90.19 333 VAL A O 1
ATOM 2637 N N . LEU A 1 334 ? -28.869 -19.045 8.611 1.00 91.38 334 LEU A N 1
ATOM 2638 C CA . LEU A 1 334 ? -27.598 -19.706 8.898 1.00 91.38 334 LEU A CA 1
ATOM 2639 C C . LEU A 1 334 ? -27.327 -20.855 7.911 1.00 91.38 334 LEU A C 1
ATOM 2641 O O . LEU A 1 334 ? -26.230 -20.938 7.364 1.00 91.38 334 LEU A O 1
ATOM 2645 N N . LYS A 1 335 ? -28.341 -21.664 7.570 1.00 93.31 335 LYS A N 1
ATOM 2646 C CA . LYS A 1 335 ? -28.240 -22.680 6.501 1.00 93.31 335 LYS A CA 1
ATOM 2647 C C . LYS A 1 335 ? -27.965 -22.066 5.124 1.00 93.31 335 LYS A C 1
ATOM 2649 O O . LYS A 1 335 ? -27.173 -22.624 4.368 1.00 93.31 335 LYS A O 1
ATOM 2654 N N . ARG A 1 336 ? -28.581 -20.924 4.786 1.00 91.81 336 ARG A N 1
ATOM 2655 C CA . ARG A 1 336 ? -28.298 -20.202 3.529 1.00 91.81 336 ARG A CA 1
ATOM 2656 C C . ARG A 1 336 ? -26.855 -19.693 3.482 1.00 91.81 336 ARG A C 1
ATOM 2658 O O . ARG A 1 336 ? -26.187 -19.922 2.480 1.00 91.81 336 ARG A O 1
ATOM 2665 N N . VAL A 1 337 ? -26.366 -19.087 4.565 1.00 90.94 337 VAL A N 1
ATOM 2666 C CA . VAL A 1 337 ? -24.986 -18.582 4.670 1.00 90.94 337 VAL A CA 1
ATOM 2667 C C . VAL A 1 337 ? -23.959 -19.719 4.607 1.00 90.94 337 VAL A C 1
ATOM 2669 O O . VAL A 1 337 ? -22.952 -19.574 3.922 1.00 90.94 337 VAL A O 1
ATOM 2672 N N . GLU A 1 338 ? -24.210 -20.870 5.239 1.00 92.38 338 GLU A N 1
ATOM 2673 C CA . GLU A 1 338 ? -23.292 -22.019 5.162 1.00 92.38 338 GLU A CA 1
ATOM 2674 C C . GLU A 1 338 ? -23.211 -22.594 3.733 1.00 92.38 338 GLU A C 1
ATOM 2676 O O . GLU A 1 338 ? -22.119 -22.896 3.253 1.00 92.38 338 GLU A O 1
ATOM 2681 N N . MET A 1 339 ? -24.336 -22.675 3.006 1.00 91.56 339 MET A N 1
ATOM 2682 C CA . MET A 1 339 ? -24.329 -23.059 1.585 1.00 91.56 339 MET A CA 1
ATOM 2683 C C . MET A 1 339 ? -23.624 -22.019 0.702 1.00 91.56 339 MET A C 1
ATOM 2685 O O . MET A 1 339 ? -22.886 -22.385 -0.211 1.00 91.56 339 MET A O 1
ATOM 2689 N N . GLU A 1 340 ? -23.829 -20.725 0.953 1.00 92.19 340 GLU A N 1
ATOM 2690 C CA . GLU A 1 340 ? -23.175 -19.652 0.195 1.00 92.19 340 GLU A CA 1
ATOM 2691 C C . GLU A 1 340 ? -21.655 -19.653 0.419 1.00 92.19 340 GLU A C 1
ATOM 2693 O O . GLU A 1 340 ? -20.896 -19.591 -0.548 1.00 92.19 340 GLU A O 1
ATOM 2698 N N . LYS A 1 341 ? -21.204 -19.858 1.661 1.00 91.12 341 LYS A N 1
ATOM 2699 C CA . LYS A 1 341 ? -19.795 -20.086 2.013 1.00 91.12 341 LYS A CA 1
ATOM 2700 C C . LYS A 1 341 ? -19.206 -21.284 1.261 1.00 91.12 341 LYS A C 1
ATOM 2702 O O . LYS A 1 341 ? -18.160 -21.135 0.636 1.00 91.12 341 LYS A O 1
ATOM 2707 N N . GLN A 1 342 ? -19.881 -22.438 1.261 1.00 95.38 342 GLN A N 1
ATOM 2708 C CA . GLN A 1 342 ? -19.428 -23.624 0.517 1.00 95.38 342 GLN A CA 1
ATOM 2709 C C . GLN A 1 342 ? -19.325 -23.356 -0.994 1.00 95.38 342 GLN A C 1
ATOM 2711 O O . GLN A 1 342 ? -18.345 -23.748 -1.625 1.00 95.38 342 GLN A O 1
ATOM 2716 N N . ASN A 1 343 ? -20.288 -22.636 -1.576 1.00 94.12 343 ASN A N 1
ATOM 2717 C CA . ASN A 1 343 ? -20.249 -22.250 -2.989 1.00 94.12 343 ASN A CA 1
ATOM 2718 C C . ASN A 1 343 ? -19.073 -21.307 -3.303 1.00 94.12 343 ASN A C 1
ATOM 2720 O O . ASN A 1 343 ? -18.414 -21.471 -4.331 1.00 94.12 343 ASN A O 1
ATOM 2724 N N . VAL A 1 344 ? -18.784 -20.341 -2.423 1.00 91.81 344 VAL A N 1
ATOM 2725 C CA . VAL A 1 344 ? -17.628 -19.438 -2.555 1.00 91.81 344 VAL A CA 1
ATOM 2726 C C . VAL A 1 344 ? -16.309 -20.205 -2.428 1.00 91.81 344 VAL A C 1
ATOM 2728 O O . VAL A 1 344 ? -15.387 -19.946 -3.197 1.00 91.81 344 VAL A O 1
ATOM 2731 N N . GLU A 1 345 ? -16.219 -21.176 -1.521 1.00 95.38 345 GLU A N 1
ATOM 2732 C CA . GLU A 1 345 ? -15.026 -22.010 -1.324 1.00 95.38 345 GLU A CA 1
ATOM 2733 C C . GLU A 1 345 ? -14.749 -22.924 -2.534 1.00 95.38 345 GLU A C 1
ATOM 2735 O O . GLU A 1 345 ? -13.612 -23.001 -3.010 1.00 95.38 345 GLU A O 1
ATOM 2740 N N . ILE A 1 346 ? -15.794 -23.516 -3.128 1.00 95.44 346 ILE A N 1
ATOM 2741 C CA . ILE A 1 346 ? -15.694 -24.240 -4.407 1.00 95.44 346 ILE A CA 1
ATOM 2742 C C . ILE A 1 346 ? -15.198 -23.295 -5.510 1.00 95.44 346 ILE A C 1
ATOM 2744 O O . ILE A 1 346 ? -14.191 -23.591 -6.157 1.00 95.44 346 ILE A O 1
ATOM 2748 N N . ALA A 1 347 ? -15.841 -22.136 -5.685 1.00 94.00 347 ALA A N 1
ATOM 2749 C CA . ALA A 1 347 ? -15.471 -21.163 -6.713 1.00 94.00 347 ALA A CA 1
ATOM 2750 C C . ALA A 1 347 ? -14.038 -20.626 -6.539 1.00 94.00 347 ALA A C 1
ATOM 2752 O O . ALA A 1 347 ? -13.355 -20.377 -7.534 1.00 94.00 347 ALA A O 1
ATOM 2753 N N . LEU A 1 348 ? -13.554 -20.477 -5.302 1.00 93.12 348 LEU A N 1
ATOM 2754 C CA . LEU A 1 348 ? -12.168 -20.111 -5.011 1.00 93.12 348 LEU A CA 1
ATOM 2755 C C . LEU A 1 348 ? -11.203 -21.204 -5.495 1.00 93.12 348 LEU A C 1
ATOM 2757 O O . LEU A 1 348 ? -10.266 -20.901 -6.235 1.00 93.12 348 LEU A O 1
ATOM 2761 N N . SER A 1 349 ? -11.483 -22.472 -5.177 1.00 94.06 349 SER A N 1
ATOM 2762 C CA . SER A 1 349 ? -10.667 -23.607 -5.633 1.00 94.06 349 SER A CA 1
ATOM 2763 C C . SER A 1 349 ? -10.629 -23.744 -7.166 1.00 94.06 349 SER A C 1
ATOM 2765 O O . SER A 1 349 ? -9.596 -24.100 -7.740 1.00 94.06 349 SER A O 1
ATOM 2767 N N . GLU A 1 350 ? -11.717 -23.405 -7.866 1.00 96.94 350 GLU A N 1
ATOM 2768 C CA . GLU A 1 350 ? -11.745 -23.348 -9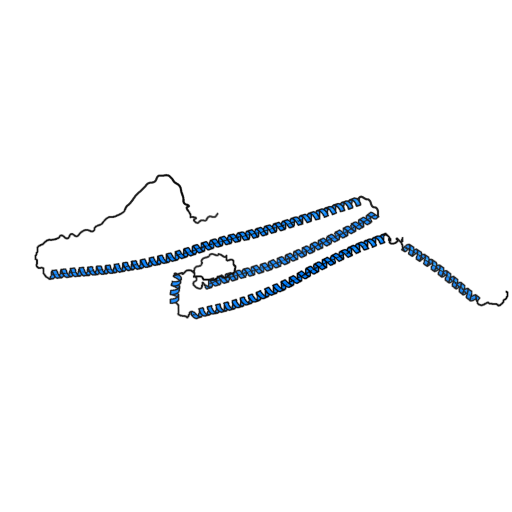.332 1.00 96.94 350 GLU A CA 1
ATOM 2769 C C . GLU A 1 350 ? -10.814 -22.256 -9.871 1.00 96.94 350 GLU A C 1
ATOM 2771 O O . GLU A 1 350 ? -9.960 -22.541 -10.715 1.00 96.94 350 GLU A O 1
ATOM 2776 N N . ARG A 1 351 ? -10.918 -21.022 -9.348 1.00 93.50 351 ARG A N 1
ATOM 2777 C CA . ARG A 1 351 ? -10.053 -19.903 -9.766 1.00 93.50 351 ARG A CA 1
ATOM 2778 C C . ARG A 1 351 ? -8.575 -20.192 -9.486 1.00 93.50 351 ARG A C 1
ATOM 2780 O O . ARG A 1 351 ? -7.725 -19.838 -10.301 1.00 93.50 351 ARG A O 1
ATOM 2787 N N . GLU A 1 352 ? -8.241 -20.859 -8.380 1.00 95.25 352 GLU A N 1
ATOM 2788 C CA . GLU A 1 352 ? -6.862 -21.282 -8.093 1.00 95.25 352 GLU A CA 1
ATOM 2789 C C . GLU A 1 352 ? -6.331 -22.286 -9.128 1.00 95.25 352 GLU A C 1
ATOM 2791 O O . GLU A 1 352 ? -5.185 -22.174 -9.581 1.00 95.25 352 GLU A O 1
ATOM 2796 N N . ASN A 1 353 ? -7.164 -23.240 -9.552 1.00 94.88 353 ASN A N 1
ATOM 2797 C CA . ASN A 1 353 ? -6.808 -24.201 -10.595 1.00 94.88 353 ASN A CA 1
ATOM 2798 C C . ASN A 1 353 ? -6.644 -23.526 -11.970 1.00 94.88 353 ASN A C 1
ATOM 2800 O O . ASN A 1 353 ? -5.657 -23.799 -12.658 1.00 94.88 353 ASN A O 1
ATOM 2804 N N . GLU A 1 354 ? -7.527 -22.595 -12.341 1.00 96.31 354 GLU A N 1
ATOM 2805 C CA . GLU A 1 354 ? -7.409 -21.767 -13.557 1.00 96.31 354 GLU A CA 1
ATOM 2806 C C . GLU A 1 354 ? -6.149 -20.883 -13.553 1.00 96.31 354 GLU A C 1
ATOM 2808 O O . GLU A 1 354 ? -5.467 -20.726 -14.572 1.00 96.31 354 GLU A O 1
ATOM 2813 N N . LEU A 1 355 ? -5.782 -20.320 -12.399 1.00 93.69 355 LEU A N 1
ATOM 2814 C CA . LEU A 1 355 ? -4.560 -19.528 -12.255 1.00 93.69 355 LEU A CA 1
ATOM 2815 C C . LEU A 1 355 ? -3.322 -20.428 -12.399 1.00 93.69 355 LEU A C 1
ATOM 2817 O O . LEU A 1 355 ? -2.339 -20.052 -13.046 1.00 93.69 355 LEU A O 1
ATOM 2821 N N . LYS A 1 356 ? -3.376 -21.656 -11.872 1.00 95.81 356 LYS A N 1
ATOM 2822 C CA . LYS A 1 356 ? -2.315 -22.666 -12.001 1.00 95.81 356 LYS A CA 1
ATOM 2823 C C . LYS A 1 356 ? -2.130 -23.149 -13.445 1.00 95.81 356 LYS A C 1
ATOM 2825 O O . LYS A 1 356 ? -0.979 -23.269 -13.876 1.00 95.81 356 LYS A O 1
ATOM 2830 N N . THR A 1 357 ? -3.200 -23.383 -14.210 1.00 93.31 357 THR A N 1
ATOM 2831 C CA . THR A 1 357 ? -3.097 -23.710 -15.649 1.00 93.31 357 THR A CA 1
ATOM 2832 C C . THR A 1 357 ? -2.530 -22.529 -16.434 1.00 93.31 357 THR A C 1
ATOM 2834 O O . THR A 1 357 ? -1.496 -22.686 -17.087 1.00 93.31 357 THR A O 1
ATOM 2837 N N . SER A 1 358 ? -3.081 -21.326 -16.250 1.00 92.81 358 SER A N 1
ATOM 2838 C CA . SER A 1 358 ? -2.603 -20.086 -16.887 1.00 92.81 358 SER A CA 1
ATOM 2839 C C . SER A 1 358 ? -1.115 -19.815 -16.610 1.00 92.81 358 SER A C 1
ATOM 2841 O O . SER A 1 358 ? -0.351 -19.436 -17.500 1.00 92.81 358 SER A O 1
ATOM 2843 N N . ARG A 1 359 ? -0.648 -20.065 -15.378 1.00 96.38 359 ARG A N 1
ATOM 2844 C CA . ARG A 1 359 ? 0.767 -19.922 -14.989 1.00 96.38 359 ARG A CA 1
ATOM 2845 C C . ARG A 1 359 ? 1.675 -20.934 -15.695 1.00 96.38 359 ARG A C 1
ATOM 2847 O O . ARG A 1 359 ? 2.810 -20.593 -16.043 1.00 96.38 359 ARG A O 1
ATOM 2854 N N . ASN A 1 360 ? 1.198 -22.157 -15.922 1.00 95.00 360 ASN A N 1
ATOM 2855 C CA . ASN A 1 360 ? 1.929 -23.177 -16.676 1.00 95.00 360 ASN A CA 1
ATOM 2856 C C . ASN A 1 360 ? 1.994 -22.830 -18.170 1.00 95.00 360 ASN A C 1
ATOM 2858 O O . ASN A 1 360 ? 3.068 -22.920 -18.768 1.00 95.00 360 ASN A O 1
ATOM 2862 N N . GLU A 1 361 ? 0.895 -22.358 -18.755 1.00 96.19 361 GLU A N 1
ATOM 2863 C CA . GLU A 1 361 ? 0.850 -21.878 -20.141 1.00 96.19 361 GLU A CA 1
ATOM 2864 C C . GLU A 1 361 ? 1.790 -20.689 -20.359 1.00 96.19 361 GLU A C 1
ATOM 2866 O O . GLU A 1 361 ? 2.590 -20.703 -21.296 1.00 96.19 361 GLU A O 1
ATOM 2871 N N . LEU A 1 362 ? 1.802 -19.717 -19.440 1.00 95.44 362 LEU A N 1
ATOM 2872 C CA . LEU A 1 362 ? 2.746 -18.597 -19.458 1.00 95.44 362 LEU A CA 1
ATOM 2873 C C . LEU A 1 362 ? 4.207 -19.076 -19.410 1.00 95.44 362 LEU A C 1
ATOM 2875 O O . LEU A 1 362 ? 5.060 -18.533 -20.114 1.00 95.44 362 LEU A O 1
ATOM 2879 N N . LYS A 1 363 ? 4.518 -20.106 -18.610 1.00 95.06 363 LYS A N 1
ATOM 2880 C CA . LYS A 1 363 ? 5.863 -20.706 -18.555 1.00 95.06 363 LYS A CA 1
ATOM 2881 C C . LYS A 1 363 ? 6.244 -21.350 -19.895 1.00 95.06 363 LYS A C 1
ATOM 2883 O O . LYS A 1 363 ? 7.371 -21.166 -20.360 1.00 95.06 363 LYS A O 1
ATOM 2888 N N . VAL A 1 364 ? 5.310 -22.049 -20.544 1.00 96.69 364 VAL A N 1
ATOM 2889 C CA . VAL A 1 364 ? 5.508 -22.614 -21.890 1.00 96.69 364 VAL A CA 1
ATOM 2890 C C . VAL A 1 364 ? 5.696 -21.502 -22.927 1.00 96.69 364 VAL A C 1
ATOM 2892 O O . VAL A 1 364 ? 6.649 -21.571 -23.703 1.00 96.69 364 VAL A O 1
ATOM 2895 N N . ALA A 1 365 ? 4.865 -20.457 -22.918 1.00 93.31 365 ALA A N 1
ATOM 2896 C CA . ALA A 1 365 ? 4.970 -19.313 -23.825 1.00 93.31 365 ALA A CA 1
ATOM 2897 C C . ALA A 1 365 ? 6.323 -18.595 -23.689 1.00 93.31 365 ALA A C 1
ATOM 2899 O O . ALA A 1 365 ? 7.011 -18.404 -24.691 1.00 93.31 365 ALA A O 1
ATOM 2900 N N . LYS A 1 366 ? 6.776 -18.317 -22.458 1.00 95.44 366 LYS A N 1
ATOM 2901 C CA . LYS A 1 366 ? 8.115 -17.761 -22.190 1.00 95.44 366 LYS A CA 1
ATOM 2902 C C . LYS A 1 366 ? 9.233 -18.654 -22.737 1.00 95.44 366 LYS A C 1
ATOM 2904 O O . LYS A 1 366 ? 10.153 -18.156 -23.374 1.00 95.44 366 LYS A O 1
ATOM 2909 N N . SER A 1 367 ? 9.131 -19.977 -22.576 1.00 94.81 367 SER A N 1
ATOM 2910 C CA . SER A 1 367 ? 10.126 -20.907 -23.138 1.00 94.81 367 SER A CA 1
ATOM 2911 C C . SER A 1 367 ? 10.137 -20.953 -24.673 1.00 94.81 367 SER A C 1
ATOM 2913 O O . SER A 1 367 ? 11.169 -21.261 -25.266 1.00 94.81 367 SER A O 1
ATOM 2915 N N . LYS A 1 368 ? 9.006 -20.650 -25.329 1.00 97.25 368 LYS A N 1
ATOM 2916 C CA . LYS A 1 368 ? 8.924 -20.503 -26.790 1.00 97.25 368 LYS A CA 1
ATOM 2917 C C . LYS A 1 368 ? 9.533 -19.177 -27.247 1.00 97.25 368 LYS A C 1
ATOM 2919 O O . LYS A 1 368 ? 10.265 -19.187 -28.229 1.00 97.25 368 LYS A O 1
ATOM 2924 N N . LEU A 1 369 ? 9.286 -18.083 -26.522 1.00 94.38 369 LEU A N 1
ATOM 2925 C CA . LEU A 1 369 ? 9.853 -16.765 -26.825 1.00 94.38 369 LEU A CA 1
ATOM 2926 C C . LEU A 1 369 ? 11.388 -16.810 -26.837 1.00 94.38 369 LEU A C 1
ATOM 2928 O O . LEU A 1 369 ? 11.978 -16.496 -27.861 1.00 94.38 369 LEU A O 1
ATOM 2932 N N . VAL A 1 370 ? 12.014 -17.357 -25.788 1.00 96.94 370 VAL A N 1
ATOM 2933 C CA . VAL A 1 370 ? 13.484 -17.515 -25.708 1.00 96.94 370 VAL A CA 1
ATOM 2934 C C . VAL A 1 370 ? 14.055 -18.327 -26.883 1.00 96.94 370 VAL A C 1
ATOM 2936 O O . VAL A 1 370 ? 15.141 -18.038 -27.381 1.00 96.94 370 VAL A O 1
ATOM 2939 N N . LYS A 1 371 ? 13.322 -19.335 -27.378 1.00 96.19 371 LYS A N 1
ATOM 2940 C CA . LYS A 1 371 ? 13.733 -20.098 -28.572 1.00 96.19 371 LYS A CA 1
ATOM 2941 C C . LYS A 1 371 ? 13.624 -19.276 -29.857 1.00 96.19 371 LYS A C 1
ATOM 2943 O O . LYS A 1 371 ? 14.479 -19.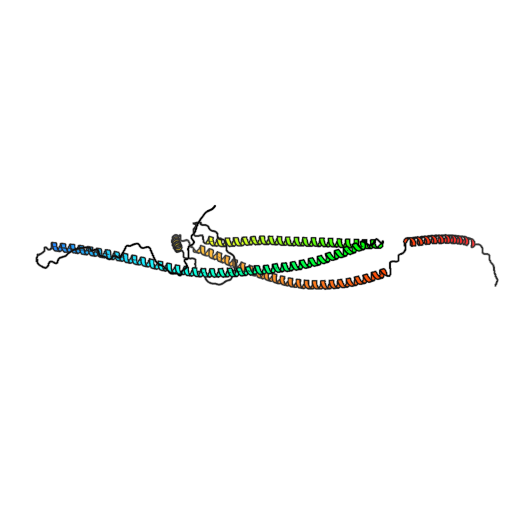417 -30.724 1.00 96.19 371 LYS A O 1
ATOM 2948 N N . LEU A 1 372 ? 12.589 -18.446 -29.994 1.00 95.75 372 LEU A N 1
ATOM 2949 C CA . LEU A 1 372 ? 12.420 -17.557 -31.147 1.00 95.75 372 LEU A CA 1
ATOM 2950 C C . LEU A 1 372 ? 13.463 -16.433 -31.149 1.00 95.75 372 LEU A C 1
ATOM 2952 O O . LEU A 1 372 ? 14.024 -16.149 -32.201 1.00 95.75 372 LEU A O 1
ATOM 2956 N N . GLU A 1 373 ? 13.781 -15.862 -29.986 1.00 95.19 373 GLU A N 1
ATOM 2957 C CA . GLU A 1 373 ? 14.859 -14.880 -29.811 1.00 95.19 373 GLU A CA 1
ATOM 2958 C C . GLU A 1 373 ? 16.214 -15.465 -30.244 1.00 95.19 373 GLU A C 1
ATOM 2960 O O . GLU A 1 373 ? 16.909 -14.867 -31.063 1.00 95.19 373 GLU A O 1
ATOM 2965 N N . ALA A 1 374 ? 16.550 -16.680 -29.794 1.00 95.56 374 ALA A N 1
ATOM 2966 C CA . ALA A 1 374 ? 17.776 -17.368 -30.209 1.00 95.56 374 ALA A CA 1
ATOM 2967 C C . ALA A 1 374 ? 17.822 -17.669 -31.723 1.00 95.56 374 ALA A C 1
ATOM 2969 O O . ALA A 1 374 ? 18.867 -17.516 -32.354 1.00 95.56 374 ALA A O 1
ATOM 2970 N N . LEU A 1 375 ? 16.696 -18.067 -32.330 1.00 96.25 375 LEU A N 1
ATOM 2971 C CA . LEU A 1 375 ? 16.612 -18.264 -33.784 1.00 96.25 375 LEU A CA 1
ATOM 2972 C C . LEU A 1 375 ? 16.771 -16.950 -34.560 1.00 96.25 375 LEU A C 1
ATOM 2974 O O . LEU A 1 375 ? 17.391 -16.951 -35.622 1.00 96.25 375 LEU A O 1
ATOM 2978 N N . LEU A 1 376 ? 16.245 -15.840 -34.037 1.00 95.00 376 LEU A N 1
ATOM 2979 C CA . LEU A 1 376 ? 16.343 -14.521 -34.658 1.00 95.00 376 LEU A CA 1
ATOM 2980 C C . LEU A 1 376 ? 17.771 -13.958 -34.591 1.00 95.00 376 LEU A C 1
ATOM 2982 O O . LEU A 1 376 ? 18.229 -13.381 -35.574 1.00 95.00 376 LEU A O 1
ATOM 2986 N N . ILE A 1 377 ? 18.498 -14.191 -33.492 1.00 95.44 377 ILE A N 1
ATOM 2987 C CA . ILE A 1 377 ? 19.936 -13.883 -33.390 1.00 95.44 377 ILE A CA 1
ATOM 2988 C C . ILE A 1 377 ? 20.715 -14.666 -34.457 1.00 95.44 377 ILE A C 1
ATOM 2990 O O . ILE A 1 377 ? 21.343 -14.055 -35.317 1.00 95.44 377 ILE A O 1
ATOM 2994 N N . ASN A 1 378 ? 20.568 -15.996 -34.499 1.00 95.50 378 ASN A N 1
ATOM 2995 C CA . ASN A 1 378 ? 21.260 -16.839 -35.484 1.00 95.50 378 ASN A CA 1
ATOM 2996 C C . ASN A 1 378 ? 20.945 -16.444 -36.943 1.00 95.50 378 ASN A C 1
ATOM 2998 O O . ASN A 1 378 ? 21.812 -16.514 -37.814 1.00 95.50 378 ASN A O 1
ATOM 3002 N N . ALA A 1 379 ? 19.701 -16.039 -37.229 1.00 94.50 379 ALA A N 1
ATOM 3003 C CA . ALA A 1 379 ? 19.296 -15.572 -38.553 1.00 94.50 379 ALA A CA 1
ATOM 3004 C C . ALA A 1 379 ? 19.908 -14.205 -38.910 1.00 94.50 379 ALA A C 1
ATOM 3006 O O . ALA A 1 379 ? 20.272 -13.988 -40.066 1.00 94.50 379 ALA A O 1
ATOM 3007 N N . ASN A 1 380 ? 20.057 -13.302 -37.937 1.00 93.62 380 ASN A N 1
ATOM 3008 C CA . ASN A 1 380 ? 20.737 -12.022 -38.130 1.00 93.62 380 ASN A CA 1
ATOM 3009 C C . ASN A 1 380 ? 22.241 -12.208 -38.367 1.00 93.62 380 ASN A C 1
ATOM 3011 O O . ASN A 1 380 ? 22.763 -11.608 -39.306 1.00 93.62 380 ASN A O 1
ATOM 3015 N N . ASP A 1 381 ? 22.904 -13.083 -37.607 1.00 95.69 381 ASP A N 1
ATOM 3016 C CA . ASP A 1 381 ? 24.324 -13.414 -37.798 1.00 95.69 381 ASP A CA 1
ATOM 3017 C C . ASP A 1 381 ? 24.572 -13.976 -39.210 1.00 95.69 381 ASP A C 1
ATOM 3019 O O . ASP A 1 381 ? 25.473 -13.532 -39.925 1.00 95.69 381 ASP A O 1
ATOM 3023 N N . ALA A 1 382 ? 23.716 -14.904 -39.660 1.00 94.06 382 ALA A N 1
ATOM 3024 C CA . ALA A 1 382 ? 23.759 -15.454 -41.016 1.00 94.06 382 ALA A CA 1
ATOM 3025 C C . ALA A 1 382 ? 23.446 -14.405 -42.102 1.00 94.06 382 ALA A C 1
ATOM 3027 O O . ALA A 1 382 ? 24.004 -14.454 -43.199 1.00 94.06 382 ALA A O 1
ATOM 3028 N N . ARG A 1 383 ? 22.580 -13.424 -41.821 1.00 94.44 383 ARG A N 1
ATOM 3029 C CA . ARG A 1 383 ? 22.354 -12.301 -42.740 1.00 94.44 383 ARG A CA 1
ATOM 3030 C C . ARG A 1 383 ? 23.611 -11.438 -42.851 1.00 94.44 383 ARG A C 1
ATOM 3032 O O . ARG A 1 383 ? 24.014 -11.107 -43.963 1.00 94.44 383 ARG A O 1
ATOM 3039 N N . GLU A 1 384 ? 24.259 -11.118 -41.733 1.00 94.12 384 GLU A N 1
ATOM 3040 C CA . GLU A 1 384 ? 25.462 -10.280 -41.710 1.00 94.12 384 GLU A CA 1
ATOM 3041 C C . GLU A 1 384 ? 26.644 -10.929 -42.454 1.00 94.12 384 GLU A C 1
ATOM 3043 O O . GLU A 1 384 ? 27.390 -10.231 -43.147 1.00 94.12 384 GLU A O 1
ATOM 3048 N N . THR A 1 385 ? 26.811 -12.257 -42.383 1.00 92.50 385 THR A N 1
ATOM 3049 C CA . THR A 1 385 ? 27.833 -12.956 -43.187 1.00 92.50 385 THR A CA 1
ATOM 3050 C C . THR A 1 385 ? 27.543 -12.850 -44.683 1.00 92.50 385 THR A C 1
ATOM 3052 O O . THR A 1 385 ? 28.425 -12.424 -45.430 1.00 92.50 385 THR A O 1
ATOM 3055 N N . THR A 1 386 ? 26.308 -13.118 -45.125 1.00 89.56 386 THR A N 1
ATOM 3056 C CA . THR A 1 386 ? 25.940 -12.967 -46.550 1.00 89.56 386 THR A CA 1
ATOM 3057 C C . THR A 1 386 ? 26.068 -11.522 -47.045 1.00 89.56 386 THR A C 1
ATOM 3059 O O . THR A 1 386 ? 26.455 -11.290 -48.189 1.00 89.56 386 THR A O 1
ATOM 3062 N N . GLU A 1 387 ? 25.827 -10.525 -46.188 1.00 93.00 387 GLU A N 1
ATOM 3063 C CA . GLU A 1 387 ? 26.011 -9.112 -46.533 1.00 93.00 387 GLU A CA 1
ATOM 3064 C C . GLU A 1 387 ? 27.498 -8.746 -46.700 1.00 93.00 387 GLU A C 1
ATOM 3066 O O . GLU A 1 387 ? 27.859 -8.010 -47.624 1.00 93.00 387 GLU A O 1
ATOM 3071 N N . LYS A 1 388 ? 28.385 -9.292 -45.854 1.00 92.81 388 LYS A N 1
ATOM 3072 C CA . LYS A 1 388 ? 29.848 -9.153 -45.991 1.00 92.81 388 LYS A CA 1
ATOM 3073 C C . LYS A 1 388 ? 30.355 -9.805 -47.280 1.00 92.81 388 LYS A C 1
ATOM 3075 O O . LYS A 1 388 ? 31.166 -9.203 -47.987 1.00 92.81 388 LYS A O 1
ATOM 3080 N N . GLU A 1 389 ? 29.851 -10.989 -47.621 1.00 92.81 389 GLU A N 1
ATOM 3081 C CA . GLU A 1 389 ? 30.156 -11.664 -48.890 1.00 92.81 389 GLU A CA 1
ATOM 3082 C C . GLU A 1 389 ? 29.683 -10.838 -50.092 1.00 92.81 389 GLU A C 1
ATOM 3084 O O . GLU A 1 389 ? 30.461 -10.598 -51.016 1.00 92.81 389 GLU A O 1
ATOM 3089 N N . LEU A 1 390 ? 28.454 -10.314 -50.060 1.00 91.56 390 LEU A N 1
ATOM 3090 C CA . LEU A 1 390 ? 27.900 -9.488 -51.136 1.00 91.56 390 LEU A CA 1
ATOM 3091 C C . LEU A 1 390 ? 28.681 -8.174 -51.307 1.00 91.56 390 LEU A C 1
ATOM 3093 O O . LEU A 1 390 ? 28.968 -7.778 -52.437 1.00 91.56 390 LEU A O 1
ATOM 3097 N N . LYS A 1 391 ? 29.116 -7.539 -50.211 1.00 92.81 391 LYS A N 1
ATOM 3098 C CA . LYS A 1 391 ? 30.037 -6.386 -50.237 1.00 92.81 391 LYS A CA 1
ATOM 3099 C C . LYS A 1 391 ? 31.379 -6.737 -50.894 1.00 92.81 391 LYS A C 1
ATOM 3101 O O . LYS A 1 391 ? 31.870 -5.953 -51.708 1.00 92.81 391 LYS A O 1
ATOM 3106 N N . SER A 1 392 ? 31.939 -7.914 -50.606 1.00 92.69 392 SER A N 1
ATOM 3107 C CA . SER A 1 392 ? 33.169 -8.408 -51.244 1.00 92.69 392 SER A CA 1
ATOM 3108 C C . SER A 1 392 ? 32.984 -8.645 -52.750 1.00 92.69 392 SER A C 1
ATOM 3110 O O . SER A 1 392 ? 33.744 -8.113 -53.562 1.00 92.69 392 SER A O 1
ATOM 3112 N N . VAL A 1 393 ? 31.913 -9.344 -53.144 1.00 91.69 393 VAL A N 1
ATOM 3113 C CA . VAL A 1 393 ? 31.555 -9.579 -54.554 1.00 91.69 393 VAL A CA 1
ATOM 3114 C C . VAL A 1 393 ? 31.328 -8.260 -55.295 1.00 91.69 393 VAL A C 1
ATOM 3116 O O . VAL A 1 393 ? 31.834 -8.094 -56.402 1.00 91.69 393 VAL A O 1
ATOM 3119 N N . ASN A 1 394 ? 30.644 -7.289 -54.688 1.00 90.56 394 ASN A N 1
ATOM 3120 C CA . ASN A 1 394 ? 30.448 -5.962 -55.274 1.00 90.56 394 ASN A CA 1
ATOM 3121 C C . ASN A 1 394 ? 31.781 -5.212 -55.466 1.00 90.56 394 ASN A C 1
ATOM 3123 O O . ASN A 1 394 ? 31.985 -4.568 -56.493 1.00 90.56 394 ASN A O 1
ATOM 3127 N N . GLY A 1 395 ? 32.727 -5.352 -54.531 1.00 90.19 395 GLY A N 1
ATOM 3128 C CA . GLY A 1 395 ? 34.103 -4.871 -54.697 1.00 90.19 395 GLY A CA 1
ATOM 3129 C C . GLY A 1 395 ? 34.807 -5.499 -55.906 1.00 90.19 395 GLY A C 1
ATOM 3130 O O . GLY A 1 395 ? 35.391 -4.783 -56.718 1.00 90.19 395 GLY A O 1
ATOM 3131 N N . ILE A 1 396 ? 34.685 -6.819 -56.088 1.00 90.25 396 ILE A N 1
ATOM 3132 C CA . ILE A 1 396 ? 35.227 -7.536 -57.256 1.00 90.25 396 ILE A CA 1
ATOM 3133 C C . ILE A 1 396 ? 34.559 -7.061 -58.557 1.00 90.25 396 ILE A C 1
ATOM 3135 O O . ILE A 1 396 ? 35.253 -6.825 -59.545 1.00 90.25 396 ILE A O 1
ATOM 3139 N N . VAL A 1 397 ? 33.235 -6.875 -58.568 1.00 88.25 397 VAL A N 1
ATOM 3140 C CA . VAL A 1 397 ? 32.489 -6.354 -59.729 1.00 88.25 397 VAL A CA 1
ATOM 3141 C C . VAL A 1 397 ? 32.957 -4.946 -60.097 1.00 88.25 397 VAL A C 1
ATOM 3143 O O . VAL A 1 397 ? 33.216 -4.691 -61.272 1.00 88.25 397 VAL A O 1
ATOM 3146 N N . ASN A 1 398 ? 33.150 -4.058 -59.119 1.00 84.44 398 ASN A N 1
ATOM 3147 C CA . ASN A 1 398 ? 33.672 -2.711 -59.359 1.00 84.44 398 ASN A CA 1
ATOM 3148 C C . ASN A 1 398 ? 35.094 -2.746 -59.943 1.00 84.44 398 ASN A C 1
ATOM 3150 O O . ASN A 1 398 ? 35.340 -2.105 -60.962 1.00 84.44 398 ASN A O 1
ATOM 3154 N N . LEU A 1 399 ? 35.997 -3.565 -59.390 1.00 85.88 399 LEU A N 1
ATOM 3155 C CA . LEU A 1 399 ? 37.354 -3.751 -59.929 1.00 85.88 399 LEU A CA 1
ATOM 3156 C C . LEU A 1 399 ? 37.350 -4.323 -61.358 1.00 85.88 399 LEU A C 1
ATOM 3158 O O . LEU A 1 399 ? 38.162 -3.926 -62.195 1.00 85.88 399 LEU A O 1
ATOM 3162 N N . LEU A 1 400 ? 36.431 -5.240 -61.673 1.00 81.56 400 LEU A N 1
ATOM 3163 C CA . LEU A 1 400 ? 36.250 -5.744 -63.038 1.00 81.56 400 LEU A CA 1
ATOM 3164 C C . LEU A 1 400 ? 35.690 -4.667 -63.976 1.00 81.56 400 LEU A C 1
ATOM 3166 O O . LEU A 1 400 ? 36.099 -4.613 -65.135 1.00 81.56 400 LEU A O 1
ATOM 3170 N N . GLN A 1 401 ? 34.809 -3.794 -63.487 1.00 79.06 401 GLN A N 1
ATOM 3171 C CA . GLN A 1 401 ? 34.229 -2.691 -64.254 1.00 79.06 401 GLN A CA 1
ATOM 3172 C C . GLN A 1 401 ? 35.226 -1.540 -64.492 1.00 79.06 401 GLN A C 1
ATOM 3174 O O . GLN A 1 401 ? 35.153 -0.885 -65.530 1.00 79.06 401 GLN A O 1
ATOM 3179 N N . GLU A 1 402 ? 36.194 -1.332 -63.594 1.00 77.12 402 GLU A N 1
ATOM 3180 C CA . GLU A 1 402 ? 37.354 -0.454 -63.817 1.00 77.12 402 GLU A CA 1
ATOM 3181 C C . GLU A 1 402 ? 38.383 -1.073 -64.772 1.00 77.12 402 GLU A C 1
ATOM 3183 O O . GLU A 1 402 ? 38.957 -0.368 -65.601 1.00 77.12 402 GLU A O 1
ATOM 3188 N N . ARG A 1 403 ? 38.614 -2.391 -64.691 1.00 77.50 403 ARG A N 1
ATOM 3189 C CA . ARG A 1 403 ? 39.561 -3.111 -65.563 1.00 77.50 403 ARG A CA 1
ATOM 3190 C C . ARG A 1 403 ? 39.044 -3.289 -66.992 1.00 77.50 403 ARG A C 1
ATOM 3192 O O . ARG A 1 403 ? 39.836 -3.303 -67.933 1.00 77.50 403 ARG A O 1
ATOM 3199 N N . TYR A 1 404 ? 37.730 -3.416 -67.149 1.00 64.00 404 TYR A N 1
ATOM 3200 C CA . TYR A 1 404 ? 37.024 -3.462 -68.426 1.00 64.00 404 TYR A CA 1
ATOM 3201 C C . TYR A 1 404 ? 35.997 -2.324 -68.480 1.00 64.00 404 TYR A C 1
ATOM 3203 O O . TYR A 1 404 ? 34.787 -2.582 -68.440 1.00 64.00 404 TYR A O 1
ATOM 3211 N N . PRO A 1 405 ? 36.446 -1.057 -68.580 1.00 63.34 405 PRO A N 1
ATOM 3212 C CA . PRO A 1 405 ? 35.521 0.048 -68.756 1.00 63.34 405 PRO A CA 1
ATOM 3213 C C . PRO A 1 405 ? 34.737 -0.210 -70.041 1.00 63.34 405 PRO A C 1
ATOM 3215 O O . PRO A 1 405 ? 35.332 -0.552 -71.069 1.00 63.34 405 PRO A O 1
ATOM 3218 N N . LYS A 1 406 ? 33.401 -0.074 -69.982 1.00 62.12 406 LYS A N 1
ATOM 3219 C CA . LYS A 1 406 ? 32.524 -0.214 -71.159 1.00 62.12 406 LYS A CA 1
ATOM 3220 C C . LYS A 1 406 ? 33.184 0.526 -72.325 1.00 62.12 406 LYS A C 1
ATOM 3222 O O . LYS A 1 406 ? 33.421 1.727 -72.175 1.00 62.12 406 LYS A O 1
ATOM 3227 N N . PRO A 1 407 ? 33.516 -0.151 -73.443 1.00 56.19 407 PRO A N 1
ATOM 3228 C CA . PRO A 1 407 ? 34.302 0.472 -74.491 1.00 56.19 407 PRO A CA 1
ATOM 3229 C C . PRO A 1 407 ? 33.570 1.726 -74.941 1.00 56.19 407 PRO A C 1
ATOM 3231 O O . PRO A 1 407 ? 32.407 1.663 -75.344 1.00 56.19 407 PRO A O 1
ATOM 3234 N N . ALA A 1 408 ? 34.247 2.869 -74.831 1.00 55.06 408 ALA A N 1
ATOM 3235 C CA . ALA A 1 408 ? 33.730 4.148 -75.276 1.00 55.06 408 ALA A CA 1
ATOM 3236 C C . ALA A 1 408 ? 33.695 4.145 -76.808 1.00 55.06 408 ALA A C 1
ATOM 3238 O O . ALA A 1 408 ? 34.553 4.730 -77.473 1.00 55.06 408 ALA A O 1
ATOM 3239 N N . ILE A 1 409 ? 32.707 3.448 -77.378 1.00 55.16 409 ILE A N 1
ATOM 3240 C CA . ILE A 1 409 ? 32.401 3.509 -78.800 1.00 55.16 409 ILE A CA 1
ATOM 3241 C C . ILE A 1 409 ? 32.053 4.970 -79.059 1.00 55.16 409 ILE A C 1
ATOM 3243 O O . ILE A 1 409 ? 30.981 5.438 -78.673 1.00 55.16 409 ILE A O 1
ATOM 3247 N N . ARG A 1 410 ? 32.992 5.712 -79.658 1.00 56.28 410 ARG A N 1
ATOM 3248 C CA . ARG A 1 410 ? 32.800 7.116 -80.017 1.00 56.28 410 ARG A CA 1
ATOM 3249 C C . ARG A 1 410 ? 31.681 7.193 -81.050 1.00 56.28 410 ARG A C 1
ATOM 3251 O O . ARG A 1 410 ? 31.912 7.067 -82.246 1.00 56.28 410 ARG A O 1
ATOM 3258 N N . ASN A 1 411 ? 30.476 7.408 -80.532 1.00 61.38 411 ASN A N 1
ATOM 3259 C CA . ASN A 1 411 ? 29.229 7.557 -81.262 1.00 61.38 411 ASN A CA 1
ATOM 3260 C C . ASN A 1 411 ? 28.875 6.323 -82.134 1.00 61.38 411 ASN A C 1
ATOM 3262 O O . ASN A 1 411 ? 29.053 6.368 -83.354 1.00 61.38 411 ASN A O 1
ATOM 3266 N N . PRO A 1 412 ? 28.349 5.223 -81.542 1.00 64.00 412 PRO A N 1
ATOM 3267 C CA . PRO A 1 412 ? 27.999 4.001 -82.279 1.00 64.00 412 PRO A CA 1
ATOM 3268 C C . PRO A 1 412 ? 27.030 4.263 -83.436 1.00 64.00 412 PRO A C 1
ATOM 3270 O O . PRO A 1 412 ? 27.078 3.563 -84.445 1.00 64.00 412 PRO A O 1
ATOM 3273 N N . GLU A 1 413 ? 26.187 5.296 -83.342 1.00 69.94 413 GLU A N 1
ATOM 3274 C CA . GLU A 1 413 ? 25.319 5.689 -84.448 1.00 69.94 413 GLU A CA 1
ATOM 3275 C C . GLU A 1 413 ? 26.082 6.120 -85.699 1.00 69.94 413 GLU A C 1
ATOM 3277 O O . GLU A 1 413 ? 25.628 5.818 -86.801 1.00 69.94 413 GLU A O 1
ATOM 3282 N N . LEU A 1 414 ? 27.209 6.829 -85.565 1.00 71.50 414 LEU A N 1
ATOM 3283 C CA . LEU A 1 414 ? 28.001 7.268 -86.716 1.00 71.50 414 LEU A CA 1
ATOM 3284 C C . LEU A 1 414 ? 28.656 6.072 -87.405 1.00 71.50 414 LEU A C 1
ATOM 3286 O O . LEU A 1 414 ? 28.568 5.962 -88.628 1.00 71.50 414 LEU A O 1
ATOM 3290 N N . THR A 1 415 ? 29.225 5.140 -86.639 1.00 75.75 415 THR A N 1
ATOM 3291 C CA . THR A 1 415 ? 29.804 3.904 -87.183 1.00 75.75 415 THR A CA 1
ATOM 3292 C C . THR A 1 415 ? 28.728 3.042 -87.844 1.00 75.75 415 THR A C 1
ATOM 3294 O O . THR A 1 415 ? 28.901 2.604 -88.979 1.00 75.75 415 THR A O 1
ATOM 3297 N N . ILE A 1 416 ? 27.567 2.864 -87.203 1.00 79.44 416 ILE A N 1
ATOM 3298 C CA . ILE A 1 416 ? 26.428 2.126 -87.774 1.00 79.44 416 ILE A CA 1
ATOM 3299 C C . ILE A 1 416 ? 25.884 2.826 -89.033 1.00 79.44 416 ILE A C 1
ATOM 3301 O O . ILE A 1 416 ? 25.578 2.149 -90.016 1.00 79.44 416 ILE A O 1
ATOM 3305 N N . LYS A 1 417 ? 25.791 4.164 -89.059 1.00 82.12 417 LYS A N 1
ATOM 3306 C CA . LYS A 1 417 ? 25.396 4.940 -90.252 1.00 82.12 417 LYS A CA 1
ATOM 3307 C C . LYS A 1 417 ? 26.411 4.774 -91.390 1.00 82.12 417 LYS A C 1
ATOM 3309 O O . LYS A 1 417 ? 25.991 4.603 -92.53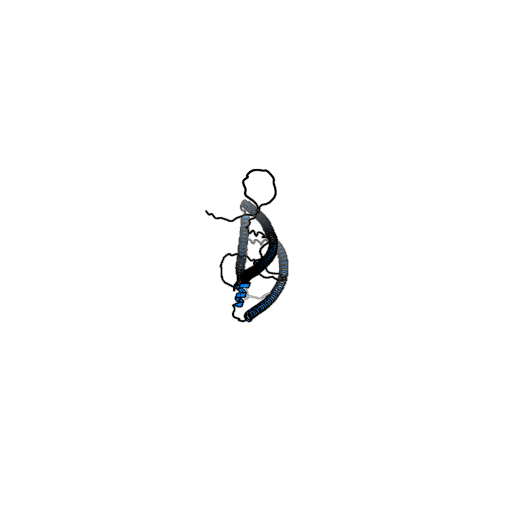4 1.00 82.12 417 LYS A O 1
ATOM 3314 N N . GLN A 1 418 ? 27.715 4.758 -91.100 1.00 80.50 418 GLN A N 1
ATOM 3315 C CA . GLN A 1 418 ? 28.759 4.479 -92.093 1.00 80.50 418 GLN A CA 1
ATOM 3316 C C . GLN A 1 418 ? 28.648 3.052 -92.645 1.00 80.50 418 GLN A C 1
ATOM 3318 O O . GLN A 1 418 ? 28.514 2.900 -93.858 1.00 80.50 418 GLN A O 1
ATOM 3323 N N . TYR A 1 419 ? 28.586 2.022 -91.793 1.00 81.69 419 TYR A N 1
ATOM 3324 C CA . TYR A 1 419 ? 28.423 0.632 -92.244 1.00 81.69 419 TYR A CA 1
ATOM 3325 C C . TYR A 1 419 ? 27.147 0.434 -93.076 1.00 81.69 419 TYR A C 1
ATOM 3327 O O . TYR A 1 419 ? 27.210 -0.158 -94.154 1.00 81.69 419 TYR A O 1
ATOM 3335 N N . LYS A 1 420 ? 26.004 1.003 -92.660 1.00 87.56 420 LYS A N 1
ATOM 3336 C CA . LYS A 1 420 ? 24.759 0.985 -93.452 1.00 87.56 420 LYS A CA 1
ATOM 3337 C C . LYS A 1 420 ? 24.929 1.648 -94.826 1.00 87.56 420 LYS A C 1
ATOM 3339 O O . LYS A 1 420 ? 24.407 1.131 -95.813 1.00 87.56 420 LYS A O 1
ATOM 3344 N N . LYS A 1 421 ? 25.675 2.756 -94.917 1.00 89.31 421 LYS A N 1
ATOM 3345 C CA . LYS A 1 421 ? 25.955 3.449 -96.187 1.00 89.31 421 LYS A CA 1
ATOM 3346 C C . LYS A 1 421 ? 26.860 2.619 -97.106 1.00 89.31 421 LYS A C 1
ATOM 3348 O O . LYS A 1 421 ? 26.580 2.538 -98.300 1.00 89.31 421 LYS A O 1
ATOM 3353 N N . THR A 1 422 ? 27.881 1.957 -96.560 1.00 88.88 422 THR A N 1
ATOM 3354 C CA . THR A 1 422 ? 28.763 1.050 -97.317 1.00 88.88 422 THR A CA 1
ATOM 3355 C C . THR A 1 422 ? 27.999 -0.169 -97.837 1.00 88.88 422 THR A C 1
ATOM 3357 O O . THR A 1 422 ? 28.078 -0.464 -99.026 1.00 88.88 422 THR A O 1
ATOM 3360 N N . ILE A 1 423 ? 27.177 -0.814 -97.000 1.00 89.62 423 ILE A N 1
ATOM 3361 C CA . ILE A 1 423 ? 26.317 -1.943 -97.403 1.00 89.62 423 ILE A CA 1
ATOM 3362 C C . ILE A 1 423 ? 25.347 -1.523 -98.520 1.00 89.62 423 ILE A C 1
ATOM 3364 O O . ILE A 1 423 ? 25.203 -2.229 -99.515 1.00 89.62 423 ILE A O 1
ATOM 3368 N N . ALA A 1 424 ? 24.726 -0.343 -98.412 1.00 88.00 424 ALA A N 1
ATOM 3369 C CA . ALA A 1 424 ? 23.853 0.182 -99.462 1.00 88.00 424 ALA A CA 1
ATOM 3370 C C . ALA A 1 424 ? 24.598 0.466 -100.783 1.00 88.00 424 ALA A C 1
ATOM 3372 O O . ALA A 1 424 ? 24.010 0.311 -101.852 1.00 88.00 424 ALA A O 1
ATOM 3373 N N . SER A 1 425 ? 25.875 0.860 -100.727 1.00 89.75 425 SER A N 1
ATOM 3374 C CA . SER A 1 425 ? 26.720 1.040 -101.916 1.00 89.75 425 SER A CA 1
ATOM 3375 C C . SER A 1 425 ? 27.072 -0.299 -102.567 1.00 89.75 425 SER A C 1
ATOM 3377 O O . SER A 1 425 ? 26.866 -0.464 -103.769 1.00 89.75 425 SER A O 1
ATOM 3379 N N . LEU A 1 426 ? 27.524 -1.274 -101.772 1.00 91.81 426 LEU A N 1
ATOM 3380 C CA . LEU A 1 426 ? 27.862 -2.621 -102.243 1.00 91.81 426 LEU A CA 1
ATOM 3381 C C . LEU A 1 426 ? 26.649 -3.321 -102.871 1.00 91.81 426 LEU A C 1
ATOM 3383 O O . LEU A 1 426 ? 26.768 -3.885 -103.952 1.00 91.81 426 LEU A O 1
ATOM 3387 N N . ASN A 1 427 ? 25.461 -3.198 -102.270 1.00 88.19 427 ASN A N 1
ATOM 3388 C CA . ASN A 1 427 ? 24.224 -3.749 -102.837 1.00 88.19 427 ASN A CA 1
ATOM 3389 C C . ASN A 1 427 ? 23.844 -3.121 -104.190 1.00 88.19 427 ASN A C 1
ATOM 3391 O O . ASN A 1 427 ? 23.279 -3.808 -105.039 1.00 88.19 427 ASN A O 1
ATOM 3395 N N . ARG A 1 428 ? 24.160 -1.839 -104.433 1.00 87.00 428 ARG A N 1
ATOM 3396 C CA . ARG A 1 428 ? 23.975 -1.226 -105.763 1.00 87.00 428 ARG A CA 1
ATOM 3397 C C . ARG A 1 428 ? 24.970 -1.788 -106.774 1.00 87.00 428 ARG A C 1
ATOM 3399 O O . ARG A 1 428 ? 24.556 -2.114 -107.878 1.00 87.00 428 ARG A O 1
ATOM 3406 N N . GLN A 1 429 ? 26.238 -1.939 -106.384 1.00 89.12 429 GLN A N 1
ATOM 3407 C CA . GLN A 1 429 ? 27.286 -2.508 -107.242 1.00 89.12 429 GLN A CA 1
ATOM 3408 C C . GLN A 1 429 ? 26.986 -3.966 -107.620 1.00 89.12 429 GLN A C 1
ATOM 3410 O O . GLN A 1 429 ? 27.053 -4.313 -108.796 1.00 89.12 429 GLN A O 1
ATOM 3415 N N . LEU A 1 430 ? 26.564 -4.788 -106.653 1.00 85.44 430 LEU A N 1
ATOM 3416 C CA . LEU A 1 430 ? 26.062 -6.147 -106.884 1.00 85.44 430 LEU A CA 1
ATOM 3417 C C . LEU A 1 430 ? 24.874 -6.161 -107.849 1.00 85.44 430 LEU A C 1
ATOM 3419 O O . LEU A 1 430 ? 24.843 -6.975 -108.765 1.00 85.44 430 LEU A O 1
ATOM 3423 N N . LYS A 1 431 ? 23.923 -5.230 -107.698 1.00 86.75 431 LYS A N 1
ATOM 3424 C CA . LYS A 1 431 ? 22.757 -5.165 -108.586 1.00 86.75 431 LYS A CA 1
ATOM 3425 C C . LYS A 1 431 ? 23.110 -4.732 -110.013 1.00 86.75 431 LYS A C 1
ATOM 3427 O O . LYS A 1 431 ? 22.517 -5.258 -110.944 1.00 86.75 431 LYS A O 1
ATOM 3432 N N . THR A 1 432 ? 24.093 -3.846 -110.199 1.00 82.38 432 THR A N 1
ATOM 3433 C CA . THR A 1 432 ? 24.620 -3.520 -111.540 1.00 82.38 432 THR A CA 1
ATOM 3434 C C . THR A 1 432 ? 25.424 -4.663 -112.163 1.00 82.38 432 THR A C 1
ATOM 3436 O O . THR A 1 432 ? 25.406 -4.821 -113.380 1.00 82.38 432 THR A O 1
ATOM 3439 N N . LEU A 1 433 ? 26.101 -5.474 -111.342 1.00 79.12 433 LEU A N 1
ATOM 3440 C CA . LEU A 1 433 ? 26.796 -6.686 -111.785 1.00 79.12 433 LEU A CA 1
ATOM 3441 C C . LEU A 1 433 ? 25.799 -7.746 -112.265 1.00 79.12 433 LEU A C 1
ATOM 3443 O O . LEU A 1 433 ? 25.949 -8.233 -113.378 1.00 79.12 433 LEU A O 1
ATOM 3447 N N . ALA A 1 434 ? 24.734 -8.001 -111.500 1.00 73.62 434 ALA A N 1
ATOM 3448 C CA . ALA A 1 434 ? 23.659 -8.908 -111.905 1.00 73.62 434 ALA A CA 1
ATOM 3449 C C . ALA A 1 434 ? 23.015 -8.485 -113.240 1.00 73.62 434 ALA A C 1
ATOM 3451 O O . ALA A 1 434 ? 22.883 -9.306 -114.135 1.00 73.62 434 ALA A O 1
ATOM 3452 N N . THR A 1 435 ? 22.727 -7.191 -113.446 1.00 72.62 435 THR A N 1
ATOM 3453 C CA . THR A 1 435 ? 22.178 -6.723 -114.736 1.00 72.62 435 THR A CA 1
ATOM 3454 C C . THR A 1 435 ? 23.149 -6.840 -115.916 1.00 72.62 435 THR A C 1
ATOM 3456 O O . THR A 1 435 ? 22.703 -6.872 -117.057 1.00 72.62 435 THR A O 1
ATOM 3459 N N . LEU A 1 436 ? 24.466 -6.879 -115.674 1.00 68.38 436 LEU A N 1
ATOM 3460 C CA . LEU A 1 436 ? 25.458 -7.183 -116.714 1.00 68.38 436 LEU A CA 1
ATOM 3461 C C . LEU A 1 436 ? 25.535 -8.689 -116.987 1.00 68.38 436 LEU A C 1
ATOM 3463 O O . LEU A 1 436 ? 25.752 -9.087 -118.127 1.00 68.38 436 LEU A O 1
ATOM 3467 N N . GLU A 1 437 ? 25.341 -9.513 -115.960 1.00 68.69 437 GLU A N 1
ATOM 3468 C CA . GLU A 1 437 ? 25.288 -10.970 -116.065 1.00 68.69 437 GLU A CA 1
ATOM 3469 C C . GLU A 1 437 ? 24.042 -11.419 -116.848 1.00 68.69 437 GLU A C 1
ATOM 3471 O O . GLU A 1 437 ? 24.179 -12.189 -117.795 1.00 68.69 437 GLU A O 1
ATOM 3476 N N . ASP A 1 438 ? 22.872 -10.825 -116.584 1.00 66.12 438 ASP A N 1
ATOM 3477 C CA . ASP A 1 438 ? 21.649 -11.008 -117.384 1.00 66.12 438 ASP A CA 1
ATOM 3478 C C . ASP A 1 438 ? 21.880 -10.634 -118.869 1.00 66.12 438 ASP A C 1
ATOM 3480 O O . ASP A 1 438 ? 21.533 -11.393 -119.774 1.00 66.12 438 ASP A O 1
ATOM 3484 N N . PHE A 1 439 ? 22.566 -9.515 -119.142 1.00 64.44 439 PHE A N 1
ATOM 3485 C CA . PHE A 1 439 ? 22.908 -9.077 -120.509 1.00 64.44 439 PHE A CA 1
ATOM 3486 C C . PHE A 1 439 ? 23.898 -10.029 -121.221 1.00 64.44 439 PHE A C 1
ATOM 3488 O O . PHE A 1 439 ? 23.882 -10.177 -122.449 1.00 64.44 439 PHE A O 1
ATOM 3495 N N . LEU A 1 440 ? 24.771 -10.693 -120.456 1.00 61.38 440 LEU A N 1
ATOM 3496 C CA . LEU A 1 440 ? 25.698 -11.722 -120.945 1.00 61.38 440 LEU A CA 1
ATOM 3497 C C . LEU A 1 440 ? 25.024 -13.093 -121.133 1.00 61.38 440 LEU A C 1
ATOM 3499 O O . LEU A 1 440 ? 25.522 -13.918 -121.903 1.00 61.38 440 LEU A O 1
ATOM 3503 N N . ILE A 1 441 ? 23.892 -13.340 -120.472 1.00 61.12 441 ILE A N 1
ATOM 3504 C CA . ILE A 1 441 ? 23.056 -14.529 -120.676 1.00 61.12 441 ILE A CA 1
ATOM 3505 C C . ILE A 1 441 ? 22.208 -14.364 -121.948 1.00 61.12 441 ILE A C 1
ATOM 3507 O O . ILE A 1 441 ? 22.273 -15.239 -122.816 1.00 61.12 441 ILE A O 1
ATOM 3511 N N . ASP A 1 442 ? 21.542 -13.219 -122.139 1.00 56.16 442 ASP A N 1
ATOM 3512 C CA . ASP A 1 442 ? 20.771 -12.906 -123.362 1.00 56.16 442 ASP A CA 1
ATOM 3513 C C . ASP A 1 442 ? 21.637 -12.975 -124.638 1.00 56.16 442 ASP A C 1
ATOM 3515 O O . ASP A 1 442 ? 21.213 -13.477 -125.683 1.00 56.16 442 ASP A O 1
ATOM 3519 N N . THR A 1 443 ? 22.900 -12.538 -124.567 1.00 56.69 443 THR A N 1
ATOM 3520 C CA . THR A 1 443 ? 23.842 -12.645 -125.700 1.00 56.69 443 THR A CA 1
ATOM 3521 C C . THR A 1 443 ? 24.373 -14.070 -125.931 1.00 56.69 443 THR A C 1
ATOM 3523 O O . THR A 1 443 ? 24.775 -14.406 -127.052 1.00 56.69 443 THR A O 1
ATOM 3526 N N . ASN A 1 444 ? 24.322 -14.946 -124.922 1.00 54.72 444 ASN A N 1
ATOM 3527 C CA . ASN A 1 444 ? 24.702 -16.358 -125.045 1.00 54.72 444 ASN A CA 1
ATOM 3528 C C . ASN A 1 444 ? 23.581 -17.242 -125.616 1.00 54.72 444 ASN A C 1
ATOM 3530 O O . ASN A 1 444 ? 23.886 -18.230 -126.291 1.00 54.72 444 ASN A O 1
ATOM 3534 N N . GLU A 1 445 ? 22.304 -16.897 -125.418 1.00 54.22 445 GLU A N 1
ATOM 3535 C CA . GLU A 1 445 ? 21.202 -17.594 -126.103 1.00 54.22 445 GLU A CA 1
ATOM 3536 C C . GLU A 1 445 ? 21.249 -17.364 -127.622 1.00 54.22 445 GLU A C 1
ATOM 3538 O O . GLU A 1 445 ? 21.069 -18.308 -128.396 1.00 54.22 445 GLU A O 1
ATOM 3543 N N . PHE A 1 446 ? 21.638 -16.163 -128.065 1.00 52.12 446 PHE A N 1
ATOM 3544 C CA . PHE A 1 446 ? 21.823 -15.850 -129.490 1.00 52.12 446 PHE A CA 1
ATOM 3545 C C . PHE A 1 446 ? 22.952 -16.655 -130.170 1.00 52.12 446 PHE A C 1
ATOM 3547 O O . PHE A 1 446 ? 22.938 -16.837 -131.389 1.00 52.12 446 PHE A O 1
ATOM 3554 N N . SER A 1 447 ? 23.923 -17.172 -129.407 1.00 54.16 447 SER A N 1
ATOM 3555 C CA . SER A 1 447 ? 25.129 -17.823 -129.951 1.00 54.16 447 SER A CA 1
ATOM 3556 C C . SER A 1 447 ? 25.031 -19.348 -130.117 1.00 54.16 447 SER A C 1
ATOM 3558 O O . SER A 1 447 ? 25.940 -19.960 -130.679 1.00 54.16 447 SER A O 1
ATOM 3560 N N . ARG A 1 448 ? 23.940 -20.006 -129.690 1.00 52.22 448 ARG A N 1
ATOM 3561 C CA . ARG A 1 448 ? 23.809 -21.479 -129.802 1.00 52.22 448 ARG A CA 1
ATOM 3562 C C . ARG A 1 448 ? 23.404 -22.005 -131.187 1.00 52.22 448 ARG A C 1
ATOM 3564 O O . ARG A 1 448 ? 23.403 -23.220 -131.376 1.00 52.22 448 ARG A O 1
ATOM 3571 N N . HIS A 1 449 ? 23.105 -21.140 -132.160 1.00 50.44 449 HIS A N 1
ATOM 3572 C CA . HIS A 1 449 ? 22.590 -21.564 -133.472 1.00 50.44 449 HIS A CA 1
ATOM 3573 C C . HIS A 1 449 ? 23.614 -21.703 -134.616 1.00 50.44 449 HIS A C 1
ATOM 3575 O O . HIS A 1 449 ? 23.220 -22.107 -135.709 1.00 50.44 449 HIS A O 1
ATOM 3581 N N . TYR A 1 450 ? 24.914 -21.472 -134.391 1.00 46.06 450 TYR A N 1
ATOM 3582 C CA . TYR A 1 450 ? 25.954 -21.703 -135.408 1.00 46.06 450 TYR A CA 1
ATOM 3583 C C . TYR A 1 450 ? 27.111 -22.569 -134.886 1.00 46.06 450 TYR A C 1
ATOM 3585 O O . TYR A 1 450 ? 28.003 -22.093 -134.189 1.00 46.06 450 TYR A O 1
ATOM 3593 N N . ARG A 1 451 ? 27.136 -23.849 -135.290 1.00 44.31 451 ARG A N 1
ATOM 3594 C CA . ARG A 1 451 ? 28.275 -24.760 -135.075 1.00 44.31 451 ARG A CA 1
ATOM 3595 C C . ARG A 1 451 ? 28.623 -25.560 -136.339 1.00 44.31 451 ARG A C 1
ATOM 3597 O O . ARG A 1 451 ? 28.018 -26.605 -136.577 1.00 44.31 451 ARG A O 1
ATOM 3604 N N . PRO A 1 452 ? 29.616 -25.122 -137.131 1.00 46.97 452 PRO A N 1
ATOM 3605 C CA . PRO A 1 452 ? 30.251 -25.955 -138.148 1.00 46.97 452 PRO A CA 1
ATOM 3606 C C . PRO A 1 452 ? 31.274 -26.938 -137.549 1.00 46.97 452 PRO A C 1
ATOM 3608 O O . PRO A 1 452 ? 31.745 -26.779 -136.425 1.00 46.97 452 PRO A O 1
ATOM 3611 N N . SER A 1 453 ? 31.585 -27.976 -138.326 1.00 43.75 453 SER A N 1
ATOM 3612 C CA . SER A 1 453 ? 32.443 -29.116 -137.971 1.00 43.75 453 SER A CA 1
ATOM 3613 C C . SER A 1 453 ? 33.934 -28.887 -138.303 1.00 43.75 453 SER A C 1
ATOM 3615 O O . SER A 1 453 ? 34.281 -27.907 -138.955 1.00 43.75 453 SER A O 1
ATOM 3617 N N . THR A 1 454 ? 34.774 -29.879 -137.964 1.00 47.50 454 THR A N 1
ATOM 3618 C CA . THR A 1 454 ? 36.227 -30.035 -138.245 1.00 47.50 454 THR A CA 1
ATOM 3619 C C . THR A 1 454 ? 37.182 -29.190 -137.376 1.00 47.50 454 THR A C 1
ATOM 3621 O O . THR A 1 454 ? 36.844 -28.083 -136.985 1.00 47.50 454 THR A O 1
ATOM 3624 N N . GLY A 1 455 ? 38.388 -29.653 -137.007 1.00 45.47 455 GLY A N 1
ATOM 3625 C CA . GLY A 1 455 ? 38.981 -30.996 -137.131 1.00 45.47 455 GLY A CA 1
ATOM 3626 C C . GLY A 1 455 ? 40.495 -31.022 -136.814 1.00 45.47 455 GLY A C 1
ATOM 3627 O O . GLY A 1 455 ? 41.159 -30.012 -136.981 1.00 45.47 455 GLY A O 1
ATOM 3628 N N . LYS A 1 456 ? 41.013 -32.188 -136.381 1.00 45.62 456 LYS A N 1
ATOM 3629 C CA . LYS A 1 456 ? 42.420 -32.679 -136.447 1.00 45.62 456 LYS A CA 1
ATOM 3630 C C . LYS A 1 456 ? 43.594 -31.661 -136.417 1.00 45.62 456 LYS A C 1
ATOM 3632 O O . LYS A 1 456 ? 43.868 -31.041 -137.437 1.00 45.62 456 LYS A O 1
ATOM 3637 N N . MET A 1 457 ? 44.476 -31.760 -135.412 1.00 44.50 457 MET A N 1
ATOM 3638 C CA . MET A 1 457 ? 45.767 -32.494 -135.503 1.00 44.50 457 MET A CA 1
ATOM 3639 C C . MET A 1 457 ? 46.579 -32.425 -134.192 1.00 44.50 457 MET A C 1
ATOM 3641 O O . MET A 1 457 ? 46.624 -31.371 -133.572 1.00 44.50 457 MET A O 1
ATOM 3645 N N . MET A 1 458 ? 47.269 -33.543 -133.902 1.00 41.19 458 MET A N 1
ATOM 3646 C CA . MET A 1 458 ? 48.225 -33.823 -132.807 1.00 41.19 458 MET A CA 1
ATOM 3647 C C . MET A 1 458 ? 47.684 -33.827 -131.372 1.00 41.19 458 MET A C 1
ATOM 3649 O O . MET A 1 458 ? 47.351 -32.755 -130.833 1.00 41.19 458 MET A O 1
#

Foldseek 3Di:
DDDDDDDDDDDDDDDDDDDDDDDDDDDDDDDDDDDDDDDDDDDDDDDDDDDDDDDDDVVVVVVVVVVVVVVVVVVVVVVVVVVVVVVVVVVVVVVVVVVVVVVVVVVVVVVVVVVVVVVVVVVVVVVVVVVVVVVVVVVVVVVVVVVVVVVVVVVVVVVVVVVVVVVVVVVVVVVVVVVVVVVVLVVDDDDPVSVVVVVVVVVVVVVVVVVVVVVVVVVVVVVVVVVVVVVVVVVVVVVVVVVVVVVVVVVVVVVVVVVVVVVVVVVPPDDDDDDDDDDDDDDDDDDDDDDDDDDDDDDPVVVVVVVVVVVVVDDDDPPVVVVVVVVVVVVVVVVVVVVVVVVVVVVVVVVVVVVVVVVVVVVVVVVVVVVVVVVVVVVVVVVVVVVVVVVVVVVVVVVVCVVCPPPPPPPVVVVVVVVVVVVVVVVVVVVVVVVVVVVVVVVVVVVPPDDDDDDDDD

Radius of gyration: 67.02 Å; chains: 1; bounding box: 113×75×256 Å

pLDDT: mean 76.57, std 22.98, range [30.03, 98.38]